Protein AF-A0AAP0RUW2-F1 (afdb_monomer_lite)

Structure (mmCIF, N/CA/C/O backbone):
data_AF-A0AAP0RUW2-F1
#
_entry.id   AF-A0AAP0RUW2-F1
#
loop_
_atom_site.group_PDB
_atom_site.id
_atom_site.type_symbol
_atom_site.label_atom_id
_atom_site.label_alt_id
_atom_site.label_comp_id
_atom_site.label_asym_id
_atom_site.label_entity_id
_atom_site.label_seq_id
_atom_site.pdbx_PDB_ins_code
_atom_site.Cartn_x
_atom_site.Cartn_y
_atom_site.Cartn_z
_atom_site.occupancy
_atom_site.B_iso_or_equiv
_atom_site.auth_seq_id
_atom_site.auth_comp_id
_atom_site.auth_asym_id
_atom_site.auth_atom_id
_atom_site.pdbx_PDB_model_num
ATOM 1 N N . MET A 1 1 ? -6.844 -10.006 28.072 1.00 51.25 1 MET A N 1
ATOM 2 C CA . MET A 1 1 ? -6.974 -9.889 29.548 1.00 51.25 1 MET A CA 1
ATOM 3 C C . MET A 1 1 ? -8.146 -10.694 30.104 1.00 51.25 1 MET A C 1
ATOM 5 O O . MET A 1 1 ? -7.981 -11.307 31.147 1.00 51.25 1 MET A O 1
ATOM 9 N N . GLU A 1 2 ? -9.289 -10.757 29.418 1.00 58.41 2 GLU A N 1
ATOM 10 C CA . GLU A 1 2 ? -10.459 -11.539 29.855 1.00 58.41 2 GLU A CA 1
ATOM 11 C C . GLU A 1 2 ? -10.187 -13.051 29.951 1.00 58.41 2 GLU A C 1
ATOM 13 O O . GLU A 1 2 ? -10.529 -13.671 30.948 1.00 58.41 2 GLU A O 1
ATOM 18 N N . SER A 1 3 ? -9.429 -13.628 29.014 1.00 61.16 3 SER A N 1
ATOM 19 C CA . SER A 1 3 ? -9.017 -15.043 29.054 1.00 61.16 3 SER A CA 1
ATOM 20 C C . SER A 1 3 ? -8.130 -15.379 30.263 1.00 61.16 3 SER A C 1
ATOM 22 O O . SER A 1 3 ? -8.248 -16.454 30.845 1.00 61.16 3 SER A O 1
ATOM 24 N N . LEU A 1 4 ? -7.265 -14.441 30.664 1.00 65.19 4 LEU A N 1
ATOM 25 C CA . LEU A 1 4 ? -6.398 -14.551 31.845 1.00 65.19 4 LEU A CA 1
ATOM 26 C C . LEU A 1 4 ? -7.213 -14.454 33.139 1.00 65.19 4 LEU A C 1
ATOM 28 O O . LEU A 1 4 ? -7.002 -15.239 34.057 1.00 65.19 4 LEU A O 1
ATOM 32 N N . LYS A 1 5 ? -8.196 -13.550 33.172 1.00 75.81 5 LYS A N 1
ATOM 33 C CA . LYS A 1 5 ? -9.153 -13.434 34.275 1.00 75.81 5 LYS A CA 1
ATOM 34 C C . LYS A 1 5 ? -10.011 -14.699 34.414 1.00 75.81 5 LYS A C 1
ATOM 36 O O . LYS A 1 5 ? -10.163 -15.201 35.521 1.00 75.81 5 LYS A O 1
ATOM 41 N N . ASN A 1 6 ? -10.484 -15.265 33.302 1.00 79.75 6 ASN A N 1
ATOM 42 C CA . ASN A 1 6 ? -11.248 -16.517 33.291 1.00 79.75 6 ASN A CA 1
ATOM 43 C C . ASN A 1 6 ? -10.406 -17.696 33.804 1.00 79.75 6 ASN A C 1
ATOM 45 O O . ASN A 1 6 ? -10.892 -18.514 34.578 1.00 79.75 6 ASN A O 1
ATOM 49 N N . LEU A 1 7 ? -9.124 -17.769 33.428 1.00 82.12 7 LEU A N 1
ATOM 50 C CA . LEU A 1 7 ? -8.187 -18.764 33.965 1.00 82.12 7 LEU A CA 1
ATOM 51 C C . LEU A 1 7 ? -7.969 -18.601 35.476 1.00 82.12 7 LEU A C 1
ATOM 53 O O . LEU A 1 7 ? -7.971 -19.593 36.204 1.00 82.12 7 LEU A O 1
ATOM 57 N N . GLU A 1 8 ? -7.833 -17.364 35.957 1.00 85.75 8 GLU A N 1
ATOM 58 C CA . GLU A 1 8 ? -7.687 -17.068 37.385 1.00 85.75 8 GLU A CA 1
ATOM 59 C C . GLU A 1 8 ? -8.951 -17.446 38.182 1.00 85.75 8 GLU A C 1
ATOM 61 O O . GLU A 1 8 ? -8.862 -17.996 39.282 1.00 85.75 8 GLU A O 1
ATOM 66 N N . GLU A 1 9 ? -10.138 -17.198 37.625 1.00 88.31 9 GLU A N 1
ATOM 67 C CA . GLU A 1 9 ? -11.422 -17.590 38.216 1.00 88.31 9 GLU A CA 1
ATOM 68 C C . GLU A 1 9 ? -11.573 -19.117 38.288 1.00 88.31 9 GLU A C 1
ATOM 70 O O . GLU A 1 9 ? -11.929 -19.647 39.344 1.00 88.31 9 GLU A O 1
ATOM 75 N N . VAL A 1 10 ? -11.209 -19.838 37.222 1.00 88.25 10 VAL A N 1
ATOM 76 C CA . VAL A 1 10 ? -11.177 -21.311 37.207 1.00 88.25 10 VAL A CA 1
ATOM 77 C C . VAL A 1 10 ? -10.213 -21.845 38.267 1.00 88.25 10 VAL A C 1
ATOM 79 O O . VAL A 1 10 ? -10.570 -22.748 39.026 1.00 88.25 10 VAL A O 1
ATOM 82 N N . GLN A 1 11 ? -9.020 -21.257 38.393 1.00 87.62 11 GLN A N 1
ATOM 83 C CA . GLN A 1 11 ? -8.026 -21.678 39.382 1.00 87.62 11 GLN A CA 1
ATOM 84 C C . GLN A 1 11 ? -8.502 -21.456 40.828 1.00 87.62 11 GLN A C 1
ATOM 86 O O . GLN A 1 11 ? -8.300 -22.319 41.684 1.00 87.62 11 GLN A O 1
ATOM 91 N N . LYS A 1 12 ? -9.183 -20.338 41.112 1.00 89.19 12 LYS A N 1
ATOM 92 C CA . LYS A 1 12 ? -9.778 -20.070 42.435 1.00 89.19 12 LYS A CA 1
ATOM 93 C C . LYS A 1 12 ? -10.850 -21.096 42.798 1.00 89.19 12 LYS A C 1
ATOM 95 O O . LYS A 1 12 ? -10.893 -21.555 43.941 1.00 89.19 12 LYS A O 1
ATOM 100 N N . VAL A 1 13 ? -11.694 -21.472 41.837 1.00 89.94 13 VAL A N 1
ATOM 101 C CA . VAL A 1 13 ? -12.736 -22.486 42.047 1.00 89.94 13 VAL A CA 1
ATOM 102 C C . VAL A 1 13 ? -12.123 -23.868 42.270 1.00 89.94 13 VAL A C 1
ATOM 104 O O . VAL A 1 13 ? -12.533 -24.552 43.204 1.00 89.94 13 VAL A O 1
ATOM 107 N N . LEU A 1 14 ? -11.087 -24.244 41.516 1.00 87.31 14 LEU A N 1
ATOM 108 C CA . LEU A 1 14 ? -10.364 -25.506 41.715 1.00 87.31 14 LEU A CA 1
ATOM 109 C C . LEU A 1 14 ? -9.766 -25.623 43.126 1.00 87.31 14 LEU A C 1
ATOM 111 O O . LEU A 1 14 ? -9.977 -26.629 43.804 1.00 87.31 14 LEU A O 1
ATOM 115 N N . LEU A 1 15 ? -9.095 -24.573 43.613 1.00 87.19 15 LEU A N 1
ATOM 116 C CA . LEU A 1 15 ? -8.550 -24.539 44.977 1.00 87.19 15 LEU A CA 1
ATOM 117 C C . LEU A 1 15 ? -9.652 -24.671 46.038 1.00 87.19 15 LEU A C 1
ATOM 119 O O . LEU A 1 15 ? -9.494 -25.384 47.033 1.00 87.19 15 LEU A O 1
ATOM 123 N N . LEU A 1 16 ? -10.798 -24.019 45.821 1.00 88.81 16 LEU A N 1
ATOM 124 C CA . LEU A 1 16 ? -11.948 -24.134 46.713 1.00 88.81 16 LEU A CA 1
ATOM 125 C C . LEU A 1 16 ? -12.511 -25.563 46.723 1.00 88.81 16 LEU A C 1
ATOM 127 O O . LEU A 1 16 ? -12.786 -26.098 47.799 1.00 88.81 16 LEU A O 1
ATOM 131 N N . MET A 1 17 ? -12.648 -26.196 45.557 1.00 88.19 17 MET A N 1
ATOM 132 C CA . MET A 1 17 ? -13.141 -27.571 45.424 1.00 88.19 17 MET A CA 1
ATOM 133 C C . MET A 1 17 ? -12.229 -28.575 46.136 1.00 88.19 17 MET A C 1
ATOM 135 O O . MET A 1 17 ? -12.729 -29.444 46.854 1.00 88.19 17 MET A O 1
ATOM 139 N N . GLN A 1 18 ? -10.909 -28.406 46.011 1.00 84.31 18 GLN A N 1
ATOM 140 C CA . GLN A 1 18 ? -9.910 -29.200 46.731 1.00 84.31 18 GLN A CA 1
ATOM 141 C C . GLN A 1 18 ? -10.022 -28.999 48.248 1.00 84.31 18 GLN A C 1
ATOM 143 O O . GLN A 1 18 ? -10.101 -29.967 49.000 1.00 84.31 18 GLN A O 1
ATOM 148 N N . SER A 1 19 ? -10.134 -27.747 48.709 1.00 85.56 19 SER A N 1
ATOM 149 C CA . SER A 1 19 ? -10.254 -27.431 50.144 1.00 85.56 19 SER A CA 1
ATOM 150 C C . SER A 1 19 ? -11.512 -28.010 50.808 1.00 85.56 19 SER A C 1
ATOM 152 O O . SER A 1 19 ? -11.550 -28.201 52.023 1.00 85.56 19 SER A O 1
ATOM 154 N N . ARG A 1 20 ? -12.558 -28.279 50.016 1.00 84.25 20 ARG A N 1
ATOM 155 C CA . ARG A 1 20 ? -13.853 -28.803 50.471 1.00 84.25 20 ARG A CA 1
ATOM 156 C C . ARG A 1 20 ? -14.022 -30.303 50.217 1.00 84.25 20 ARG A C 1
ATOM 158 O O . ARG A 1 20 ? -15.087 -30.828 50.529 1.00 84.25 20 ARG A O 1
ATOM 165 N N . GLY A 1 21 ? -13.007 -30.977 49.669 1.00 78.69 21 GLY A N 1
ATOM 166 C CA . GLY A 1 21 ? -13.050 -32.411 49.366 1.00 78.69 21 GLY A CA 1
ATOM 167 C C . GLY A 1 21 ? -14.074 -32.790 48.291 1.00 78.69 21 GLY A C 1
ATOM 168 O O . GLY A 1 21 ? -14.596 -33.899 48.315 1.00 78.69 21 GLY A O 1
ATOM 169 N N . ILE A 1 22 ? -14.404 -31.863 47.383 1.00 76.88 22 ILE A N 1
ATOM 170 C CA . ILE A 1 22 ? -15.343 -32.102 46.271 1.00 76.88 22 ILE A CA 1
ATOM 171 C C . ILE A 1 22 ? -14.671 -32.928 45.164 1.00 76.88 22 ILE A C 1
ATOM 173 O O . ILE A 1 22 ? -15.339 -33.695 44.476 1.00 76.88 22 ILE A O 1
ATOM 177 N N . ILE A 1 23 ? -13.353 -32.782 45.013 1.00 74.75 23 ILE A N 1
ATOM 178 C CA . ILE A 1 23 ? -12.530 -33.507 44.045 1.00 74.75 23 ILE A CA 1
ATOM 179 C C . ILE A 1 23 ? -11.669 -34.547 44.798 1.00 74.75 23 ILE A C 1
ATOM 181 O O . ILE A 1 23 ? -11.046 -34.178 45.799 1.00 74.75 23 ILE A O 1
ATOM 185 N N . PRO A 1 24 ? -11.613 -35.822 44.360 1.00 66.38 24 PRO A N 1
ATOM 186 C CA . PRO A 1 24 ? -10.682 -36.821 44.891 1.00 66.38 24 PRO A CA 1
ATOM 187 C C . PRO A 1 24 ? -9.227 -36.490 44.527 1.00 66.38 24 PRO A C 1
ATOM 189 O O . PRO A 1 24 ? -8.967 -35.970 43.455 1.00 66.38 24 PRO A O 1
ATOM 192 N N . SER A 1 25 ? -8.253 -36.863 45.359 1.00 60.81 25 SER A N 1
ATOM 193 C CA . SER A 1 25 ? -6.824 -36.561 45.138 1.00 60.81 25 SER A CA 1
ATOM 194 C C . SER A 1 25 ? -6.202 -37.124 43.842 1.00 60.81 25 SER A C 1
ATOM 196 O O . SER A 1 25 ? -5.116 -36.679 43.486 1.00 60.81 25 SER A O 1
ATOM 198 N N . ASP A 1 26 ? -6.873 -38.058 43.154 1.00 61.03 26 ASP A N 1
ATOM 199 C CA . ASP A 1 26 ? -6.400 -38.775 41.950 1.00 61.03 26 ASP A CA 1
ATOM 200 C C . ASP A 1 26 ? -7.269 -38.511 40.692 1.00 61.03 26 ASP A C 1
ATOM 202 O O . ASP A 1 26 ? -7.381 -39.353 39.799 1.00 61.03 26 ASP A O 1
ATOM 206 N N . SER A 1 27 ? -7.957 -37.371 40.610 1.00 66.62 27 SER A N 1
ATOM 207 C CA . SER A 1 27 ? -8.811 -37.023 39.464 1.00 66.62 27 SER A CA 1
ATOM 208 C C . SER A 1 27 ? -8.029 -36.591 38.215 1.00 66.62 27 SER A C 1
ATOM 210 O O . SER A 1 27 ? -6.920 -36.060 38.271 1.00 66.62 27 SER A O 1
ATOM 212 N N . ASN A 1 28 ? -8.641 -36.800 37.044 1.00 78.31 28 ASN A N 1
ATOM 213 C CA . ASN A 1 28 ? -8.143 -36.266 35.779 1.00 78.31 28 ASN A CA 1
ATOM 214 C C . ASN A 1 28 ? -8.269 -34.729 35.779 1.00 78.31 28 ASN A C 1
ATOM 216 O O . ASN A 1 28 ? -9.369 -34.198 35.940 1.00 78.31 28 ASN A O 1
ATOM 220 N N . HIS A 1 29 ? -7.161 -34.033 35.516 1.00 78.94 29 HIS A N 1
ATOM 221 C CA . HIS A 1 29 ? -7.088 -32.571 35.446 1.00 78.94 29 HIS A CA 1
ATOM 222 C C . HIS A 1 29 ? -8.144 -31.954 34.505 1.00 78.94 29 HIS A C 1
ATOM 224 O O . HIS A 1 29 ? -8.698 -30.892 34.798 1.00 78.94 29 HIS A O 1
ATOM 230 N N . ASP A 1 30 ? -8.480 -32.629 33.402 1.00 82.25 30 ASP A N 1
ATOM 231 C CA . ASP A 1 30 ? -9.505 -32.150 32.467 1.00 82.25 30 ASP A CA 1
ATOM 232 C C . ASP A 1 30 ? -10.922 -32.273 33.039 1.00 82.25 30 ASP A C 1
ATOM 234 O O . ASP A 1 30 ? -11.770 -31.408 32.810 1.00 82.25 30 ASP A O 1
ATOM 238 N N . SER A 1 31 ? -11.171 -33.310 33.843 1.00 81.38 31 SER A N 1
ATOM 239 C CA . SER A 1 31 ? -12.445 -33.481 34.548 1.00 81.38 31 SER A CA 1
ATOM 240 C C . SER A 1 31 ? -12.624 -32.402 35.612 1.00 81.38 31 SER A C 1
ATOM 242 O O . SER A 1 31 ? -13.682 -31.781 35.689 1.00 81.38 31 SER A O 1
ATOM 244 N N . ASP A 1 32 ? -11.573 -32.103 36.370 1.00 86.38 32 ASP A N 1
ATOM 245 C CA . ASP A 1 32 ? -11.613 -31.066 37.404 1.00 86.38 32 ASP A CA 1
ATOM 246 C C . ASP A 1 32 ? -11.871 -29.690 36.804 1.00 86.38 32 ASP A C 1
ATOM 248 O O . ASP A 1 32 ? -12.718 -28.932 37.284 1.00 86.38 32 ASP A O 1
ATOM 252 N N . ARG A 1 33 ? -11.185 -29.390 35.697 1.00 88.19 33 ARG A N 1
ATOM 253 C CA . ARG A 1 33 ? -11.378 -28.150 34.950 1.00 88.19 33 ARG A CA 1
ATOM 254 C C . ARG A 1 33 ? -12.796 -28.036 34.394 1.00 88.19 33 ARG A C 1
ATOM 256 O O . ARG A 1 33 ? -13.387 -26.959 34.467 1.00 88.19 33 ARG A O 1
ATOM 263 N N . PHE A 1 34 ? -13.360 -29.123 33.867 1.00 88.12 34 PHE A N 1
ATOM 264 C CA . PHE A 1 34 ? -14.744 -29.148 33.394 1.00 88.12 34 PHE A CA 1
ATOM 265 C C . PHE A 1 34 ? -15.738 -28.838 34.523 1.00 88.12 34 PHE A C 1
ATOM 267 O O . PHE A 1 34 ? -16.594 -27.965 34.368 1.00 88.12 34 PHE A O 1
ATOM 274 N N . ILE A 1 35 ? -15.593 -29.481 35.685 1.00 88.06 35 ILE A N 1
ATOM 275 C CA . ILE A 1 35 ? -16.485 -29.238 36.828 1.00 88.06 35 ILE A CA 1
ATOM 276 C C . ILE A 1 35 ? -16.311 -27.814 37.379 1.00 88.06 35 ILE A C 1
ATOM 278 O O . ILE A 1 35 ? -17.303 -27.171 37.729 1.00 88.06 35 ILE A O 1
ATOM 282 N N . ALA A 1 36 ? -15.090 -27.275 37.403 1.00 88.94 36 ALA A N 1
ATOM 283 C CA . ALA A 1 36 ? -14.852 -25.886 37.795 1.00 88.94 36 ALA A CA 1
ATOM 284 C C . ALA A 1 36 ? -15.572 -24.893 36.865 1.00 88.94 36 ALA A C 1
ATOM 286 O O . ALA A 1 36 ? -16.229 -23.967 37.345 1.00 88.94 36 ALA A O 1
ATOM 287 N N . ASN A 1 37 ? -15.530 -25.122 35.548 1.00 90.38 37 ASN A N 1
ATOM 288 C CA . ASN A 1 37 ? -16.272 -24.317 34.573 1.00 90.38 37 ASN A CA 1
ATOM 289 C C . ASN A 1 37 ? -17.794 -24.425 34.766 1.00 90.38 37 ASN A C 1
ATOM 291 O O . ASN A 1 37 ? -18.495 -23.418 34.686 1.00 90.38 37 ASN A O 1
ATOM 295 N N . LEU A 1 38 ? -18.312 -25.617 35.083 1.00 89.69 38 LEU A N 1
ATOM 296 C CA . LEU A 1 38 ? -19.732 -25.804 35.392 1.00 89.69 38 LEU A CA 1
ATOM 297 C C . LEU A 1 38 ? -20.155 -25.027 36.652 1.00 89.69 38 LEU A C 1
ATOM 299 O O . LEU A 1 38 ? -21.229 -24.428 36.684 1.00 89.69 38 LEU A O 1
ATOM 303 N N . ILE A 1 39 ? -19.313 -24.993 37.689 1.00 89.38 39 ILE A N 1
ATOM 304 C CA . ILE A 1 39 ? -19.574 -24.210 38.907 1.00 89.38 39 ILE A CA 1
ATOM 305 C C . ILE A 1 39 ? -19.585 -22.710 38.598 1.00 89.38 39 ILE A C 1
ATOM 307 O O . ILE A 1 39 ? -20.477 -22.002 39.070 1.00 89.38 39 ILE A O 1
ATOM 311 N N . LEU A 1 40 ? -18.641 -22.225 37.787 1.00 89.94 40 LEU A N 1
ATOM 312 C CA . LEU A 1 40 ? -18.621 -20.829 37.342 1.00 89.94 40 LEU A CA 1
ATOM 313 C C . LEU A 1 40 ? -19.888 -20.467 36.560 1.00 89.94 40 LEU A C 1
ATOM 315 O O . LEU A 1 40 ? -20.490 -19.431 36.840 1.00 89.94 40 LEU A O 1
ATOM 319 N N . LEU A 1 41 ? -20.353 -21.345 35.666 1.00 89.50 41 LEU A N 1
ATOM 320 C CA . LEU A 1 41 ? -21.615 -21.159 34.945 1.00 89.50 41 LEU A CA 1
ATOM 321 C C . LEU A 1 41 ? -22.811 -21.026 35.905 1.00 89.50 41 LEU A C 1
ATOM 323 O O . LEU A 1 41 ? -23.682 -20.183 35.706 1.00 89.50 41 LEU A O 1
ATOM 327 N N . LEU A 1 42 ? -22.848 -21.809 36.988 1.00 87.81 42 LEU A N 1
ATOM 328 C CA . LEU A 1 42 ? -23.921 -21.714 37.986 1.00 87.81 42 LEU A CA 1
ATOM 329 C C . LEU A 1 42 ? -23.876 -20.404 38.784 1.00 87.81 42 LEU A C 1
ATOM 331 O O . LEU A 1 42 ? -24.934 -19.871 39.141 1.00 87.81 42 LEU A O 1
ATOM 335 N N . LEU A 1 43 ? -22.674 -19.874 39.030 1.00 87.94 43 LEU A N 1
ATOM 336 C CA . LEU A 1 43 ? -22.442 -18.600 39.718 1.00 87.94 43 LEU A CA 1
ATOM 337 C C . LEU A 1 43 ? -22.831 -17.382 38.868 1.00 87.94 43 LEU A C 1
ATOM 339 O O . LEU A 1 43 ? -23.228 -16.362 39.433 1.00 87.94 43 LEU A O 1
ATOM 343 N N . GLN A 1 44 ? -22.772 -17.478 37.537 1.00 86.25 44 GLN A N 1
ATOM 344 C CA . GLN A 1 44 ? -23.136 -16.373 36.646 1.00 86.25 44 GLN A CA 1
ATOM 345 C C . GLN A 1 44 ? -24.630 -16.021 36.737 1.00 86.25 44 GLN A C 1
ATOM 347 O O . GLN A 1 44 ? -25.468 -16.923 36.767 1.00 86.25 44 GLN A O 1
ATOM 352 N N . PRO A 1 45 ? -25.022 -14.733 36.767 1.00 84.88 45 PRO A N 1
ATOM 353 C CA . PRO A 1 45 ? -26.430 -14.333 36.765 1.00 84.88 45 PRO A CA 1
ATOM 354 C C . PRO A 1 45 ? -27.178 -14.896 35.548 1.00 84.88 45 PRO A C 1
ATOM 356 O O . PRO A 1 45 ? -26.689 -14.822 34.428 1.00 84.88 45 PRO A O 1
ATOM 359 N N . CYS A 1 46 ? -28.376 -15.446 35.759 1.00 81.44 46 CYS A N 1
ATOM 360 C CA . CYS A 1 46 ? -29.220 -15.968 34.681 1.00 81.44 46 CYS A CA 1
ATOM 361 C C . CYS A 1 46 ? -30.674 -15.571 34.964 1.00 81.44 46 CYS A C 1
ATOM 363 O O . CYS A 1 46 ? -31.396 -16.280 35.668 1.00 81.44 46 CYS A O 1
ATOM 365 N N . GLY A 1 47 ? -31.068 -14.382 34.497 1.00 83.88 47 GLY A N 1
ATOM 366 C CA . GLY A 1 47 ? -32.368 -13.784 34.816 1.00 83.88 47 GLY A CA 1
ATOM 367 C C . GLY A 1 47 ? -32.631 -13.722 36.328 1.00 83.88 47 GLY A C 1
ATOM 368 O O . GLY A 1 47 ? -31.740 -13.397 37.110 1.00 83.88 47 GLY A O 1
ATOM 369 N N . GLU A 1 48 ? -33.846 -14.086 36.744 1.00 85.62 48 GLU A N 1
ATOM 370 C CA . GLU A 1 48 ? -34.275 -14.124 38.155 1.00 85.62 48 GLU A CA 1
ATOM 371 C C . GLU A 1 48 ? -33.963 -15.463 38.867 1.00 85.62 48 GLU A C 1
ATOM 373 O O . GLU A 1 48 ? -34.456 -15.735 39.968 1.00 85.62 48 GLU A O 1
ATOM 378 N N . LEU A 1 49 ? -33.165 -16.349 38.254 1.00 86.62 49 LEU A N 1
ATOM 379 C CA . LEU A 1 49 ? -32.866 -17.665 38.824 1.00 86.62 49 LEU A CA 1
ATOM 380 C C . LEU A 1 49 ? -31.797 -17.578 39.923 1.00 86.62 49 LEU A C 1
ATOM 382 O O . LEU A 1 49 ? -30.609 -17.377 39.665 1.00 86.62 49 LEU A O 1
ATOM 386 N N . GLY A 1 50 ? -32.223 -17.815 41.166 1.00 88.25 50 GLY A N 1
ATOM 387 C CA . GLY A 1 50 ? -31.329 -18.002 42.310 1.00 88.25 50 GLY A CA 1
ATOM 388 C C . GLY A 1 50 ? -30.539 -19.319 42.262 1.00 88.25 50 GLY A C 1
ATOM 389 O O . GLY A 1 50 ? -30.911 -20.266 41.566 1.00 88.25 50 GLY A O 1
ATOM 390 N N . MET A 1 51 ? -29.463 -19.393 43.052 1.00 86.88 51 MET A N 1
ATOM 391 C CA . MET A 1 51 ? -28.510 -20.518 43.065 1.00 86.88 51 MET A CA 1
ATOM 392 C C . MET A 1 51 ? -29.169 -21.875 43.355 1.00 86.88 51 MET A C 1
ATOM 394 O O . MET A 1 51 ? -28.888 -22.855 42.666 1.00 86.88 51 MET A O 1
ATOM 398 N N . ASP A 1 52 ? -30.097 -21.929 44.315 1.00 87.81 52 ASP A N 1
ATOM 399 C CA . ASP A 1 52 ? -30.796 -23.171 44.673 1.00 87.81 52 ASP A CA 1
ATOM 400 C C . ASP A 1 52 ? -31.697 -23.678 43.541 1.00 87.81 52 ASP A C 1
ATOM 402 O O . ASP A 1 52 ? -31.737 -24.877 43.262 1.00 87.81 52 ASP A O 1
ATOM 406 N N . LYS A 1 53 ? -32.371 -22.762 42.831 1.00 88.56 53 LYS A N 1
ATOM 407 C CA . LYS A 1 53 ? -33.213 -23.103 41.675 1.00 88.56 53 LYS A CA 1
ATOM 408 C C . LYS A 1 53 ? -32.368 -23.616 40.510 1.00 88.56 53 LYS A C 1
ATOM 410 O O . LYS A 1 53 ? -32.717 -24.633 39.920 1.00 88.56 53 LYS A O 1
ATOM 415 N N . LYS A 1 54 ? -31.232 -22.972 40.217 1.00 90.19 54 LYS A N 1
ATOM 416 C CA . LYS A 1 54 ? -30.285 -23.436 39.186 1.00 90.19 54 LYS A CA 1
ATOM 417 C C . LYS A 1 54 ? -29.761 -24.837 39.488 1.00 90.19 54 LYS A C 1
ATOM 419 O O . LYS A 1 54 ? -29.784 -25.699 38.616 1.00 90.19 54 LYS A O 1
ATOM 424 N N . ARG A 1 55 ? -29.344 -25.088 40.735 1.00 90.19 55 ARG A N 1
ATOM 425 C CA . ARG A 1 55 ? -28.892 -26.416 41.172 1.00 90.19 55 ARG A CA 1
ATOM 426 C C . ARG A 1 55 ? -29.992 -27.468 41.012 1.00 90.19 55 ARG A C 1
ATOM 428 O O . ARG A 1 55 ? -29.699 -28.570 40.555 1.00 90.19 55 ARG A O 1
ATOM 435 N N . HIS A 1 56 ? -31.230 -27.143 41.384 1.00 89.12 56 HIS A N 1
ATOM 436 C CA . HIS A 1 56 ? -32.361 -28.059 41.241 1.00 89.12 56 HIS A CA 1
ATOM 437 C C . HIS A 1 56 ? -32.627 -28.418 39.775 1.00 89.12 56 HIS A C 1
ATOM 439 O O . HIS A 1 56 ? -32.758 -29.595 39.462 1.00 89.12 56 HIS A O 1
ATOM 445 N N . LEU A 1 57 ? -32.608 -27.429 38.875 1.00 90.62 57 LEU A N 1
ATOM 446 C CA . LEU A 1 57 ? -32.786 -27.647 37.437 1.00 90.62 57 LEU A CA 1
ATOM 447 C C . LEU A 1 57 ? -31.680 -28.522 36.842 1.00 90.62 57 LEU A C 1
ATOM 449 O O . LEU A 1 57 ? -31.975 -29.462 36.111 1.00 90.62 57 LEU A O 1
ATOM 453 N N . VAL A 1 58 ? -30.412 -28.268 37.187 1.00 88.62 58 VAL A N 1
ATOM 454 C CA . VAL A 1 58 ? -29.316 -29.144 36.745 1.00 88.62 58 VAL A CA 1
ATOM 455 C C . VAL A 1 58 ? -29.555 -30.565 37.239 1.00 88.62 58 VAL A C 1
ATOM 457 O O . VAL A 1 58 ? -29.481 -31.498 36.456 1.00 88.62 58 VAL A O 1
ATOM 460 N N . PHE A 1 59 ? -29.910 -30.756 38.506 1.00 87.06 59 PHE A N 1
ATOM 461 C CA . PHE A 1 59 ? -30.163 -32.097 39.029 1.00 87.06 59 PHE A CA 1
ATOM 462 C C . PHE A 1 59 ? -31.357 -32.802 38.356 1.00 87.06 59 PHE A C 1
ATOM 464 O O . PHE A 1 59 ? -31.292 -34.001 38.100 1.00 87.06 59 PHE A O 1
ATOM 471 N N . GLU A 1 60 ? -32.434 -32.073 38.055 1.00 91.31 60 GLU A N 1
ATOM 472 C CA . GLU A 1 60 ? -33.650 -32.617 37.440 1.00 91.31 60 GLU A CA 1
ATOM 473 C C . GLU A 1 60 ? -33.452 -32.988 35.962 1.00 91.31 60 GLU A C 1
ATOM 475 O O . GLU A 1 60 ? -33.932 -34.033 35.511 1.00 91.31 60 GLU A O 1
ATOM 480 N N . TYR A 1 61 ? -32.744 -32.144 35.208 1.00 87.81 61 TYR A N 1
ATOM 481 C CA . TYR A 1 61 ? -32.653 -32.262 33.753 1.00 87.81 61 TYR A CA 1
ATOM 482 C C . TYR A 1 61 ? -31.340 -32.865 33.258 1.00 87.81 61 TYR A C 1
ATOM 484 O O . TYR A 1 61 ? -31.354 -33.480 32.196 1.00 87.81 61 TYR A O 1
ATOM 492 N N . LEU A 1 62 ? -30.233 -32.784 34.006 1.00 88.31 62 LEU A N 1
ATOM 493 C CA . LEU A 1 62 ? -28.950 -33.365 33.585 1.00 88.31 62 LEU A CA 1
ATOM 494 C C . LEU A 1 62 ? -29.044 -34.870 33.269 1.00 88.31 62 LEU A C 1
ATOM 496 O O . LEU A 1 62 ? -28.496 -35.268 32.248 1.00 88.31 62 LEU A O 1
ATOM 500 N N . PRO A 1 63 ? -29.794 -35.707 34.019 1.00 86.94 63 PRO A N 1
ATOM 501 C CA . PRO A 1 63 ? -29.973 -37.116 33.654 1.00 86.94 63 PRO A CA 1
ATOM 502 C C . PRO A 1 63 ? -30.739 -37.338 32.340 1.00 86.94 63 PRO A C 1
ATOM 504 O O . PRO A 1 63 ? -30.681 -38.427 31.777 1.00 86.94 63 PRO A O 1
ATOM 507 N N . ARG A 1 64 ? -31.490 -36.334 31.864 1.00 87.06 64 ARG A N 1
ATOM 508 C CA . ARG A 1 64 ? -32.228 -36.379 30.589 1.00 87.06 64 ARG A CA 1
ATOM 509 C C . ARG A 1 64 ? -31.376 -35.920 29.404 1.00 87.06 64 ARG A C 1
ATOM 511 O O . ARG A 1 64 ? -31.755 -36.167 28.263 1.00 87.06 64 ARG A O 1
ATOM 518 N N . ILE A 1 65 ? -30.247 -35.265 29.668 1.00 87.25 65 ILE A N 1
ATOM 519 C CA . ILE A 1 65 ? -29.282 -34.836 28.657 1.00 87.25 65 ILE A CA 1
ATOM 520 C C . ILE A 1 65 ? -28.382 -36.036 28.350 1.00 87.25 65 ILE A C 1
ATOM 522 O O . ILE A 1 65 ? -27.465 -36.357 29.103 1.00 87.25 65 ILE A O 1
ATOM 526 N N . SER A 1 66 ? -28.685 -36.739 27.260 1.00 87.44 66 SER A N 1
ATOM 527 C CA . SER A 1 66 ? -27.887 -37.879 26.798 1.00 87.44 66 SER A CA 1
ATOM 528 C C . SER A 1 66 ? -26.676 -37.425 25.979 1.00 87.44 66 SER A C 1
ATOM 530 O O . SER A 1 66 ? -26.659 -36.314 25.448 1.00 87.44 66 SER A O 1
ATOM 532 N N . SER A 1 67 ? -25.672 -38.294 25.830 1.00 80.50 67 SER A N 1
ATOM 533 C CA . SER A 1 67 ? -24.546 -38.035 24.921 1.00 80.50 67 SER A CA 1
ATOM 534 C C . SER A 1 67 ? -25.016 -37.838 23.479 1.00 80.50 67 SER A C 1
ATOM 536 O O . SER A 1 67 ? -24.556 -36.917 22.821 1.00 80.50 67 SER A O 1
ATOM 538 N N . VAL A 1 68 ? -26.006 -38.624 23.037 1.00 87.25 68 VAL A N 1
ATOM 539 C CA . VAL A 1 68 ? -26.628 -38.504 21.708 1.00 87.25 68 VAL A CA 1
ATOM 540 C C . VAL A 1 68 ? -27.235 -37.116 21.515 1.00 87.25 68 VAL A C 1
ATOM 542 O O . VAL A 1 68 ? -26.996 -36.471 20.503 1.00 87.25 68 VAL A O 1
ATOM 545 N N . PHE A 1 69 ? -27.950 -36.607 22.521 1.00 87.69 69 PHE A N 1
ATOM 546 C CA . PHE A 1 69 ? -28.494 -35.251 22.473 1.00 87.69 69 PHE A CA 1
ATOM 547 C C . PHE A 1 69 ? -27.391 -34.182 22.412 1.00 87.69 69 PHE A C 1
ATOM 549 O O . PHE A 1 69 ? -27.545 -33.192 21.707 1.00 87.69 69 PHE A O 1
ATOM 556 N N . LEU A 1 70 ? -26.277 -34.356 23.133 1.00 83.31 70 LEU A N 1
ATOM 557 C CA . LEU A 1 70 ? -25.146 -33.420 23.080 1.00 83.31 70 LEU A CA 1
ATOM 558 C C . LEU A 1 70 ? -24.429 -33.451 21.725 1.00 83.31 70 LEU A C 1
ATOM 560 O O . LEU A 1 70 ? -24.012 -32.403 21.238 1.00 83.31 70 LEU A O 1
ATOM 564 N N . GLU A 1 71 ? -24.318 -34.624 21.104 1.00 84.00 71 GLU A N 1
ATOM 565 C CA . GLU A 1 71 ? -23.775 -34.782 19.754 1.00 84.00 71 GLU A CA 1
ATOM 566 C C . GLU A 1 71 ? -24.688 -34.097 18.728 1.00 84.00 71 GLU A C 1
ATOM 568 O O . GLU A 1 71 ? -24.219 -33.237 17.982 1.00 84.00 71 GLU A O 1
ATOM 573 N N . GLU A 1 72 ? -25.999 -34.363 18.772 1.00 83.94 72 GLU A N 1
ATOM 574 C CA . GLU A 1 72 ? -27.010 -33.695 17.938 1.00 83.94 72 GLU A CA 1
ATOM 575 C C . GLU A 1 72 ? -26.994 -32.172 18.126 1.00 83.94 72 GLU A C 1
ATOM 577 O O . GLU A 1 72 ? -26.998 -31.424 17.148 1.00 83.94 72 GLU A O 1
ATOM 582 N N . ALA A 1 73 ? -26.920 -31.702 19.373 1.00 74.62 73 ALA A N 1
ATOM 583 C CA . ALA A 1 73 ? -26.845 -30.282 19.693 1.00 74.62 73 ALA A CA 1
ATOM 584 C C . ALA A 1 73 ? -25.539 -29.645 19.200 1.00 74.62 73 ALA A C 1
ATOM 586 O O . ALA A 1 73 ? -25.560 -28.504 18.748 1.00 74.62 73 ALA A O 1
ATOM 587 N N . SER A 1 74 ? -24.407 -30.355 19.250 1.00 76.00 74 SER A N 1
ATOM 588 C CA . SER A 1 74 ? -23.132 -29.829 18.747 1.00 76.00 74 SER A CA 1
ATOM 589 C C . SER A 1 74 ? -23.136 -29.680 17.226 1.00 76.00 74 SER A C 1
ATOM 591 O O . SER A 1 74 ? -22.633 -28.680 16.714 1.00 76.00 74 SER A O 1
ATOM 593 N N . VAL A 1 75 ? -23.778 -30.613 16.513 1.00 79.75 75 VAL A N 1
ATOM 594 C CA . VAL A 1 75 ? -24.031 -30.510 15.071 1.00 79.75 75 VAL A CA 1
ATOM 595 C C . VAL A 1 75 ? -24.956 -29.330 14.779 1.00 79.75 75 VAL A C 1
ATOM 597 O O . VAL A 1 75 ? -24.611 -28.504 13.942 1.00 79.75 75 VAL A O 1
ATOM 600 N N . TRP A 1 76 ? -26.064 -29.187 15.514 1.00 75.56 76 TRP A N 1
ATOM 601 C CA . TRP A 1 76 ? -27.010 -28.074 15.358 1.00 75.56 76 TRP A CA 1
ATOM 602 C C . TRP A 1 76 ? -26.373 -26.700 15.592 1.00 75.56 76 TRP A C 1
ATOM 604 O O . TRP A 1 76 ? -26.513 -25.808 14.762 1.00 75.56 76 TRP A O 1
ATOM 614 N N . LEU A 1 77 ? -25.631 -26.536 16.689 1.00 61.28 77 LEU A N 1
ATOM 615 C CA . LEU A 1 77 ? -24.935 -25.288 17.020 1.00 61.28 77 LEU A CA 1
ATOM 616 C C . LEU A 1 77 ? -23.800 -24.972 16.033 1.00 61.28 77 LEU A C 1
ATOM 618 O O . LEU A 1 77 ? -23.431 -23.813 15.875 1.00 61.28 77 LEU A O 1
ATOM 622 N N . SER A 1 78 ? -23.265 -25.988 15.350 1.00 66.19 78 SER A N 1
ATOM 623 C CA . SER A 1 78 ? -22.295 -25.814 14.260 1.00 66.19 78 SER A CA 1
ATOM 624 C C . SER A 1 78 ? -22.959 -25.577 12.892 1.00 66.19 78 SER A C 1
ATOM 626 O O . SER A 1 78 ? -22.270 -25.216 11.941 1.00 66.19 78 SER A O 1
ATOM 628 N N . GLN A 1 79 ? -24.278 -25.780 12.781 1.00 50.25 79 GLN A N 1
ATOM 629 C CA . GLN A 1 79 ? -25.082 -25.719 11.552 1.00 50.25 79 GLN A CA 1
ATOM 630 C C . GLN A 1 79 ? -26.036 -24.516 11.481 1.00 50.25 79 GLN A C 1
ATOM 632 O O . GLN A 1 79 ? -26.853 -24.462 10.560 1.00 50.25 79 GLN A O 1
ATOM 637 N N . GLU A 1 80 ? -25.964 -23.539 12.393 1.00 38.06 80 GLU A N 1
ATOM 638 C CA . GLU A 1 80 ? -26.809 -22.336 12.327 1.00 38.06 80 GLU A CA 1
ATOM 639 C C . GLU A 1 80 ? -26.463 -21.466 11.105 1.00 38.06 80 GLU A C 1
ATOM 641 O O . GLU A 1 80 ? -25.687 -20.513 11.145 1.00 38.06 80 GLU A O 1
ATOM 646 N N . GLY A 1 81 ? -27.063 -21.860 9.984 1.00 40.09 81 GLY A N 1
ATOM 647 C CA . GLY A 1 81 ? -26.886 -21.302 8.657 1.00 40.09 81 GLY A CA 1
ATOM 648 C C . GLY A 1 81 ? -27.645 -22.054 7.559 1.00 40.09 81 GLY A C 1
ATOM 649 O O . GLY A 1 81 ? -27.282 -21.881 6.408 1.00 40.09 81 GLY A O 1
ATOM 650 N N . CYS A 1 82 ? -28.662 -22.877 7.852 1.00 31.23 82 CYS A N 1
ATOM 651 C CA . CYS A 1 82 ? -29.633 -23.353 6.853 1.00 31.23 82 CYS A CA 1
ATOM 652 C C . CYS A 1 82 ? -30.957 -23.750 7.527 1.00 31.23 82 CYS A C 1
ATOM 654 O O . CYS A 1 82 ? -30.987 -24.548 8.458 1.00 31.23 82 CYS A O 1
ATOM 656 N N . GLN A 1 83 ? -32.061 -23.182 7.048 1.00 33.03 83 GLN A N 1
ATOM 657 C CA . GLN A 1 83 ? -33.426 -23.522 7.445 1.00 33.03 83 GLN A CA 1
ATOM 658 C C . GLN A 1 83 ? -34.037 -24.497 6.422 1.00 33.03 83 GLN A C 1
ATOM 660 O O . GLN A 1 83 ? -33.878 -24.271 5.226 1.00 33.03 83 GLN A O 1
ATOM 665 N N . GLN A 1 84 ? -34.832 -25.456 6.929 1.00 35.47 84 GLN A N 1
ATOM 666 C CA . GLN A 1 84 ? -35.735 -26.406 6.228 1.00 35.47 84 GLN A CA 1
ATOM 667 C C . GLN A 1 84 ? -35.026 -27.637 5.615 1.00 35.47 84 GLN A C 1
ATOM 669 O O . GLN A 1 84 ? -33.949 -27.516 5.057 1.00 35.47 84 GLN A O 1
ATOM 674 N N . ASP A 1 85 ? -35.527 -28.875 5.674 1.00 31.42 85 ASP A N 1
ATOM 675 C CA . ASP A 1 85 ? -36.827 -29.416 6.078 1.00 31.42 85 ASP A CA 1
ATOM 676 C C . ASP A 1 85 ? -36.681 -30.918 6.423 1.00 31.42 85 ASP A C 1
ATOM 678 O O . ASP A 1 85 ? -35.720 -31.578 6.024 1.00 31.42 85 ASP A O 1
ATOM 682 N N . TYR A 1 86 ? -37.644 -31.454 7.169 1.00 29.97 86 TYR A N 1
ATOM 683 C CA . TYR A 1 86 ? -37.725 -32.847 7.628 1.00 29.97 86 TYR A CA 1
ATOM 684 C C . TYR A 1 86 ? -37.853 -33.876 6.482 1.00 29.97 86 TYR A C 1
ATOM 686 O O . TYR A 1 86 ? -38.733 -33.712 5.646 1.00 29.97 86 TYR A O 1
ATOM 694 N N . ASP A 1 87 ? -37.126 -35.008 6.529 1.00 30.41 87 ASP A N 1
ATOM 695 C CA . ASP A 1 87 ? -37.737 -36.349 6.676 1.00 30.41 87 ASP A CA 1
ATOM 696 C C . ASP A 1 87 ? -36.714 -37.486 6.923 1.00 30.41 87 ASP A C 1
ATOM 698 O O . ASP A 1 87 ? -35.528 -37.408 6.617 1.00 30.41 87 ASP A O 1
ATOM 702 N N . LYS A 1 88 ? -37.231 -38.553 7.531 1.00 33.84 88 LYS A N 1
ATOM 703 C CA . LYS A 1 88 ? -36.573 -39.697 8.184 1.00 33.84 88 LYS A CA 1
ATOM 704 C C . LYS A 1 88 ? -35.675 -40.567 7.288 1.00 33.84 88 LYS A C 1
ATOM 706 O O . LYS A 1 88 ? -36.091 -40.982 6.211 1.00 33.84 88 LYS A O 1
ATOM 711 N N . ASN A 1 89 ? -34.562 -41.059 7.847 1.00 28.72 89 ASN A N 1
ATOM 712 C CA . ASN A 1 89 ? -34.413 -42.466 8.279 1.00 28.72 89 ASN A CA 1
ATOM 713 C C . ASN A 1 89 ? -32.999 -42.752 8.817 1.00 28.72 89 ASN A C 1
ATOM 715 O O . ASN A 1 89 ? -32.003 -42.609 8.117 1.00 28.72 89 ASN A O 1
ATOM 719 N N . ILE A 1 90 ? -32.945 -43.220 10.064 1.00 33.84 90 ILE A N 1
ATOM 720 C CA . ILE A 1 90 ? -31.743 -43.697 10.754 1.00 33.84 90 ILE A CA 1
ATOM 721 C C . ILE A 1 90 ? -31.530 -45.184 10.436 1.00 33.84 90 ILE A C 1
ATOM 723 O O . ILE A 1 90 ? -32.429 -46.000 10.652 1.00 33.84 90 ILE A O 1
ATOM 727 N N . SER A 1 91 ? -30.316 -45.559 10.025 1.00 28.11 91 SER A N 1
ATOM 728 C CA . SER A 1 91 ? -29.697 -46.848 10.383 1.00 28.11 91 SER A CA 1
ATOM 729 C C . SER A 1 91 ? -28.179 -46.831 10.157 1.00 28.11 91 SER A C 1
ATOM 731 O O . SER A 1 91 ? -27.693 -46.004 9.391 1.00 28.11 91 SER A O 1
ATOM 733 N N . PRO A 1 92 ? -27.418 -47.666 10.890 1.00 33.09 92 PRO A N 1
ATOM 734 C CA . PRO A 1 92 ? -26.243 -47.233 11.638 1.00 33.09 92 PRO A CA 1
ATOM 735 C C . PRO A 1 92 ? -24.952 -47.365 10.835 1.00 33.09 92 PRO A C 1
ATOM 737 O O . PRO A 1 92 ? -24.718 -48.384 10.184 1.00 33.09 92 PRO A O 1
ATOM 740 N N . LEU A 1 93 ? -24.086 -46.355 10.940 1.00 27.33 93 LEU A N 1
ATOM 741 C CA . LEU A 1 93 ? -22.740 -46.418 10.388 1.00 27.33 93 LEU A CA 1
ATOM 742 C C . LEU A 1 93 ? -21.894 -47.374 11.237 1.00 27.33 93 LEU A C 1
ATOM 744 O O . LEU A 1 93 ? -21.578 -47.104 12.394 1.00 27.33 93 LEU A O 1
ATOM 748 N N . HIS A 1 94 ? -21.552 -48.512 10.644 1.00 26.81 94 HIS A N 1
ATOM 749 C CA . HIS A 1 94 ? -20.480 -49.369 11.118 1.00 26.81 94 HIS A CA 1
ATOM 750 C C . HIS A 1 94 ? -19.167 -48.604 10.914 1.00 26.81 94 HIS A C 1
ATOM 752 O O . HIS A 1 94 ? -18.837 -48.234 9.787 1.00 26.81 94 HIS A O 1
ATOM 758 N N . CYS A 1 95 ? -18.439 -48.344 11.999 1.00 36.78 95 CYS A N 1
ATOM 759 C CA . CYS A 1 95 ? -17.054 -47.905 11.926 1.00 36.78 95 CYS A CA 1
ATOM 760 C C . CYS A 1 95 ? -16.253 -48.984 11.196 1.00 36.78 95 CYS A C 1
ATOM 762 O O . CYS A 1 95 ? -16.212 -50.120 11.667 1.00 36.78 95 CYS A O 1
ATOM 764 N N . ASP A 1 96 ? -15.691 -48.655 10.037 1.00 29.61 96 ASP A N 1
ATOM 765 C CA . ASP A 1 96 ? -14.253 -48.775 9.823 1.00 29.61 96 ASP A CA 1
ATOM 766 C C . ASP A 1 96 ? -13.822 -48.196 8.466 1.00 29.61 96 ASP A C 1
ATOM 768 O O . ASP A 1 96 ? -14.451 -48.407 7.434 1.00 29.61 96 ASP A O 1
ATOM 772 N N . GLU A 1 97 ? -12.682 -47.512 8.534 1.00 34.25 97 GLU A N 1
ATOM 773 C CA . GLU A 1 97 ? -11.714 -47.249 7.468 1.00 34.25 97 GLU A CA 1
ATOM 774 C C . GLU A 1 97 ? -11.933 -46.105 6.453 1.00 34.25 97 GLU A C 1
ATOM 776 O O . GLU A 1 97 ? -12.769 -46.132 5.555 1.00 34.25 97 GLU A O 1
ATOM 781 N N . LYS A 1 98 ? -10.963 -45.177 6.551 1.00 28.00 98 LYS A N 1
ATOM 782 C CA . LYS A 1 98 ? -10.510 -44.141 5.608 1.00 28.00 98 LYS A CA 1
ATOM 783 C C . LYS A 1 98 ? -11.440 -42.943 5.438 1.00 28.00 98 LYS A C 1
ATOM 785 O O . LYS A 1 98 ? -12.310 -42.910 4.579 1.00 28.00 98 LYS A O 1
ATOM 790 N N . ILE A 1 99 ? -11.131 -41.905 6.220 1.00 28.98 99 ILE A N 1
ATOM 791 C CA . ILE A 1 99 ? -11.509 -40.519 5.932 1.00 28.98 99 ILE A CA 1
ATOM 792 C C . ILE A 1 99 ? -10.925 -40.172 4.561 1.00 28.98 99 ILE A C 1
ATOM 794 O O . ILE A 1 99 ? -9.746 -39.843 4.426 1.00 28.98 99 ILE A O 1
ATOM 798 N N . ASP A 1 100 ? -11.756 -40.324 3.540 1.00 25.30 100 ASP A N 1
ATOM 799 C CA . ASP A 1 100 ? -11.528 -39.763 2.227 1.00 25.30 100 ASP A CA 1
ATOM 800 C C . ASP A 1 100 ? -11.774 -38.254 2.347 1.00 25.30 100 ASP A C 1
ATOM 802 O O . ASP A 1 100 ? -12.892 -37.801 2.586 1.00 25.30 100 ASP A O 1
ATOM 806 N N . PHE A 1 101 ? -10.708 -37.460 2.238 1.00 30.02 101 PHE A N 1
ATOM 807 C CA . PHE A 1 101 ? -10.746 -35.990 2.290 1.00 30.02 101 PHE A CA 1
ATOM 808 C C . PHE A 1 101 ? -11.486 -35.362 1.087 1.00 30.02 101 PHE A C 1
ATOM 810 O O . PHE A 1 101 ? -11.455 -34.148 0.896 1.00 30.02 101 PHE A O 1
ATOM 817 N N . SER A 1 102 ? -12.151 -36.170 0.261 1.00 30.19 102 SER A N 1
ATOM 818 C CA . SER A 1 102 ? -12.783 -35.768 -0.993 1.00 30.19 102 SER A CA 1
ATOM 819 C C . SER A 1 102 ? -14.184 -35.158 -0.828 1.00 30.19 102 SER A C 1
ATOM 821 O O . SER A 1 102 ? -14.639 -34.466 -1.737 1.00 30.19 102 SER A O 1
ATOM 823 N N . SER A 1 103 ? -14.862 -35.345 0.314 1.00 30.44 103 SER A N 1
ATOM 824 C CA . SER A 1 103 ? -16.269 -34.932 0.487 1.00 30.44 103 SER A CA 1
ATOM 825 C C . SER A 1 103 ? -16.495 -33.643 1.293 1.00 30.44 103 SER A C 1
ATOM 827 O O . SER A 1 103 ? -17.642 -33.248 1.484 1.00 30.44 103 SER A O 1
ATOM 829 N N . LEU A 1 104 ? -15.436 -32.956 1.738 1.00 35.06 104 LEU A N 1
ATOM 830 C CA . LEU A 1 104 ? -15.502 -31.627 2.379 1.00 35.06 104 LEU A CA 1
ATOM 831 C C . LEU A 1 104 ? -15.420 -30.485 1.348 1.00 35.06 104 LEU A C 1
ATOM 833 O O . LEU A 1 104 ? -14.747 -29.480 1.562 1.00 35.06 104 LEU A O 1
ATOM 837 N N . GLN A 1 105 ? -16.111 -30.621 0.215 1.00 31.81 105 GLN A N 1
ATOM 838 C CA . GLN A 1 105 ? -16.418 -29.475 -0.646 1.00 31.81 105 GLN A CA 1
ATOM 839 C C . GLN A 1 105 ? -17.631 -28.732 -0.080 1.00 31.81 105 GLN A C 1
ATOM 841 O O . GLN A 1 105 ? -18.692 -28.670 -0.690 1.00 31.81 105 GLN A O 1
ATOM 846 N N . THR A 1 106 ? -17.486 -28.183 1.122 1.00 37.00 106 THR A N 1
ATOM 847 C CA . THR A 1 106 ? -18.261 -27.004 1.501 1.00 37.00 106 THR A CA 1
ATOM 848 C C . THR A 1 106 ? -17.764 -25.858 0.621 1.00 37.00 106 THR A C 1
ATOM 850 O O . THR A 1 106 ? -16.561 -25.757 0.379 1.00 37.00 106 THR A O 1
ATOM 853 N N . ASP A 1 107 ? -18.664 -25.031 0.094 1.00 42.28 107 ASP A N 1
ATOM 854 C CA . ASP A 1 107 ? -18.338 -23.883 -0.759 1.00 42.28 107 ASP A CA 1
ATOM 855 C C . ASP A 1 107 ? -17.445 -22.876 -0.001 1.00 42.28 107 ASP A C 1
ATOM 857 O O . ASP A 1 107 ? -17.907 -21.918 0.610 1.00 42.28 107 ASP A O 1
ATOM 861 N N . PHE A 1 108 ? -16.127 -23.095 -0.022 1.00 47.66 108 PHE A N 1
ATOM 862 C CA . PHE A 1 108 ? -15.117 -22.160 0.488 1.00 47.66 108 PHE A CA 1
ATOM 863 C C . PHE A 1 108 ? -15.033 -20.875 -0.353 1.00 47.66 108 PHE A C 1
ATOM 865 O O . PHE A 1 108 ? -14.288 -19.969 0.003 1.00 47.66 108 PHE A O 1
ATOM 872 N N . GLY A 1 109 ? -15.768 -20.793 -1.469 1.00 52.38 109 GLY A N 1
ATOM 873 C CA . GLY A 1 109 ? -15.683 -19.689 -2.426 1.00 52.38 109 GLY A CA 1
ATOM 874 C C . GLY A 1 109 ? -16.089 -18.327 -1.859 1.00 52.38 109 GLY A C 1
ATOM 875 O O . GLY A 1 109 ? -15.561 -17.317 -2.309 1.00 52.38 109 GLY A O 1
ATOM 876 N N . ASP A 1 110 ? -16.968 -18.296 -0.852 1.00 62.59 110 ASP A N 1
ATOM 877 C CA . ASP A 1 110 ? -17.505 -17.049 -0.284 1.00 62.59 110 ASP A CA 1
ATOM 878 C C . ASP A 1 110 ? -16.934 -16.701 1.111 1.00 62.59 110 ASP A C 1
ATOM 880 O O . ASP A 1 110 ? -17.295 -15.674 1.688 1.00 62.59 110 ASP A O 1
ATOM 884 N N . MET A 1 111 ? -16.045 -17.526 1.683 1.00 76.19 111 MET A N 1
ATOM 885 C CA . MET A 1 111 ? -15.450 -17.265 3.002 1.00 76.19 111 MET A CA 1
ATOM 886 C C . MET A 1 111 ? -14.098 -16.561 2.862 1.00 76.19 111 MET A C 1
ATOM 888 O O . MET A 1 111 ? -13.206 -17.049 2.173 1.00 76.19 111 MET A O 1
ATOM 892 N N . ALA A 1 112 ? -13.913 -15.432 3.552 1.00 79.69 112 ALA A N 1
ATOM 893 C CA . ALA A 1 112 ? -12.609 -14.780 3.615 1.00 79.69 112 ALA A CA 1
ATOM 894 C C . ALA A 1 112 ? -11.651 -15.627 4.469 1.00 79.69 112 ALA A C 1
ATOM 896 O O . ALA A 1 112 ? -11.876 -15.808 5.668 1.00 79.69 112 ALA A O 1
ATOM 897 N N . VAL A 1 113 ? -10.594 -16.155 3.848 1.00 85.94 113 VAL A N 1
ATOM 898 C CA . VAL A 1 113 ? -9.588 -17.003 4.500 1.00 85.94 113 VAL A CA 1
ATOM 899 C C . VAL A 1 113 ? -8.204 -16.398 4.305 1.00 85.94 113 VAL A C 1
ATOM 901 O O . VAL A 1 113 ? -7.810 -16.055 3.191 1.00 85.94 113 VAL A O 1
ATOM 904 N N . VAL A 1 114 ? -7.454 -16.315 5.401 1.00 89.19 114 VAL A N 1
ATOM 905 C CA . VAL A 1 114 ? -6.094 -15.776 5.439 1.00 89.19 114 VAL A CA 1
ATOM 906 C C . VAL A 1 114 ? -5.140 -16.862 5.932 1.00 89.19 114 VAL A C 1
ATOM 908 O O . VAL A 1 114 ? -5.381 -17.495 6.962 1.00 89.19 114 VAL A O 1
ATOM 911 N N . GLY A 1 115 ? -4.057 -17.088 5.193 1.00 88.75 115 GLY A N 1
ATOM 912 C CA . GLY A 1 115 ? -2.975 -17.978 5.596 1.00 88.75 115 GLY A CA 1
ATOM 913 C C . GLY A 1 115 ? -2.067 -17.361 6.664 1.00 88.75 115 GLY A C 1
ATOM 914 O O . GLY A 1 115 ? -1.850 -16.154 6.699 1.00 88.75 115 GLY A O 1
ATOM 915 N N . LEU A 1 116 ? -1.471 -18.207 7.510 1.00 89.56 116 LEU A N 1
ATOM 916 C CA . LEU A 1 116 ? -0.562 -17.753 8.572 1.00 89.56 116 LEU A CA 1
ATOM 917 C C . LEU A 1 116 ? 0.663 -16.995 8.031 1.00 89.56 116 LEU A C 1
ATOM 919 O O . LEU A 1 116 ? 1.082 -16.024 8.650 1.00 89.56 116 LEU A O 1
ATOM 923 N N . ASP A 1 117 ? 1.217 -17.415 6.889 1.00 88.69 117 ASP A N 1
ATOM 924 C CA . ASP A 1 117 ? 2.348 -16.727 6.241 1.00 88.69 117 ASP A CA 1
ATOM 925 C C . ASP A 1 117 ? 1.971 -15.288 5.862 1.00 88.69 117 ASP A C 1
ATOM 927 O O . ASP A 1 117 ? 2.693 -14.361 6.212 1.00 88.69 117 ASP A O 1
ATOM 931 N N . ALA A 1 118 ? 0.791 -15.088 5.266 1.00 92.06 118 ALA A N 1
ATOM 932 C CA . ALA A 1 118 ? 0.297 -13.753 4.936 1.00 92.06 118 ALA A CA 1
ATOM 933 C C . ALA A 1 118 ? 0.134 -12.885 6.193 1.00 92.06 118 ALA A C 1
ATOM 935 O O . ALA A 1 118 ? 0.584 -11.746 6.209 1.00 92.06 118 ALA A O 1
ATOM 936 N N . MET A 1 119 ? -0.395 -13.449 7.288 1.00 93.00 119 MET A N 1
ATOM 937 C CA . MET A 1 119 ? -0.469 -12.732 8.569 1.00 93.00 119 MET A CA 1
ATOM 938 C C . MET A 1 119 ? 0.897 -12.346 9.128 1.00 93.00 119 MET A C 1
ATOM 940 O O . MET A 1 119 ? 1.056 -11.275 9.706 1.00 93.00 119 MET A O 1
ATOM 944 N N . GLN A 1 120 ? 1.885 -13.232 9.011 1.00 92.44 120 GLN A N 1
ATOM 945 C CA . GLN A 1 120 ? 3.220 -12.973 9.535 1.00 92.44 120 GLN A CA 1
ATOM 946 C C . GLN A 1 120 ? 3.932 -11.873 8.753 1.00 92.44 120 GLN A C 1
ATOM 948 O O . GLN A 1 120 ? 4.602 -11.046 9.372 1.00 92.44 120 GLN A O 1
ATOM 953 N N . ARG A 1 121 ? 3.767 -11.857 7.429 1.00 89.44 121 ARG A N 1
ATOM 954 C CA . ARG A 1 121 ? 4.387 -10.865 6.546 1.00 89.44 121 ARG A CA 1
ATOM 955 C C . ARG A 1 121 ? 3.708 -9.501 6.615 1.00 89.44 121 ARG A C 1
ATOM 957 O O . ARG A 1 121 ? 4.406 -8.501 6.669 1.00 89.44 121 ARG A O 1
ATOM 964 N N . ALA A 1 122 ? 2.387 -9.473 6.770 1.00 93.50 122 ALA A N 1
ATOM 965 C CA . ALA A 1 122 ? 1.608 -8.257 7.005 1.00 93.50 122 ALA A CA 1
ATOM 966 C C . ALA A 1 122 ? 2.008 -7.471 8.273 1.00 93.50 122 ALA A C 1
ATOM 968 O O . ALA A 1 122 ? 1.608 -6.322 8.445 1.00 93.50 122 ALA A O 1
ATOM 969 N N . ASN A 1 123 ? 2.763 -8.064 9.207 1.00 92.38 123 ASN A N 1
ATOM 970 C CA . ASN A 1 123 ? 3.072 -7.418 10.486 1.00 92.38 123 ASN A CA 1
ATOM 971 C C . ASN A 1 123 ? 3.895 -6.135 10.344 1.00 92.38 123 ASN A C 1
ATOM 973 O O . ASN A 1 123 ? 3.637 -5.193 11.090 1.00 92.38 123 ASN A O 1
ATOM 977 N N . SER A 1 124 ? 4.870 -6.091 9.429 1.00 89.50 124 SER A N 1
ATOM 978 C CA . SER A 1 124 ? 5.676 -4.882 9.213 1.00 89.50 124 SER A CA 1
ATOM 979 C C . SER A 1 124 ? 4.814 -3.748 8.670 1.00 89.50 124 SER A C 1
ATOM 981 O O . SER A 1 124 ? 4.871 -2.640 9.200 1.00 89.50 124 SER A O 1
ATOM 983 N N . THR A 1 125 ? 3.946 -4.052 7.701 1.00 92.69 125 THR A N 1
ATOM 984 C CA . THR A 1 125 ? 2.969 -3.110 7.142 1.00 92.69 125 THR A CA 1
ATOM 985 C C . THR A 1 125 ? 2.028 -2.588 8.225 1.00 92.69 125 THR A C 1
ATOM 987 O O . THR A 1 125 ? 1.831 -1.387 8.372 1.00 92.69 125 THR A O 1
ATOM 990 N N . LEU A 1 126 ? 1.496 -3.474 9.074 1.00 95.00 126 LEU A N 1
ATOM 991 C CA . LEU A 1 126 ? 0.620 -3.080 10.181 1.00 95.00 126 LEU A CA 1
ATOM 992 C C . LEU A 1 126 ? 1.330 -2.223 11.229 1.00 95.00 126 LEU A C 1
ATOM 994 O O . LEU A 1 126 ? 0.715 -1.310 11.784 1.00 95.00 126 LEU A O 1
ATOM 998 N N . GLU A 1 127 ? 2.588 -2.530 11.545 1.00 93.81 127 GLU A N 1
ATOM 999 C CA . GLU A 1 127 ? 3.380 -1.726 12.471 1.00 93.81 127 GLU A CA 1
ATOM 1000 C C . GLU A 1 127 ? 3.603 -0.319 11.914 1.00 93.81 127 GLU A C 1
ATOM 1002 O O . GLU A 1 127 ? 3.332 0.659 12.622 1.00 93.81 127 GLU A O 1
ATOM 1007 N N . ASP A 1 128 ? 4.040 -0.212 10.658 1.00 93.50 128 ASP A N 1
ATOM 1008 C CA . ASP A 1 128 ? 4.211 1.075 9.994 1.00 93.50 128 ASP A CA 1
ATOM 1009 C C . ASP A 1 128 ? 2.885 1.841 9.921 1.00 93.50 128 ASP A C 1
ATOM 1011 O O . ASP A 1 128 ? 2.817 2.986 10.373 1.00 93.50 128 ASP A O 1
ATOM 1015 N N . PHE A 1 129 ? 1.800 1.195 9.486 1.00 96.44 129 PHE A N 1
ATOM 1016 C CA . PHE A 1 129 ? 0.467 1.790 9.467 1.00 96.44 129 PHE A CA 1
ATOM 1017 C C . PHE A 1 129 ? 0.087 2.350 10.843 1.00 96.44 129 PHE A C 1
ATOM 1019 O O . PHE A 1 129 ? -0.340 3.499 10.959 1.00 96.44 129 PHE A O 1
ATOM 1026 N N . CYS A 1 130 ? 0.285 1.587 11.922 1.00 95.44 130 CYS A N 1
ATOM 1027 C CA . CYS A 1 130 ? -0.021 2.069 13.269 1.00 95.44 130 CYS A CA 1
ATOM 1028 C C . CYS A 1 130 ? 0.832 3.285 13.656 1.00 95.44 130 CYS A C 1
ATOM 1030 O O . CYS A 1 130 ? 0.314 4.223 14.256 1.00 95.44 130 CYS A O 1
ATOM 1032 N N . ARG A 1 131 ? 2.124 3.302 13.322 1.00 93.62 131 ARG A N 1
ATOM 1033 C CA . ARG A 1 131 ? 3.027 4.419 13.649 1.00 93.62 131 ARG A CA 1
ATOM 1034 C C . ARG A 1 131 ? 2.765 5.666 12.800 1.00 93.62 131 ARG A C 1
ATOM 1036 O O . ARG A 1 131 ? 2.940 6.780 13.293 1.00 93.62 131 ARG A O 1
ATOM 1043 N N . SER A 1 132 ? 2.329 5.481 11.560 1.00 94.69 132 SER A N 1
ATOM 1044 C CA . SER A 1 132 ? 2.198 6.542 10.560 1.00 94.69 132 SER A CA 1
ATOM 1045 C C . SER A 1 132 ? 0.774 7.109 10.485 1.00 94.69 132 SER A C 1
ATOM 1047 O O . SER A 1 132 ? 0.609 8.319 10.348 1.00 94.69 132 SER A O 1
ATOM 1049 N N . TYR A 1 133 ? -0.263 6.284 10.671 1.00 97.06 133 TYR A N 1
ATOM 1050 C CA . TYR A 1 133 ? -1.664 6.691 10.496 1.00 97.06 133 TYR A CA 1
ATOM 1051 C C . TYR A 1 133 ? -2.389 7.009 11.802 1.00 97.06 133 TYR A C 1
ATOM 1053 O O . TYR A 1 133 ? -3.270 7.865 11.803 1.00 97.06 133 TYR A O 1
ATOM 1061 N N . TYR A 1 134 ? -2.040 6.395 12.940 1.00 96.38 134 TYR A N 1
ATOM 1062 C CA . TYR A 1 134 ? -2.809 6.589 14.185 1.00 96.38 134 TYR A CA 1
ATOM 1063 C C . TYR A 1 134 ? -2.867 8.049 14.647 1.00 96.38 134 TYR A C 1
ATOM 1065 O O . TYR A 1 134 ? -3.867 8.463 15.234 1.00 96.38 134 TYR A O 1
ATOM 1073 N N . MET A 1 135 ? -1.847 8.850 14.330 1.00 95.38 135 MET A N 1
ATOM 1074 C CA . MET A 1 135 ? -1.837 10.279 14.647 1.00 95.38 135 MET A CA 1
ATOM 1075 C C . MET A 1 135 ? -2.949 11.070 13.936 1.00 95.38 135 MET A C 1
ATOM 1077 O O . MET A 1 135 ? -3.463 12.023 14.514 1.00 95.38 135 MET A O 1
ATOM 1081 N N . PHE A 1 136 ? -3.389 10.636 12.749 1.00 96.75 136 PHE A N 1
ATOM 1082 C CA . PHE A 1 136 ? -4.531 11.216 12.021 1.00 96.75 136 PHE A CA 1
ATOM 1083 C C . PHE A 1 136 ? -5.887 10.793 12.602 1.00 96.75 136 PHE A C 1
ATOM 1085 O O . PHE A 1 136 ? -6.924 11.336 12.224 1.00 96.75 136 PHE A O 1
ATOM 1092 N N . HIS A 1 137 ? -5.864 9.835 13.530 1.00 96.12 137 HIS A N 1
ATOM 1093 C CA . HIS A 1 137 ? -7.015 9.285 14.239 1.00 96.12 137 HIS A CA 1
ATOM 1094 C C . HIS A 1 137 ? -7.001 9.630 15.729 1.00 96.12 137 HIS A C 1
ATOM 1096 O O . HIS A 1 137 ? -7.739 9.031 16.502 1.00 96.12 137 HIS A O 1
ATOM 1102 N N . GLU A 1 138 ? -6.147 10.548 16.184 1.00 93.44 138 GLU A N 1
ATOM 1103 C CA . GLU A 1 138 ? -6.015 10.866 17.617 1.00 93.44 138 GLU A CA 1
ATOM 1104 C C . GLU A 1 138 ? -5.739 9.619 18.492 1.00 93.44 138 GLU A C 1
ATOM 1106 O O . GLU A 1 138 ? -6.073 9.568 19.680 1.00 93.44 138 GLU A O 1
ATOM 1111 N N . LEU A 1 139 ? -5.144 8.579 17.901 1.00 94.44 139 LEU A N 1
ATOM 1112 C CA . LEU A 1 139 ? -4.770 7.349 18.582 1.00 94.44 139 LEU A CA 1
ATOM 1113 C C . LEU A 1 139 ? -3.289 7.399 18.959 1.00 94.44 139 LEU A C 1
ATOM 1115 O O . LEU A 1 139 ? -2.442 7.876 18.209 1.00 94.44 139 LEU A O 1
ATOM 1119 N N . ASP A 1 140 ? -2.971 6.862 20.134 1.00 90.81 140 ASP A N 1
ATOM 1120 C CA . ASP A 1 140 ? -1.595 6.763 20.623 1.00 90.81 140 ASP A CA 1
ATOM 1121 C C . ASP A 1 140 ? -1.082 5.332 20.451 1.00 90.81 140 ASP A C 1
ATOM 1123 O O . ASP A 1 140 ? -1.612 4.404 21.075 1.00 90.81 140 ASP A O 1
ATOM 1127 N N . VAL A 1 141 ? -0.044 5.173 19.625 1.00 88.75 141 VAL A N 1
ATOM 1128 C CA . VAL A 1 141 ? 0.639 3.896 19.359 1.00 88.75 141 VAL A CA 1
ATOM 1129 C C . VAL A 1 141 ? 1.304 3.321 20.615 1.00 88.75 141 VAL A C 1
ATOM 1131 O O . VAL A 1 141 ? 1.414 2.111 20.769 1.00 88.75 141 VAL A O 1
ATOM 1134 N N . ASN A 1 142 ? 1.658 4.155 21.595 1.00 90.00 142 ASN A N 1
ATOM 1135 C CA . ASN A 1 142 ? 2.267 3.693 22.845 1.00 90.00 142 ASN A CA 1
ATOM 1136 C C . ASN A 1 142 ? 1.238 3.138 23.838 1.00 90.00 142 ASN A C 1
ATOM 1138 O O . ASN A 1 142 ? 1.601 2.659 24.916 1.00 90.00 142 ASN A O 1
ATOM 1142 N N . ARG A 1 143 ? -0.059 3.206 23.508 1.00 91.62 143 ARG A N 1
ATOM 1143 C CA . ARG A 1 143 ? -1.140 2.682 24.344 1.00 91.62 143 ARG A CA 1
ATOM 1144 C C . ARG A 1 143 ? -1.632 1.363 23.761 1.00 91.62 143 ARG A C 1
ATOM 1146 O O . ARG A 1 143 ? -2.348 1.376 22.759 1.00 91.62 143 ARG A O 1
ATOM 1153 N N . PRO A 1 144 ? -1.367 0.223 24.427 1.00 90.38 144 PRO A N 1
ATOM 1154 C CA . PRO A 1 144 ? -1.802 -1.084 23.943 1.00 90.38 144 PRO A CA 1
ATOM 1155 C C . PRO A 1 144 ? -3.304 -1.154 23.647 1.00 90.38 144 PRO A C 1
ATOM 1157 O O . PRO A 1 144 ? -3.721 -1.841 22.723 1.00 90.38 144 PRO A O 1
ATOM 1160 N N . GLN A 1 145 ? -4.134 -0.429 24.404 1.00 90.06 145 GLN A N 1
ATOM 1161 C CA . GLN A 1 145 ? -5.578 -0.396 24.169 1.00 90.06 145 GLN A CA 1
ATOM 1162 C C . GLN A 1 145 ? -5.947 0.205 22.806 1.00 90.06 145 GLN A C 1
ATOM 1164 O O . GLN A 1 145 ? -6.917 -0.258 22.213 1.00 90.06 145 GLN A O 1
ATOM 1169 N N . SER A 1 146 ? -5.203 1.204 22.316 1.00 88.12 146 SER A N 1
ATOM 1170 C CA . SER A 1 146 ? -5.429 1.802 20.994 1.00 88.12 146 SER A CA 1
ATOM 1171 C C . SER A 1 146 ? -5.163 0.784 19.890 1.00 88.12 146 SER A C 1
ATOM 1173 O O . SER A 1 146 ? -5.978 0.642 18.987 1.00 88.12 146 SER A O 1
ATOM 1175 N N . ILE A 1 147 ? -4.064 0.033 20.016 1.00 88.25 147 ILE A N 1
ATOM 1176 C CA . ILE A 1 147 ? -3.657 -0.990 19.047 1.00 88.25 147 ILE A CA 1
ATOM 1177 C C . ILE A 1 147 ? -4.637 -2.168 19.083 1.00 88.25 147 ILE A C 1
ATOM 1179 O O . ILE A 1 147 ? -5.342 -2.444 18.115 1.00 88.25 147 ILE A O 1
ATOM 1183 N N . PHE A 1 148 ? -4.742 -2.853 20.225 1.00 92.69 148 PHE A N 1
ATOM 1184 C CA . PHE A 1 148 ? -5.461 -4.128 20.315 1.00 92.69 148 PHE A CA 1
ATOM 1185 C C . PHE A 1 148 ? -6.972 -4.013 20.100 1.00 92.69 148 PHE A C 1
ATOM 1187 O O . PHE A 1 148 ? -7.621 -5.026 19.843 1.00 92.69 148 PHE A O 1
ATOM 1194 N N . ARG A 1 149 ? -7.548 -2.809 20.201 1.00 93.38 149 ARG A N 1
ATOM 1195 C CA . ARG A 1 149 ? -8.974 -2.594 19.936 1.00 93.38 149 ARG A CA 1
ATOM 1196 C C . ARG A 1 149 ? -9.329 -2.779 18.460 1.00 93.38 149 ARG A C 1
ATOM 1198 O O . ARG A 1 149 ? -10.388 -3.329 18.178 1.00 93.38 149 ARG A O 1
ATOM 1205 N N . TYR A 1 150 ? -8.475 -2.320 17.548 1.00 94.56 150 TYR A N 1
ATOM 1206 C CA . TYR A 1 150 ? -8.753 -2.323 16.105 1.00 94.56 150 TYR A CA 1
ATOM 1207 C C . TYR A 1 150 ? -7.923 -3.360 15.346 1.00 94.56 150 TYR A C 1
ATOM 1209 O O . TYR A 1 150 ? -8.315 -3.784 14.259 1.00 94.56 150 TYR A O 1
ATOM 1217 N N . LEU A 1 151 ? -6.824 -3.824 15.954 1.00 94.19 151 LEU A N 1
ATOM 1218 C CA . LEU A 1 151 ? -5.893 -4.780 15.366 1.00 94.19 151 LEU A CA 1
ATOM 1219 C C . LEU A 1 151 ? -6.556 -6.019 14.742 1.00 94.19 151 LEU A C 1
ATOM 1221 O O . LEU A 1 151 ? -6.126 -6.374 13.656 1.00 94.19 151 LEU A O 1
ATOM 1225 N N . PRO A 1 152 ? -7.586 -6.674 15.320 1.00 94.25 152 PRO A N 1
ATOM 1226 C CA . PRO A 1 152 ? -8.154 -7.872 14.697 1.00 94.25 152 PRO A CA 1
ATOM 1227 C C . PRO A 1 152 ? -8.701 -7.634 13.283 1.00 94.25 152 PRO A C 1
ATOM 1229 O O . PRO A 1 152 ? -8.480 -8.456 12.401 1.00 94.25 152 PRO A O 1
ATOM 1232 N N . VAL A 1 153 ? -9.386 -6.507 13.059 1.00 96.00 153 VAL A N 1
ATOM 1233 C CA . VAL A 1 153 ? -9.973 -6.172 11.750 1.00 96.00 153 VAL A CA 1
ATOM 1234 C C . VAL A 1 153 ? -8.901 -5.669 10.790 1.00 96.00 153 VAL A C 1
ATOM 1236 O O . VAL A 1 153 ? -8.866 -6.107 9.641 1.00 96.00 153 VAL A O 1
ATOM 1239 N N . LEU A 1 154 ? -8.018 -4.784 11.267 1.00 97.31 154 LEU A N 1
ATOM 1240 C CA . LEU A 1 154 ? -6.926 -4.240 10.456 1.00 97.31 154 LEU A CA 1
ATOM 1241 C C . LEU A 1 154 ? -5.970 -5.352 10.019 1.00 97.31 154 LEU A C 1
ATOM 1243 O O . LEU A 1 154 ? -5.704 -5.498 8.835 1.00 97.31 154 LEU A O 1
ATOM 1247 N N . SER A 1 155 ? -5.539 -6.196 10.959 1.00 96.75 155 SER A N 1
ATOM 1248 C CA . SER A 1 155 ? -4.636 -7.311 10.685 1.00 96.75 155 SER A CA 1
ATOM 1249 C C . SER A 1 155 ? -5.249 -8.316 9.731 1.00 96.75 155 SER A C 1
ATOM 1251 O O . SER A 1 155 ? -4.589 -8.711 8.778 1.00 96.75 155 SER A O 1
ATOM 1253 N N . PHE A 1 156 ? -6.513 -8.698 9.932 1.00 96.88 156 PHE A N 1
ATOM 1254 C CA . PHE A 1 156 ? -7.183 -9.607 9.007 1.00 96.88 156 PHE A CA 1
ATOM 1255 C C . PHE A 1 156 ? -7.264 -9.025 7.592 1.00 96.88 156 PHE A C 1
ATOM 1257 O O . PHE A 1 156 ? -6.982 -9.734 6.632 1.00 96.88 156 PHE A O 1
ATOM 1264 N N . THR A 1 157 ? -7.636 -7.749 7.473 1.00 97.50 157 THR A N 1
ATOM 1265 C CA . THR A 1 157 ? -7.797 -7.079 6.176 1.00 97.50 157 THR A CA 1
ATOM 1266 C C . THR A 1 157 ? -6.469 -6.967 5.440 1.00 97.50 157 THR A C 1
ATOM 1268 O O . THR A 1 157 ? -6.383 -7.413 4.302 1.00 97.50 157 THR A O 1
ATOM 1271 N N . GLU A 1 158 ? -5.437 -6.456 6.110 1.00 97.88 158 GLU A N 1
ATOM 1272 C CA . GLU A 1 158 ? -4.095 -6.326 5.540 1.00 97.88 158 GLU A CA 1
ATOM 1273 C C . GLU A 1 158 ? -3.551 -7.684 5.099 1.00 97.88 158 GLU A C 1
ATOM 1275 O O . GLU A 1 158 ? -3.147 -7.878 3.961 1.00 97.88 158 GLU A O 1
ATOM 1280 N N . SER A 1 159 ? -3.658 -8.690 5.967 1.00 96.94 159 SER A N 1
ATOM 1281 C CA . SER A 1 159 ? -3.194 -10.040 5.641 1.00 96.94 159 SER A CA 1
ATOM 1282 C C . SER A 1 159 ? -3.960 -10.661 4.468 1.00 96.94 159 SER A C 1
ATOM 1284 O O . SER A 1 159 ? -3.415 -11.487 3.738 1.00 96.94 159 SER A O 1
ATOM 1286 N N . PHE A 1 160 ? -5.238 -10.312 4.299 1.00 95.75 160 PHE A N 1
ATOM 1287 C CA . PHE A 1 160 ? -6.034 -10.759 3.162 1.00 95.75 160 PHE A CA 1
ATOM 1288 C C . PHE A 1 160 ? -5.565 -10.092 1.868 1.00 95.75 160 PHE A C 1
ATOM 1290 O O . PHE A 1 160 ? -5.372 -10.795 0.878 1.00 95.75 160 PHE A O 1
ATOM 1297 N N . ILE A 1 161 ? -5.346 -8.773 1.887 1.00 95.94 161 ILE A N 1
ATOM 1298 C CA . ILE A 1 161 ? -4.841 -8.008 0.739 1.00 95.94 161 ILE A CA 1
ATOM 1299 C C . ILE A 1 161 ? -3.445 -8.502 0.348 1.00 95.94 161 ILE A C 1
ATOM 1301 O O . ILE A 1 161 ? -3.275 -8.961 -0.778 1.00 95.94 161 ILE A O 1
ATOM 1305 N N . TYR A 1 162 ? -2.525 -8.605 1.308 1.00 94.25 162 TYR A N 1
ATOM 1306 C CA . TYR A 1 162 ? -1.174 -9.128 1.100 1.00 94.25 162 TYR A CA 1
ATOM 1307 C C . TYR A 1 162 ? -1.167 -10.519 0.440 1.00 94.25 162 TYR A C 1
ATOM 1309 O O . TYR A 1 162 ? -0.347 -10.841 -0.426 1.00 94.25 162 TYR A O 1
ATOM 1317 N N . GLN A 1 163 ? -2.099 -11.393 0.839 1.00 92.75 163 GLN A N 1
ATOM 1318 C CA . GLN A 1 163 ? -2.239 -12.711 0.221 1.00 92.75 163 GLN A CA 1
ATOM 1319 C C . GLN A 1 163 ? -2.655 -12.613 -1.255 1.00 92.75 163 GLN A C 1
ATOM 1321 O O . GLN A 1 163 ? -2.217 -13.440 -2.059 1.00 92.75 163 GLN A O 1
ATOM 1326 N N . LEU A 1 164 ? -3.503 -11.645 -1.610 1.00 92.75 164 LEU A N 1
ATOM 1327 C CA . LEU A 1 164 ? -3.904 -11.381 -2.991 1.00 92.75 164 LEU A CA 1
ATOM 1328 C C . LEU A 1 164 ? -2.763 -10.759 -3.803 1.00 92.75 164 LEU A C 1
ATOM 1330 O O . LEU A 1 164 ? -2.545 -11.217 -4.924 1.00 92.75 164 LEU A O 1
ATOM 1334 N N . ASP A 1 165 ? -1.983 -9.841 -3.227 1.00 92.19 165 ASP A N 1
ATOM 1335 C CA . ASP A 1 165 ? -0.774 -9.284 -3.858 1.00 92.19 165 ASP A CA 1
ATOM 1336 C C . ASP A 1 165 ? 0.216 -10.398 -4.211 1.00 92.19 165 ASP A C 1
ATOM 1338 O O . ASP A 1 165 ? 0.573 -10.601 -5.373 1.00 92.19 165 ASP A O 1
ATOM 1342 N N . SER A 1 166 ? 0.521 -11.258 -3.236 1.00 88.88 166 SER A N 1
ATOM 1343 C CA . SER A 1 166 ? 1.378 -12.433 -3.435 1.00 88.88 166 SER A CA 1
ATOM 1344 C C . SER A 1 166 ? 0.850 -13.397 -4.509 1.00 88.88 166 SER A C 1
ATOM 1346 O O . SER A 1 166 ? 1.614 -14.154 -5.115 1.00 88.88 166 SER A O 1
ATOM 1348 N N . LEU A 1 167 ? -0.471 -13.479 -4.704 1.00 88.75 167 LEU A N 1
ATOM 1349 C CA . LEU A 1 167 ? -1.071 -14.290 -5.769 1.00 88.75 167 LEU A CA 1
ATOM 1350 C C . LEU A 1 167 ? -0.966 -13.594 -7.128 1.00 88.75 167 LEU A C 1
ATOM 1352 O O . LEU A 1 167 ? -0.731 -14.272 -8.130 1.00 88.75 167 LEU A O 1
ATOM 1356 N N . ASN A 1 168 ? -1.115 -12.274 -7.160 1.00 89.88 168 ASN A N 1
ATOM 1357 C CA . ASN A 1 168 ? -0.979 -11.453 -8.351 1.00 89.88 168 ASN A CA 1
ATOM 1358 C C . ASN A 1 168 ? 0.454 -11.510 -8.923 1.00 89.88 168 ASN A C 1
ATOM 1360 O O . ASN A 1 168 ? 0.626 -11.845 -10.098 1.00 89.88 168 ASN A O 1
ATOM 1364 N N . GLU A 1 169 ? 1.480 -11.355 -8.085 1.00 86.88 169 GLU A N 1
ATOM 1365 C CA . GLU A 1 169 ? 2.895 -11.509 -8.469 1.00 86.88 169 GLU A CA 1
ATOM 1366 C C . GLU A 1 169 ? 3.211 -12.921 -9.001 1.00 86.88 169 GLU A C 1
ATOM 1368 O O . GLU A 1 169 ? 3.947 -13.117 -9.973 1.00 86.88 169 GLU A O 1
ATOM 1373 N N . LYS A 1 170 ? 2.606 -13.962 -8.414 1.00 84.75 170 LYS A N 1
ATOM 1374 C CA . LYS A 1 170 ? 2.764 -15.344 -8.906 1.00 84.75 170 LYS A CA 1
ATOM 1375 C C . LYS A 1 170 ? 2.157 -15.547 -10.290 1.00 84.75 170 LYS A C 1
ATOM 1377 O O . LYS A 1 170 ? 2.664 -16.376 -11.045 1.00 84.75 170 LYS A O 1
ATOM 1382 N N . ILE A 1 171 ? 1.087 -14.826 -10.633 1.00 83.69 171 ILE A N 1
ATOM 1383 C CA . ILE A 1 171 ? 0.500 -14.872 -11.980 1.00 83.69 171 ILE A CA 1
ATOM 1384 C C . ILE A 1 171 ? 1.481 -14.293 -13.004 1.00 83.69 171 ILE A C 1
ATOM 1386 O O . ILE A 1 171 ? 1.610 -14.870 -14.082 1.00 83.69 171 ILE A O 1
ATOM 1390 N N . LEU A 1 172 ? 2.205 -13.220 -12.666 1.00 76.88 172 LEU A N 1
ATOM 1391 C CA . LEU A 1 172 ? 3.229 -12.625 -13.536 1.00 76.88 172 LEU A CA 1
ATOM 1392 C C . LEU A 1 172 ? 4.379 -13.583 -13.862 1.00 76.88 172 LEU A C 1
ATOM 1394 O O . LEU A 1 172 ? 4.933 -13.543 -14.960 1.00 76.88 172 LEU A O 1
ATOM 1398 N N . ASN A 1 173 ? 4.717 -14.453 -12.914 1.00 70.19 173 ASN A N 1
ATOM 1399 C CA . ASN A 1 173 ? 5.835 -15.386 -13.018 1.00 70.19 173 ASN A CA 1
ATOM 1400 C C . ASN A 1 173 ? 5.452 -16.768 -13.586 1.00 70.19 173 ASN A C 1
ATOM 1402 O O . ASN A 1 173 ? 6.320 -17.617 -13.808 1.00 70.19 173 ASN A O 1
ATOM 1406 N N . MET A 1 174 ? 4.165 -17.019 -13.847 1.00 67.75 174 MET A N 1
ATOM 1407 C CA . MET A 1 174 ? 3.690 -18.282 -14.416 1.00 67.75 174 MET A CA 1
ATOM 1408 C C . MET A 1 174 ? 3.846 -18.309 -15.946 1.00 67.75 174 MET A C 1
ATOM 1410 O O . MET A 1 174 ? 3.375 -17.401 -16.628 1.00 67.75 174 MET A O 1
ATOM 1414 N N . PRO A 1 175 ? 4.417 -19.377 -16.535 1.00 56.88 175 PRO A N 1
ATOM 1415 C CA . PRO A 1 175 ? 4.409 -19.541 -17.983 1.00 56.88 175 PRO A CA 1
ATOM 1416 C C . PRO A 1 175 ? 2.978 -19.770 -18.493 1.00 56.88 175 PRO A C 1
ATOM 1418 O O . PRO A 1 175 ? 2.265 -20.617 -17.952 1.00 56.88 175 PRO A O 1
ATOM 1421 N N . ASP A 1 176 ? 2.600 -19.122 -19.602 1.00 52.44 176 ASP A N 1
ATOM 1422 C CA . ASP A 1 176 ? 1.280 -19.254 -20.260 1.00 52.44 176 ASP A CA 1
ATOM 1423 C C . ASP A 1 176 ? 0.832 -20.716 -20.479 1.00 52.44 176 ASP A C 1
ATOM 1425 O O . ASP A 1 176 ? -0.361 -21.028 -20.489 1.00 52.44 176 ASP A O 1
ATOM 1429 N N . SER A 1 177 ? 1.785 -21.649 -20.611 1.00 41.00 177 SER A N 1
ATOM 1430 C CA . SER A 1 177 ? 1.491 -23.078 -20.781 1.00 41.00 177 SER A CA 1
ATOM 1431 C C . SER A 1 177 ? 0.886 -23.752 -19.542 1.00 41.00 177 SER A C 1
ATOM 1433 O O . SER A 1 177 ? 0.209 -24.759 -19.687 1.00 41.00 177 SER A O 1
ATOM 1435 N N . VAL A 1 178 ? 1.079 -23.214 -18.330 1.00 46.75 178 VAL A N 1
ATOM 1436 C CA . VAL A 1 178 ? 0.564 -23.816 -17.081 1.00 46.75 178 VAL A CA 1
ATOM 1437 C C . VAL A 1 178 ? -0.899 -23.440 -16.838 1.00 46.75 178 VAL A C 1
ATOM 1439 O O . VAL A 1 178 ? -1.658 -24.238 -16.295 1.00 46.75 178 VAL A O 1
ATOM 1442 N N . LEU A 1 179 ? -1.343 -22.284 -17.341 1.00 46.88 179 LEU A N 1
ATOM 1443 C CA . LEU A 1 179 ? -2.748 -21.856 -17.285 1.00 46.88 179 LEU A CA 1
ATOM 1444 C C . LEU A 1 179 ? -3.680 -22.702 -18.178 1.00 46.88 179 LEU A C 1
ATOM 1446 O O . LEU A 1 179 ? -4.898 -22.567 -18.083 1.00 46.88 179 LEU A O 1
ATOM 1450 N N . THR A 1 180 ? -3.125 -23.574 -19.030 1.00 40.12 180 THR A N 1
ATOM 1451 C CA . THR A 1 180 ? -3.864 -24.427 -19.979 1.00 40.12 180 THR A CA 1
ATOM 1452 C C . THR A 1 180 ? -3.773 -25.932 -19.688 1.00 40.12 180 THR A C 1
ATOM 1454 O O . THR A 1 180 ? -4.417 -26.714 -20.389 1.00 40.12 180 THR A O 1
ATOM 1457 N N . VAL A 1 181 ? -3.039 -26.374 -18.656 1.00 41.31 181 VAL A N 1
ATOM 1458 C CA . VAL A 1 181 ? -2.934 -27.809 -18.326 1.00 41.31 181 VAL A CA 1
ATOM 1459 C C . VAL A 1 181 ? -4.089 -28.236 -17.425 1.00 41.31 181 VAL A C 1
ATOM 1461 O O . VAL A 1 181 ? -4.026 -28.184 -16.199 1.00 41.31 181 VAL A O 1
ATOM 1464 N N . GLN A 1 182 ? -5.144 -28.712 -18.077 1.00 44.56 182 GLN A N 1
ATOM 1465 C CA . GLN A 1 182 ? -6.086 -29.653 -17.493 1.00 44.56 182 GLN A CA 1
ATOM 1466 C C . GLN A 1 182 ? -5.406 -31.031 -17.354 1.00 44.56 182 GLN A C 1
ATOM 1468 O O . GLN A 1 182 ? -4.821 -31.540 -18.308 1.00 44.56 182 GLN A O 1
ATOM 1473 N N . GLU A 1 183 ? -5.538 -31.616 -16.160 1.00 45.56 183 GLU A N 1
ATOM 1474 C CA . GLU A 1 183 ? -5.374 -33.042 -15.828 1.00 45.56 183 GLU A CA 1
ATOM 1475 C C . GLU A 1 183 ? -3.976 -33.675 -15.986 1.00 45.56 183 GLU A C 1
ATOM 1477 O O . GLU A 1 183 ? -3.584 -34.110 -17.071 1.00 45.56 183 GLU A O 1
ATOM 1482 N N . LYS A 1 184 ? -3.289 -33.906 -14.849 1.00 37.41 184 LYS A N 1
ATOM 1483 C CA . LYS A 1 184 ? -2.621 -35.198 -14.589 1.00 37.41 184 LYS A CA 1
ATOM 1484 C C . LYS A 1 184 ? -2.241 -35.422 -13.115 1.00 37.41 184 LYS A C 1
ATOM 1486 O O . LYS A 1 184 ? -1.329 -34.791 -12.583 1.00 37.41 184 LYS A O 1
ATOM 1491 N N . GLY A 1 185 ? -2.887 -36.458 -12.575 1.00 44.78 185 GLY A N 1
ATOM 1492 C CA . GLY A 1 185 ? -2.830 -37.010 -11.222 1.00 44.78 185 GLY A CA 1
ATOM 1493 C C . GLY A 1 185 ? -1.472 -37.025 -10.525 1.00 44.78 185 GLY A C 1
ATOM 1494 O O . GLY A 1 185 ? -0.623 -37.845 -10.875 1.00 44.78 185 GLY A O 1
ATOM 1495 N N . SER A 1 186 ? -1.298 -36.225 -9.470 1.00 37.72 186 SER A N 1
ATOM 1496 C CA . SER A 1 186 ? -0.327 -36.495 -8.395 1.00 37.72 186 SER A CA 1
ATOM 1497 C C . SER A 1 186 ? -0.678 -35.703 -7.131 1.00 37.72 186 SER A C 1
ATOM 1499 O O . SER A 1 186 ? -1.309 -34.664 -7.214 1.00 37.72 186 SER A O 1
ATOM 1501 N N . LEU A 1 187 ? -0.223 -36.150 -5.956 1.00 37.56 187 LEU A N 1
ATOM 1502 C CA . LEU A 1 187 ? -0.497 -35.569 -4.625 1.00 37.56 187 LEU A CA 1
ATOM 1503 C C . LEU A 1 187 ? -0.228 -34.046 -4.496 1.00 37.56 187 LEU A C 1
ATOM 1505 O O . LEU A 1 187 ? -0.748 -33.405 -3.587 1.00 37.56 187 LEU A O 1
ATOM 1509 N N . ALA A 1 188 ? 0.537 -33.449 -5.416 1.00 43.31 188 ALA A N 1
ATOM 1510 C CA . ALA A 1 188 ? 0.687 -31.998 -5.535 1.00 43.31 188 ALA A CA 1
ATOM 1511 C C . ALA A 1 188 ? -0.624 -31.279 -5.952 1.00 43.31 188 ALA A C 1
ATOM 1513 O O . ALA A 1 188 ? -0.769 -30.081 -5.719 1.00 43.31 188 ALA A O 1
ATOM 1514 N N . GLU A 1 189 ? -1.596 -31.993 -6.527 1.00 45.31 189 GLU A N 1
ATOM 1515 C CA . GLU A 1 189 ? -2.845 -31.466 -7.092 1.00 45.31 189 GLU A CA 1
ATOM 1516 C C . GLU A 1 189 ? -3.762 -30.778 -6.085 1.00 45.31 189 GLU A C 1
ATOM 1518 O O . GLU A 1 189 ? -4.491 -29.884 -6.489 1.00 45.31 189 GLU A O 1
ATOM 1523 N N . ALA A 1 190 ? -3.744 -31.126 -4.795 1.00 45.59 190 ALA A N 1
ATOM 1524 C CA . ALA A 1 190 ? -4.621 -30.463 -3.823 1.00 45.59 190 ALA A CA 1
ATOM 1525 C C . ALA A 1 190 ? -4.205 -28.997 -3.593 1.00 45.59 190 ALA A C 1
ATOM 1527 O O . ALA A 1 190 ? -5.042 -28.094 -3.653 1.00 45.59 190 ALA A O 1
ATOM 1528 N N . ASN A 1 191 ? -2.900 -28.753 -3.424 1.00 47.34 191 ASN A N 1
ATOM 1529 C CA . ASN A 1 191 ? -2.352 -27.401 -3.300 1.00 47.34 191 ASN A CA 1
ATOM 1530 C C . ASN A 1 191 ? -2.451 -26.637 -4.625 1.00 47.34 191 ASN A C 1
ATOM 1532 O O . ASN A 1 191 ? -2.830 -25.470 -4.622 1.00 47.34 191 ASN A O 1
ATOM 1536 N N . TRP A 1 192 ? -2.179 -27.289 -5.762 1.00 53.06 192 TRP A N 1
ATOM 1537 C CA . TRP A 1 192 ? -2.331 -26.657 -7.077 1.00 53.06 192 TRP A CA 1
ATOM 1538 C C . TRP A 1 192 ? -3.791 -26.347 -7.423 1.00 53.06 192 TRP A C 1
ATOM 1540 O O . TRP A 1 192 ? -4.056 -25.301 -7.998 1.00 53.06 192 TRP A O 1
ATOM 1550 N N . SER A 1 193 ? -4.742 -27.197 -7.029 1.00 59.25 193 SER A N 1
ATOM 1551 C CA . SER A 1 193 ? -6.183 -26.969 -7.200 1.00 59.25 193 SER A CA 1
ATOM 1552 C C . SER A 1 193 ? -6.661 -25.778 -6.374 1.00 59.25 193 SER A C 1
ATOM 1554 O O . SER A 1 193 ? -7.400 -24.941 -6.887 1.00 59.25 193 SER A O 1
ATOM 1556 N N . TYR A 1 194 ? -6.193 -25.646 -5.127 1.00 60.91 194 TYR A N 1
ATOM 1557 C CA . TYR A 1 194 ? -6.486 -24.476 -4.299 1.00 60.91 194 TYR A CA 1
ATOM 1558 C C . TYR A 1 194 ? -5.882 -23.199 -4.893 1.00 60.91 194 TYR A C 1
ATOM 1560 O O . 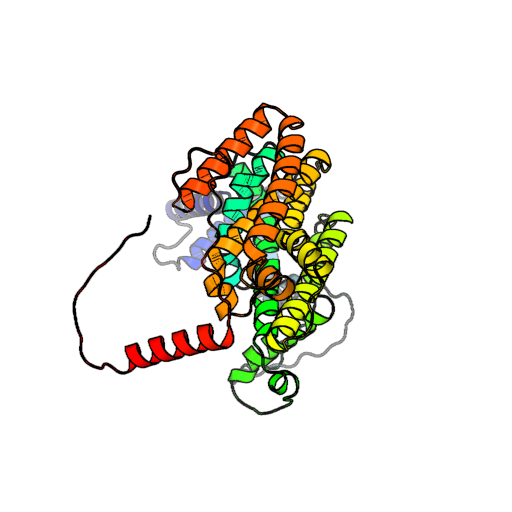TYR A 1 194 ? -6.606 -22.236 -5.117 1.00 60.91 194 TYR A O 1
ATOM 1568 N N . VAL A 1 195 ? -4.592 -23.213 -5.249 1.00 63.53 195 VAL A N 1
ATOM 1569 C CA . VAL A 1 195 ? -3.921 -22.070 -5.893 1.00 63.53 195 VAL A CA 1
ATOM 1570 C C . VAL A 1 195 ? -4.613 -21.687 -7.201 1.00 63.53 195 VAL A C 1
ATOM 1572 O O . VAL A 1 195 ? -4.844 -20.508 -7.441 1.00 63.53 195 VAL A O 1
ATOM 1575 N N . PHE A 1 196 ? -5.009 -22.660 -8.023 1.00 65.44 196 PHE A N 1
ATOM 1576 C CA . PHE A 1 196 ? -5.719 -22.412 -9.276 1.00 65.44 196 PHE A CA 1
ATOM 1577 C C . PHE A 1 196 ? -7.101 -21.791 -9.041 1.00 65.44 196 PHE A C 1
ATOM 1579 O O . PHE A 1 196 ? -7.453 -20.815 -9.703 1.00 65.44 196 PHE A O 1
ATOM 1586 N N . LYS A 1 197 ? -7.868 -22.296 -8.065 1.00 68.50 197 LYS A N 1
ATOM 1587 C CA . LYS A 1 197 ? -9.147 -21.694 -7.656 1.00 68.50 197 LYS A CA 1
ATOM 1588 C C . LYS A 1 197 ? -8.961 -20.269 -7.132 1.00 68.50 197 LYS A C 1
ATOM 1590 O O . LY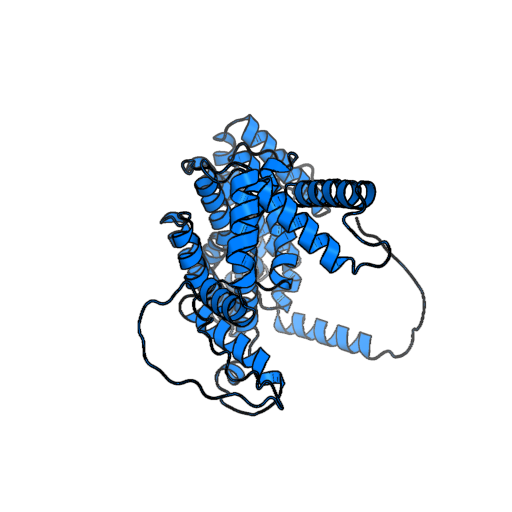S A 1 197 ? -9.711 -19.385 -7.532 1.00 68.50 197 LYS A O 1
ATOM 1595 N N . SER A 1 198 ? -7.944 -20.018 -6.307 1.00 66.69 198 SER A N 1
ATOM 1596 C CA . SER A 1 198 ? -7.624 -18.675 -5.805 1.00 66.69 198 SER A CA 1
ATOM 1597 C C . SER A 1 198 ? -7.188 -17.727 -6.926 1.00 66.69 198 SER A C 1
ATOM 1599 O O . SER A 1 198 ? -7.611 -16.578 -6.953 1.00 66.69 198 SER A O 1
ATOM 1601 N N . MET A 1 199 ? -6.416 -18.209 -7.904 1.00 70.44 199 MET A N 1
ATOM 1602 C CA . MET A 1 199 ? -6.057 -17.432 -9.096 1.00 70.44 199 MET A CA 1
ATOM 1603 C C . MET A 1 199 ? -7.273 -17.124 -9.977 1.00 70.44 199 MET A C 1
ATOM 1605 O O . MET A 1 199 ? -7.339 -16.061 -10.590 1.00 70.44 199 MET A O 1
ATOM 1609 N N . GLN A 1 200 ? -8.243 -18.037 -10.056 1.00 70.00 200 GLN A N 1
ATOM 1610 C CA . GLN A 1 200 ? -9.492 -17.800 -10.775 1.00 70.00 200 GLN A CA 1
ATOM 1611 C C . GLN A 1 200 ? -10.384 -16.784 -10.044 1.00 70.00 200 GLN A C 1
ATOM 1613 O O . GLN A 1 200 ? -10.955 -15.906 -10.693 1.00 70.00 200 GLN A O 1
ATOM 1618 N N . ALA A 1 201 ? -10.451 -16.856 -8.712 1.00 71.94 201 ALA A N 1
ATOM 1619 C CA . ALA A 1 201 ? -11.140 -15.870 -7.881 1.00 71.94 201 ALA A CA 1
ATOM 1620 C C . ALA A 1 201 ? -10.521 -14.471 -8.045 1.00 71.94 201 ALA A C 1
ATOM 1622 O O . ALA A 1 201 ? -11.245 -13.520 -8.321 1.00 71.94 201 ALA A O 1
ATOM 1623 N N . LEU A 1 202 ? -9.184 -14.370 -8.027 1.00 74.75 202 LEU A N 1
ATOM 1624 C CA . LEU A 1 202 ? -8.457 -13.113 -8.252 1.00 74.75 202 LEU A CA 1
ATOM 1625 C C . LEU A 1 202 ? -8.769 -12.463 -9.611 1.00 74.75 202 LEU A C 1
ATOM 1627 O O . LEU A 1 202 ? -8.747 -11.245 -9.736 1.00 74.75 202 LEU A O 1
ATOM 1631 N N . LYS A 1 203 ? -9.080 -13.262 -10.638 1.00 72.88 203 LYS A N 1
ATOM 1632 C CA . LYS A 1 203 ? -9.438 -12.754 -11.974 1.00 72.88 203 LYS A CA 1
ATOM 1633 C C . LYS A 1 203 ? -10.893 -12.310 -12.112 1.00 72.88 203 LYS A C 1
ATOM 1635 O O . LYS A 1 203 ? -11.219 -11.696 -13.124 1.00 72.88 203 LYS A O 1
ATOM 1640 N N . THR A 1 204 ? -11.768 -12.699 -11.189 1.00 78.88 204 THR A N 1
ATOM 1641 C CA . THR A 1 204 ? -13.217 -12.490 -11.330 1.00 78.88 204 THR A CA 1
ATOM 1642 C C . THR A 1 204 ? -13.750 -11.483 -10.328 1.00 78.88 204 THR A C 1
ATOM 1644 O O . THR A 1 204 ? -14.396 -10.531 -10.749 1.00 78.88 204 THR A O 1
ATOM 1647 N N . ASP A 1 205 ? -13.494 -11.702 -9.039 1.00 85.25 205 ASP A N 1
ATOM 1648 C CA . ASP A 1 205 ? -13.958 -10.850 -7.941 1.00 85.25 205 ASP A CA 1
ATOM 1649 C C . ASP A 1 205 ? -13.103 -11.139 -6.684 1.00 85.25 205 ASP A C 1
ATOM 1651 O O . ASP A 1 205 ? -13.515 -11.907 -5.804 1.00 85.25 205 ASP A O 1
ATOM 1655 N N . PRO A 1 206 ? -11.858 -10.622 -6.625 1.00 89.62 206 PRO A N 1
ATOM 1656 C CA . PRO A 1 206 ? -10.910 -10.933 -5.551 1.00 89.62 206 PRO A CA 1
ATOM 1657 C C . PRO A 1 206 ? -11.409 -10.531 -4.166 1.00 89.62 206 PRO A C 1
ATOM 1659 O O . PRO A 1 206 ? -11.132 -11.214 -3.176 1.00 89.62 206 PRO A O 1
ATOM 1662 N N . PHE A 1 207 ? -12.133 -9.414 -4.090 1.00 93.81 207 PHE A N 1
ATOM 1663 C CA . PHE A 1 207 ? -12.529 -8.811 -2.826 1.00 93.81 207 PHE A CA 1
ATOM 1664 C C . PHE A 1 207 ? -13.875 -9.295 -2.307 1.00 93.81 207 PHE A C 1
ATOM 1666 O O . PHE A 1 207 ? -14.164 -9.051 -1.136 1.00 93.81 207 PHE A O 1
ATOM 1673 N N . ARG A 1 208 ? -14.681 -10.022 -3.092 1.00 91.81 208 ARG A N 1
ATOM 1674 C CA . ARG A 1 208 ? -15.988 -10.542 -2.654 1.00 91.81 208 ARG A CA 1
ATOM 1675 C C . ARG A 1 208 ? -16.006 -11.149 -1.253 1.00 91.81 208 ARG A C 1
ATOM 1677 O O . ARG A 1 208 ? -16.880 -10.753 -0.478 1.00 91.81 208 ARG A O 1
ATOM 1684 N N . PRO A 1 209 ? -15.083 -12.049 -0.864 1.00 91.62 209 PRO A N 1
ATOM 1685 C CA . PRO A 1 209 ? -15.120 -12.624 0.477 1.00 91.62 209 PRO A CA 1
ATOM 1686 C C . PRO A 1 209 ? -14.934 -11.563 1.571 1.00 91.62 209 PRO A C 1
ATOM 1688 O O . PRO A 1 209 ? -15.634 -11.579 2.586 1.00 91.62 209 PRO A O 1
ATOM 1691 N N . LEU A 1 210 ? -14.025 -10.607 1.357 1.00 93.88 210 LEU A N 1
ATOM 1692 C CA . LEU A 1 210 ? -13.771 -9.510 2.288 1.00 93.88 210 LEU A CA 1
ATOM 1693 C C . LEU A 1 210 ? -14.934 -8.505 2.305 1.00 93.88 210 LEU A C 1
ATOM 1695 O O . LEU A 1 210 ? -15.345 -8.064 3.373 1.00 93.88 210 LEU A O 1
ATOM 1699 N N . VAL A 1 211 ? -15.523 -8.201 1.148 1.00 95.12 211 VAL A N 1
ATOM 1700 C CA . VAL A 1 211 ? -16.727 -7.371 1.003 1.00 95.12 211 VAL A CA 1
ATOM 1701 C C . VAL A 1 211 ? -17.884 -7.948 1.819 1.00 95.12 211 VAL A C 1
ATOM 1703 O O . VAL A 1 211 ? -18.453 -7.238 2.647 1.00 95.12 211 VAL A O 1
ATOM 1706 N N . LEU A 1 212 ? -18.191 -9.239 1.658 1.00 92.19 212 LEU A N 1
ATOM 1707 C CA . LEU A 1 212 ? -19.258 -9.909 2.411 1.00 92.19 212 LEU A CA 1
ATOM 1708 C C . LEU A 1 212 ? -18.997 -9.881 3.922 1.00 92.19 212 LEU A C 1
ATOM 1710 O O . LEU A 1 212 ? -19.926 -9.694 4.715 1.00 92.19 212 LEU A O 1
ATOM 1714 N N . LEU A 1 213 ? -17.735 -10.044 4.327 1.00 93.00 213 LEU A N 1
ATOM 1715 C CA . LEU A 1 213 ? -17.325 -9.964 5.724 1.00 93.00 213 LEU A CA 1
ATOM 1716 C C . LEU A 1 213 ? -17.549 -8.554 6.286 1.00 93.00 213 LEU A C 1
ATOM 1718 O O . LEU A 1 213 ? -18.249 -8.393 7.285 1.00 93.00 213 LEU A O 1
ATOM 1722 N N . LEU A 1 214 ? -16.994 -7.529 5.640 1.00 95.81 214 LEU A N 1
ATOM 1723 C CA . LEU A 1 214 ? -17.100 -6.141 6.091 1.00 95.81 214 LEU A CA 1
ATOM 1724 C C . LEU A 1 214 ? -18.553 -5.655 6.102 1.00 95.81 214 LEU A C 1
ATOM 1726 O O . LEU A 1 214 ? -18.950 -4.939 7.021 1.00 95.81 214 LEU A O 1
ATOM 1730 N N . GLU A 1 215 ? -19.367 -6.074 5.133 1.00 94.69 215 GLU A N 1
ATOM 1731 C CA . GLU A 1 215 ? -20.797 -5.763 5.083 1.00 94.69 215 GLU A CA 1
ATOM 1732 C C . GLU A 1 215 ? -21.549 -6.373 6.271 1.00 94.69 215 GLU A C 1
ATOM 1734 O O . GLU A 1 215 ? -22.299 -5.672 6.952 1.00 94.69 215 GLU A O 1
ATOM 1739 N N . ARG A 1 216 ? -21.277 -7.643 6.603 1.00 92.94 216 ARG A N 1
ATOM 1740 C CA . ARG A 1 216 ? -21.871 -8.321 7.768 1.00 92.94 216 ARG A CA 1
ATOM 1741 C C . ARG A 1 216 ? -21.564 -7.602 9.086 1.00 92.94 216 ARG A C 1
ATOM 1743 O O . ARG A 1 216 ? -22.416 -7.581 9.972 1.00 92.94 216 ARG A O 1
ATOM 1750 N N . TYR A 1 217 ? -20.375 -7.019 9.220 1.00 92.75 217 TYR A N 1
ATOM 1751 C CA . TYR A 1 217 ? -19.981 -6.254 10.409 1.00 92.75 217 TYR A CA 1
ATOM 1752 C C . TYR A 1 217 ? -20.379 -4.768 10.355 1.00 92.75 217 TYR A C 1
ATOM 1754 O O . TYR A 1 217 ? -20.080 -4.030 11.292 1.00 92.75 217 TYR A O 1
ATOM 1762 N N . GLY A 1 218 ? -21.056 -4.309 9.293 1.00 94.94 218 GLY A N 1
ATOM 1763 C CA . GLY A 1 218 ? -21.429 -2.899 9.125 1.00 94.94 218 GLY A CA 1
ATOM 1764 C C . GLY A 1 218 ? -20.228 -1.963 8.929 1.00 94.94 218 GLY A C 1
ATOM 1765 O O . GLY A 1 218 ? -20.306 -0.772 9.240 1.00 94.94 218 GLY A O 1
ATOM 1766 N N . LEU A 1 219 ? -19.104 -2.504 8.454 1.00 97.31 219 LEU A N 1
ATOM 1767 C CA . LEU A 1 219 ? -17.850 -1.782 8.236 1.00 97.31 219 LEU A CA 1
ATOM 1768 C C . LEU A 1 219 ? -17.653 -1.348 6.783 1.00 97.31 219 LEU A C 1
ATOM 1770 O O . LEU A 1 219 ? -16.824 -0.488 6.501 1.00 97.31 219 LEU A O 1
ATOM 1774 N N . LEU A 1 220 ? -18.397 -1.938 5.852 1.00 97.94 220 LEU A N 1
ATOM 1775 C CA . LEU A 1 220 ? -18.255 -1.619 4.443 1.00 97.94 220 LEU A CA 1
ATOM 1776 C C . LEU A 1 220 ? -18.900 -0.271 4.106 1.00 97.94 220 LEU A C 1
ATOM 1778 O O . LEU A 1 220 ? -20.072 -0.034 4.397 1.00 97.94 220 LEU A O 1
ATOM 1782 N N . THR A 1 221 ? -18.135 0.596 3.449 1.00 97.62 221 THR A N 1
ATOM 1783 C CA . THR A 1 221 ? -18.587 1.900 2.950 1.00 97.62 221 THR A CA 1
ATOM 1784 C C . THR A 1 221 ? -18.352 1.991 1.446 1.00 97.62 221 THR A C 1
ATOM 1786 O O . THR A 1 221 ? -17.568 1.216 0.899 1.00 97.62 221 THR A O 1
ATOM 1789 N N . GLU A 1 222 ? -18.993 2.952 0.777 1.00 97.62 222 GLU A N 1
ATOM 1790 C CA . GLU A 1 222 ? -18.780 3.155 -0.663 1.00 97.62 222 GLU A CA 1
ATOM 1791 C C . GLU A 1 222 ? -17.321 3.500 -0.976 1.00 97.62 222 GLU A C 1
ATOM 1793 O O . GLU A 1 222 ? -16.738 2.911 -1.874 1.00 97.62 222 GLU A O 1
ATOM 1798 N N . ARG A 1 223 ? -16.680 4.339 -0.150 1.00 97.62 223 ARG A N 1
ATOM 1799 C CA . ARG A 1 223 ? -15.249 4.645 -0.298 1.00 97.62 223 ARG A CA 1
ATOM 1800 C C . ARG A 1 223 ? -14.357 3.410 -0.183 1.00 97.62 223 ARG A C 1
ATOM 1802 O O . ARG A 1 223 ? -13.383 3.304 -0.907 1.00 97.62 223 ARG A O 1
ATOM 1809 N N . ILE A 1 224 ? -14.684 2.461 0.697 1.00 98.38 224 ILE A N 1
ATOM 1810 C CA . ILE A 1 224 ? -13.919 1.205 0.787 1.00 98.38 224 ILE A CA 1
ATOM 1811 C C . ILE A 1 224 ? -14.115 0.361 -0.484 1.00 98.38 224 ILE A C 1
ATOM 1813 O O . ILE A 1 224 ? -13.157 -0.233 -0.967 1.00 98.38 224 ILE A O 1
ATOM 1817 N N . ARG A 1 225 ? -15.326 0.333 -1.066 1.00 98.19 225 ARG A N 1
ATOM 1818 C CA . ARG A 1 225 ? -15.569 -0.338 -2.359 1.00 98.19 225 ARG A CA 1
ATOM 1819 C C . ARG A 1 225 ? -14.794 0.328 -3.503 1.00 98.19 225 ARG A C 1
ATOM 1821 O O . ARG A 1 225 ? -14.270 -0.372 -4.368 1.00 98.19 225 ARG A O 1
ATOM 1828 N N . GLU A 1 226 ? -14.706 1.656 -3.495 1.00 97.94 226 GLU A N 1
ATOM 1829 C CA . GLU A 1 226 ? -13.898 2.424 -4.448 1.00 97.94 226 GLU A CA 1
ATOM 1830 C C . GLU A 1 226 ? -12.409 2.064 -4.321 1.00 97.94 226 GLU A C 1
ATOM 1832 O O . GLU A 1 226 ? -11.784 1.761 -5.333 1.00 97.94 226 GLU A O 1
ATOM 1837 N N . GLU A 1 227 ? -11.853 1.987 -3.104 1.00 98.19 227 GLU A N 1
ATOM 1838 C CA . GLU A 1 227 ? -10.448 1.583 -2.915 1.00 98.19 227 GLU A CA 1
ATOM 1839 C C . GLU A 1 227 ? -10.184 0.115 -3.300 1.00 98.19 227 GLU A C 1
ATOM 1841 O O . GLU A 1 227 ? -9.130 -0.189 -3.852 1.00 98.19 227 GLU A O 1
ATOM 1846 N N . PHE A 1 228 ? -11.141 -0.802 -3.114 1.00 97.81 228 PHE A N 1
ATOM 1847 C CA . PHE A 1 228 ? -11.018 -2.159 -3.672 1.00 97.81 228 PHE A CA 1
ATOM 1848 C C . PHE A 1 228 ? -10.982 -2.153 -5.203 1.00 97.81 228 PHE A C 1
ATOM 1850 O O . PHE A 1 228 ? -10.173 -2.856 -5.805 1.00 97.81 228 PHE A O 1
ATOM 1857 N N . SER A 1 229 ? -11.800 -1.311 -5.838 1.00 97.19 229 SER A N 1
ATOM 1858 C CA . SER A 1 229 ? -11.780 -1.144 -7.297 1.00 97.19 229 SER A CA 1
ATOM 1859 C C . SER A 1 229 ? -10.443 -0.561 -7.775 1.00 97.19 229 SER A C 1
ATOM 1861 O O . SER A 1 229 ? -9.915 -0.982 -8.802 1.00 97.19 229 SER A O 1
ATOM 1863 N N . CYS A 1 230 ? -9.864 0.368 -7.007 1.00 97.62 230 CYS A N 1
ATOM 1864 C CA . CYS A 1 230 ? -8.512 0.883 -7.221 1.00 97.62 230 CYS A CA 1
ATOM 1865 C C . CYS A 1 230 ? -7.448 -0.224 -7.125 1.00 97.62 230 CYS A C 1
ATOM 1867 O O . CYS A 1 230 ? -6.563 -0.272 -7.976 1.00 97.62 230 CYS A O 1
ATOM 1869 N N . GLY A 1 231 ? -7.544 -1.128 -6.145 1.00 97.06 231 GLY A N 1
ATOM 1870 C CA . GLY A 1 231 ? -6.636 -2.276 -6.022 1.00 97.06 231 GLY A CA 1
ATOM 1871 C C . GLY A 1 231 ? -6.728 -3.241 -7.207 1.00 97.06 231 GLY A C 1
ATOM 1872 O O . GLY A 1 231 ? -5.714 -3.661 -7.762 1.00 97.06 231 GLY A O 1
ATOM 1873 N N . GLU A 1 232 ? -7.943 -3.529 -7.683 1.00 95.75 232 GLU A N 1
ATOM 1874 C CA . GLU A 1 232 ? -8.140 -4.337 -8.893 1.00 95.75 232 GLU A CA 1
ATOM 1875 C C . GLU A 1 232 ? -7.542 -3.678 -10.146 1.00 95.75 232 GLU A C 1
ATOM 1877 O O . GLU A 1 232 ? -6.900 -4.353 -10.962 1.00 95.75 232 GLU A O 1
ATOM 1882 N N . GLU A 1 233 ? -7.729 -2.361 -10.295 1.00 97.19 233 GLU A N 1
ATOM 1883 C CA . GLU A 1 233 ? -7.130 -1.565 -11.370 1.00 97.19 233 GLU A CA 1
ATOM 1884 C C . GLU A 1 233 ? -5.598 -1.599 -11.288 1.00 97.19 233 GLU A C 1
ATOM 1886 O O . GLU A 1 233 ? -4.942 -1.846 -12.303 1.00 97.19 233 GLU A O 1
ATOM 1891 N N . TYR A 1 234 ? -5.030 -1.427 -10.091 1.00 97.69 234 TYR A N 1
ATOM 1892 C CA . TYR A 1 234 ? -3.591 -1.517 -9.854 1.00 97.69 234 TYR A CA 1
ATOM 1893 C C . TYR A 1 234 ? -3.031 -2.866 -10.299 1.00 97.69 234 TYR A C 1
ATOM 1895 O O . TYR A 1 234 ? -2.148 -2.900 -11.154 1.00 97.69 234 TYR A O 1
ATOM 1903 N N . TRP A 1 235 ? -3.588 -3.980 -9.818 1.00 95.56 235 TRP A N 1
ATOM 1904 C CA . TRP A 1 235 ? -3.120 -5.311 -10.209 1.00 95.56 235 TRP A CA 1
ATOM 1905 C C . TRP A 1 235 ? -3.235 -5.556 -11.716 1.00 95.56 235 TRP A C 1
ATOM 1907 O O . TRP A 1 235 ? -2.403 -6.237 -12.315 1.00 95.56 235 TRP A O 1
ATOM 1917 N N . ALA A 1 236 ? -4.267 -5.017 -12.370 1.00 94.38 236 ALA A N 1
ATOM 1918 C CA . ALA A 1 236 ? -4.386 -5.101 -13.822 1.00 94.38 236 ALA A CA 1
ATOM 1919 C C . ALA A 1 236 ? -3.291 -4.301 -14.542 1.00 94.38 236 ALA A C 1
ATOM 1921 O O . ALA A 1 236 ? -2.682 -4.825 -15.480 1.00 94.38 236 ALA A O 1
ATOM 1922 N N . LEU A 1 237 ? -3.028 -3.066 -14.107 1.00 96.88 237 LEU A N 1
ATOM 1923 C CA . LEU A 1 237 ? -1.955 -2.228 -14.641 1.00 96.88 237 LEU A CA 1
ATOM 1924 C C . LEU A 1 237 ? -0.595 -2.881 -14.430 1.00 96.88 237 LEU A C 1
ATOM 1926 O O . LEU A 1 237 ? 0.161 -3.018 -15.387 1.00 96.88 237 LEU A O 1
ATOM 1930 N N . GLU A 1 238 ? -0.315 -3.350 -13.221 1.00 95.94 238 GLU A N 1
ATOM 1931 C CA . GLU A 1 238 ? 0.932 -4.012 -12.863 1.00 95.94 238 GLU A CA 1
ATOM 1932 C C . GLU A 1 238 ? 1.214 -5.199 -13.790 1.00 95.94 238 GLU A C 1
ATOM 1934 O O . GLU A 1 238 ? 2.253 -5.255 -14.459 1.00 95.94 238 GLU A O 1
ATOM 1939 N N . ARG A 1 239 ? 0.224 -6.090 -13.945 1.00 93.12 239 ARG A N 1
ATOM 1940 C CA . ARG A 1 239 ? 0.336 -7.227 -14.858 1.00 93.12 239 ARG A CA 1
ATOM 1941 C C . ARG A 1 239 ? 0.615 -6.786 -16.290 1.00 93.12 239 ARG A C 1
ATOM 1943 O O . ARG A 1 239 ? 1.500 -7.337 -16.945 1.00 93.12 239 ARG A O 1
ATOM 1950 N N . ASN A 1 240 ? -0.124 -5.795 -16.783 1.00 94.31 240 ASN A N 1
ATOM 1951 C CA . ASN A 1 240 ? 0.004 -5.315 -18.157 1.00 94.31 240 ASN A CA 1
ATOM 1952 C C . ASN A 1 240 ? 1.370 -4.666 -18.418 1.00 94.31 240 ASN A C 1
ATOM 1954 O O . ASN A 1 240 ? 2.001 -4.958 -19.437 1.00 94.31 240 ASN A O 1
ATOM 1958 N N . LEU A 1 241 ? 1.838 -3.826 -17.496 1.00 96.12 241 LEU A N 1
ATOM 1959 C CA . LEU A 1 241 ? 3.104 -3.103 -17.580 1.00 96.12 241 LEU A CA 1
ATOM 1960 C C . LEU A 1 241 ? 4.294 -4.067 -17.537 1.00 96.12 241 LEU A C 1
ATOM 1962 O O . LEU A 1 241 ? 5.155 -4.023 -18.419 1.00 96.12 241 LEU A O 1
ATOM 1966 N N . CYS A 1 242 ? 4.306 -5.010 -16.594 1.00 94.38 242 CYS A N 1
ATOM 1967 C CA . CYS A 1 242 ? 5.368 -6.012 -16.499 1.00 94.38 242 CYS A CA 1
ATOM 1968 C C . CYS A 1 242 ? 5.360 -6.981 -17.696 1.00 94.38 242 CYS A C 1
ATOM 1970 O O . CYS A 1 242 ? 6.420 -7.315 -18.235 1.00 94.38 242 CYS A O 1
ATOM 1972 N N . CYS A 1 243 ? 4.185 -7.373 -18.206 1.00 92.25 243 CYS A N 1
ATOM 1973 C CA . CYS A 1 243 ? 4.092 -8.139 -19.456 1.00 92.25 243 CYS A CA 1
ATOM 1974 C C . CYS A 1 243 ? 4.627 -7.351 -20.664 1.00 92.25 243 CYS A C 1
ATOM 1976 O O . CYS A 1 243 ? 5.296 -7.919 -21.538 1.00 92.25 243 CYS A O 1
ATOM 1978 N N . ALA A 1 244 ? 4.335 -6.048 -20.737 1.00 92.88 244 ALA A N 1
ATOM 1979 C CA . ALA A 1 244 ? 4.807 -5.174 -21.805 1.00 92.88 244 ALA A CA 1
ATOM 1980 C C . ALA A 1 244 ? 6.333 -5.015 -21.777 1.00 92.88 244 ALA A C 1
ATOM 1982 O O . ALA A 1 244 ? 6.953 -5.086 -22.843 1.00 92.88 244 ALA A O 1
ATOM 1983 N N . LEU A 1 245 ? 6.936 -4.898 -20.586 1.00 91.44 245 LEU A N 1
ATOM 1984 C CA . LEU A 1 245 ? 8.391 -4.895 -20.401 1.00 91.44 245 LEU A CA 1
ATOM 1985 C C . LEU A 1 245 ? 9.034 -6.165 -20.960 1.00 91.44 245 LEU A C 1
ATOM 1987 O O . LEU A 1 245 ? 9.884 -6.076 -21.849 1.00 91.44 245 LEU A O 1
ATOM 1991 N N . MET A 1 246 ? 8.566 -7.338 -20.525 1.00 88.19 246 MET A N 1
ATOM 1992 C CA . MET A 1 246 ? 9.091 -8.633 -20.983 1.00 88.19 246 MET A CA 1
ATOM 1993 C C . MET A 1 246 ? 8.923 -8.835 -22.493 1.00 88.19 246 MET A C 1
ATOM 1995 O O . MET A 1 246 ? 9.785 -9.401 -23.161 1.00 88.19 246 MET A O 1
ATOM 1999 N N . SER A 1 247 ? 7.826 -8.327 -23.058 1.00 88.81 247 SER A N 1
ATOM 2000 C CA . SER A 1 247 ? 7.545 -8.402 -24.496 1.00 88.81 247 SER A CA 1
ATOM 2001 C C . SER A 1 247 ? 8.200 -7.280 -25.314 1.00 88.81 247 SER A C 1
ATOM 2003 O O . SER A 1 247 ? 7.956 -7.191 -26.519 1.00 88.81 247 SER A O 1
ATOM 2005 N N . LYS A 1 248 ? 8.974 -6.388 -24.678 1.00 88.12 248 LYS A N 1
ATOM 2006 C CA . LYS A 1 248 ? 9.582 -5.188 -25.280 1.00 88.12 248 LYS A CA 1
ATOM 2007 C C . LYS A 1 248 ? 8.569 -4.289 -26.010 1.00 88.12 248 LYS A C 1
ATOM 2009 O O . LYS A 1 248 ? 8.936 -3.564 -26.935 1.00 88.12 248 LYS A O 1
ATOM 2014 N N . LYS A 1 249 ? 7.306 -4.276 -25.578 1.00 91.69 249 LYS A N 1
ATOM 2015 C CA . LYS A 1 249 ? 6.247 -3.404 -26.119 1.00 91.69 249 LYS A CA 1
ATOM 2016 C C . LYS A 1 249 ? 6.382 -1.975 -25.587 1.00 91.69 249 LYS A C 1
ATOM 2018 O O . LYS A 1 249 ? 7.137 -1.732 -24.646 1.00 91.69 249 LYS A O 1
ATOM 2023 N N . GLU A 1 250 ? 5.709 -1.030 -26.239 1.00 91.44 250 GLU A N 1
ATOM 2024 C CA . GLU A 1 250 ? 5.612 0.350 -25.749 1.00 91.44 250 GLU A CA 1
ATOM 2025 C C . GLU A 1 250 ? 4.822 0.405 -24.438 1.00 91.44 250 GLU A C 1
ATOM 2027 O O . GLU A 1 250 ? 3.907 -0.391 -24.225 1.00 91.44 250 GLU A O 1
ATOM 2032 N N . ILE A 1 251 ? 5.206 1.343 -23.572 1.00 94.88 251 ILE A N 1
ATOM 2033 C CA . ILE A 1 251 ? 4.601 1.575 -22.261 1.00 94.88 251 ILE A CA 1
ATOM 2034 C C . ILE A 1 251 ? 4.122 3.024 -22.213 1.00 94.88 251 ILE A C 1
ATOM 2036 O O . ILE A 1 251 ? 4.866 3.930 -22.592 1.00 94.88 251 ILE A O 1
ATOM 2040 N N . SER A 1 252 ? 2.887 3.230 -21.758 1.00 95.88 252 SER A N 1
ATOM 2041 C CA . SER A 1 252 ? 2.318 4.557 -21.523 1.00 95.88 252 SER A CA 1
ATOM 2042 C C . SER A 1 252 ? 2.822 5.115 -20.193 1.00 95.88 252 SER A C 1
ATOM 2044 O O . SER A 1 252 ? 2.846 4.415 -19.181 1.00 95.88 252 SER A O 1
ATOM 2046 N N . ILE A 1 253 ? 3.215 6.391 -20.189 1.00 96.88 253 ILE A N 1
ATOM 2047 C CA . ILE A 1 253 ? 3.570 7.089 -18.950 1.00 96.88 253 ILE A CA 1
ATOM 2048 C C . ILE A 1 253 ? 2.337 7.292 -18.066 1.00 96.88 253 ILE A C 1
ATOM 2050 O O . ILE A 1 253 ? 2.446 7.219 -16.849 1.00 96.88 253 ILE A O 1
ATOM 2054 N N . GLU A 1 254 ? 1.165 7.502 -18.661 1.00 97.81 254 GLU A N 1
ATOM 2055 C CA . GLU A 1 254 ? -0.098 7.666 -17.945 1.00 97.81 254 GLU A CA 1
ATOM 2056 C C . GLU A 1 254 ? -0.442 6.413 -17.132 1.00 97.81 254 GLU A C 1
ATOM 2058 O O . GLU A 1 254 ? -0.748 6.533 -15.948 1.00 97.81 254 GLU A O 1
ATOM 2063 N N . ASP A 1 255 ? -0.303 5.224 -17.726 1.00 98.06 255 ASP A N 1
ATOM 2064 C CA . ASP A 1 255 ? -0.535 3.946 -17.040 1.00 98.06 255 ASP A CA 1
ATOM 2065 C C . ASP A 1 255 ? 0.462 3.723 -15.893 1.00 98.06 255 ASP A C 1
ATOM 2067 O O . ASP A 1 255 ? 0.080 3.271 -14.815 1.00 98.06 255 ASP A O 1
ATOM 2071 N N . VAL A 1 256 ? 1.736 4.082 -16.090 1.00 98.19 256 VAL A N 1
ATOM 2072 C CA . VAL A 1 256 ? 2.779 3.982 -15.051 1.00 98.19 256 VAL A CA 1
ATOM 2073 C C . VAL A 1 256 ? 2.481 4.919 -13.885 1.00 98.19 256 VAL A C 1
ATOM 2075 O O . VAL A 1 256 ? 2.546 4.506 -12.729 1.00 98.19 256 VAL A O 1
ATOM 2078 N N . MET A 1 257 ? 2.123 6.170 -14.184 1.00 98.06 257 MET A N 1
ATOM 2079 C CA . MET A 1 257 ? 1.769 7.159 -13.168 1.00 98.06 257 MET A CA 1
ATOM 2080 C C . MET A 1 257 ? 0.477 6.786 -12.439 1.00 98.06 257 MET A C 1
ATOM 2082 O O . MET A 1 257 ? 0.355 7.044 -11.245 1.00 98.06 257 MET A O 1
ATOM 2086 N N . ARG A 1 258 ? -0.477 6.153 -13.129 1.00 98.19 258 ARG A N 1
ATOM 2087 C CA . ARG A 1 258 ? -1.688 5.624 -12.503 1.00 98.19 258 ARG A CA 1
ATOM 2088 C C . ARG A 1 258 ? -1.366 4.448 -11.585 1.00 98.19 258 ARG A C 1
ATOM 2090 O O . ARG A 1 258 ? -1.852 4.437 -10.463 1.00 98.19 258 ARG A O 1
ATOM 2097 N N . ALA A 1 259 ? -0.522 3.510 -12.014 1.00 98.12 259 ALA A N 1
ATOM 2098 C CA . ALA A 1 259 ? -0.150 2.346 -11.213 1.00 98.12 259 ALA A CA 1
ATOM 2099 C C . ALA A 1 259 ? 0.504 2.750 -9.882 1.00 98.12 259 ALA A C 1
ATOM 2101 O O . ALA A 1 259 ? 0.026 2.343 -8.829 1.00 98.12 259 ALA A O 1
ATOM 2102 N N . ILE A 1 260 ? 1.516 3.625 -9.910 1.00 97.69 260 ILE A N 1
ATOM 2103 C CA . ILE A 1 260 ? 2.181 4.088 -8.678 1.00 97.69 260 ILE A CA 1
ATOM 2104 C C . ILE A 1 260 ? 1.217 4.850 -7.752 1.00 97.69 260 ILE A C 1
ATOM 2106 O O . ILE A 1 260 ? 1.275 4.703 -6.539 1.00 97.69 260 ILE A O 1
ATOM 2110 N N . GLN A 1 261 ? 0.268 5.616 -8.304 1.00 96.94 261 GLN A N 1
ATOM 2111 C CA . GLN A 1 261 ? -0.755 6.304 -7.509 1.00 96.94 261 GLN A CA 1
ATOM 2112 C C . GLN A 1 261 ? -1.761 5.352 -6.865 1.00 96.94 261 GLN A C 1
ATOM 2114 O O . GLN A 1 261 ? -2.447 5.752 -5.930 1.00 96.94 261 GLN A O 1
ATOM 2119 N N . LEU A 1 262 ? -1.923 4.139 -7.386 1.00 97.94 262 LEU A N 1
ATOM 2120 C CA . LEU A 1 262 ? -2.861 3.156 -6.858 1.00 97.94 262 LEU A CA 1
ATOM 2121 C C . LEU A 1 262 ? -2.199 2.131 -5.934 1.00 97.94 262 LEU A C 1
ATOM 2123 O O . LEU A 1 262 ? -2.927 1.427 -5.248 1.00 97.94 262 LEU A O 1
ATOM 2127 N N . LYS A 1 263 ? -0.863 2.074 -5.897 1.00 96.06 263 LYS A N 1
ATOM 2128 C CA . LYS A 1 263 ? -0.090 1.037 -5.203 1.00 96.06 263 LYS A CA 1
ATOM 2129 C C . LYS A 1 263 ? -0.441 0.926 -3.710 1.00 96.06 263 LYS A C 1
ATOM 2131 O O . LYS A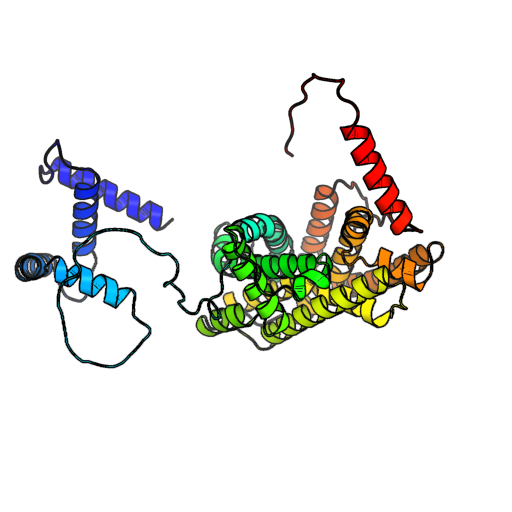 1 263 ? -0.760 -0.165 -3.265 1.00 96.06 263 LYS A O 1
ATOM 2136 N N . SER A 1 264 ? -0.569 2.051 -3.000 1.00 96.69 264 SER A N 1
ATOM 2137 C CA . SER A 1 264 ? -0.915 2.097 -1.562 1.00 96.69 264 SER A CA 1
ATOM 2138 C C . SER A 1 264 ? -2.425 2.013 -1.245 1.00 96.69 264 SER A C 1
ATOM 2140 O O . SER A 1 264 ? -2.914 2.629 -0.288 1.00 96.69 264 SER A O 1
ATOM 2142 N N . PHE A 1 265 ? -3.233 1.354 -2.084 1.00 97.81 265 PHE A N 1
ATOM 2143 C CA . PHE A 1 265 ? -4.686 1.257 -1.851 1.00 97.81 265 PHE A CA 1
ATOM 2144 C C . PHE A 1 265 ? -5.021 0.480 -0.563 1.00 97.81 265 PHE A C 1
ATOM 2146 O O . PHE A 1 265 ? -6.028 0.761 0.087 1.00 97.81 265 PHE A O 1
ATOM 2153 N N . ASP A 1 266 ? -4.176 -0.473 -0.180 1.00 96.75 266 ASP A N 1
ATOM 2154 C CA . ASP A 1 266 ? -4.229 -1.253 1.055 1.00 96.75 266 ASP A CA 1
ATOM 2155 C C . ASP A 1 266 ? -4.204 -0.349 2.298 1.00 96.75 266 ASP A C 1
ATOM 2157 O O . ASP A 1 266 ? -5.134 -0.378 3.113 1.00 96.75 266 ASP A O 1
ATOM 2161 N N . TYR A 1 267 ? -3.242 0.571 2.378 1.00 97.81 267 TYR A N 1
ATOM 2162 C CA . TYR A 1 267 ? -3.154 1.589 3.422 1.00 97.81 267 TYR A CA 1
ATOM 2163 C C . TYR A 1 267 ? -4.405 2.469 3.467 1.00 97.81 267 TYR A C 1
ATOM 2165 O O . TYR A 1 267 ? -4.917 2.776 4.551 1.00 97.81 267 TYR A O 1
ATOM 2173 N N . ARG A 1 268 ? -4.960 2.839 2.307 1.00 98.25 268 ARG A N 1
ATOM 2174 C CA . ARG A 1 268 ? -6.209 3.614 2.236 1.00 98.25 268 ARG A CA 1
ATOM 2175 C C . ARG A 1 268 ? -7.415 2.822 2.726 1.00 98.25 268 ARG A C 1
ATOM 2177 O O . ARG A 1 268 ? -8.226 3.375 3.475 1.00 98.25 268 ARG A O 1
ATOM 2184 N N . VAL A 1 269 ? -7.515 1.535 2.396 1.00 98.50 269 VAL A N 1
ATOM 2185 C CA . VAL A 1 269 ? -8.540 0.636 2.950 1.00 98.50 269 VAL A CA 1
ATOM 2186 C C . VAL A 1 269 ? -8.417 0.566 4.472 1.00 98.50 269 VAL A C 1
ATOM 2188 O O . VAL A 1 269 ? -9.419 0.757 5.168 1.00 98.50 269 VAL A O 1
ATOM 2191 N N . LEU A 1 270 ? -7.212 0.355 5.011 1.00 98.56 270 LEU A N 1
ATOM 2192 C CA . LEU A 1 270 ? -6.972 0.315 6.458 1.00 98.56 270 LEU A CA 1
ATOM 2193 C C . LEU A 1 270 ? -7.341 1.641 7.137 1.00 98.56 270 LEU A C 1
ATOM 2195 O O . LEU A 1 270 ? -7.985 1.646 8.191 1.00 98.56 270 LEU A O 1
ATOM 2199 N N . ASN A 1 271 ? -6.994 2.769 6.517 1.00 98.44 271 ASN A N 1
ATOM 2200 C CA . ASN A 1 271 ? -7.310 4.107 7.008 1.00 98.44 271 ASN A CA 1
ATOM 2201 C C . ASN A 1 271 ? -8.829 4.349 7.079 1.00 98.44 271 ASN A C 1
ATOM 2203 O O . ASN A 1 271 ? -9.361 4.773 8.110 1.00 98.44 271 ASN A O 1
ATOM 2207 N N . LEU A 1 272 ? -9.552 4.019 6.005 1.00 98.56 272 LEU A N 1
ATOM 2208 C CA . LEU A 1 272 ? -11.011 4.131 5.939 1.00 98.56 272 LEU A CA 1
ATOM 2209 C C . LEU A 1 272 ? -11.708 3.187 6.926 1.00 98.56 272 LEU A C 1
ATOM 2211 O O . LEU A 1 272 ? -12.673 3.586 7.586 1.00 98.56 272 LEU A O 1
ATOM 2215 N N . LEU A 1 273 ? -11.209 1.957 7.071 1.00 98.38 273 LEU A N 1
ATOM 2216 C CA . LEU A 1 273 ? -11.703 1.018 8.075 1.00 98.38 273 LEU A CA 1
ATOM 2217 C C . LEU A 1 273 ? -11.515 1.561 9.486 1.00 98.38 273 LEU A C 1
ATOM 2219 O O . LEU A 1 273 ? -12.419 1.432 10.309 1.00 98.38 273 LEU A O 1
ATOM 2223 N N . LEU A 1 274 ? -10.381 2.200 9.772 1.00 97.88 274 LEU A N 1
ATOM 2224 C CA . LEU A 1 274 ? -10.127 2.788 11.079 1.00 97.88 274 LEU A CA 1
ATOM 2225 C C . LEU A 1 274 ? -11.101 3.937 11.390 1.00 97.88 274 LEU A C 1
ATOM 2227 O O . LEU A 1 274 ? -11.642 3.974 12.496 1.00 97.88 274 LEU A O 1
ATOM 2231 N N . TYR A 1 275 ? -11.420 4.801 10.416 1.00 98.06 275 TYR A N 1
ATOM 2232 C CA . TYR A 1 275 ? -12.488 5.804 10.566 1.00 98.06 275 TYR A CA 1
ATOM 2233 C C . TYR A 1 275 ? -13.834 5.150 10.908 1.00 98.06 275 TYR A C 1
ATOM 2235 O O . TYR A 1 275 ? -14.499 5.546 11.872 1.00 98.06 275 TYR A O 1
ATOM 2243 N N . GLN A 1 276 ? -14.212 4.108 10.165 1.00 97.56 276 GLN A N 1
ATOM 2244 C CA . GLN A 1 276 ? -15.484 3.414 10.355 1.00 97.56 276 GLN A CA 1
ATOM 2245 C C . GLN A 1 276 ? -15.561 2.690 11.708 1.00 97.56 276 GLN A C 1
ATOM 2247 O O . GLN A 1 276 ? -16.568 2.789 12.408 1.00 97.56 276 GLN A O 1
ATOM 2252 N N . LEU A 1 277 ? -14.486 2.017 12.126 1.00 96.56 277 LEU A N 1
ATOM 2253 C CA . LEU A 1 277 ? -14.381 1.341 13.426 1.00 96.56 277 LEU A CA 1
ATOM 2254 C C . LEU A 1 277 ? -14.476 2.314 14.608 1.00 96.56 277 LEU A C 1
ATOM 2256 O O . LEU A 1 277 ? -14.919 1.935 15.697 1.00 96.56 277 LEU A O 1
ATOM 2260 N N . ARG A 1 278 ? -14.056 3.565 14.403 1.00 95.75 278 ARG A N 1
ATOM 2261 C CA . ARG A 1 278 ? -14.146 4.644 15.394 1.00 95.75 278 ARG A CA 1
ATOM 2262 C C . ARG A 1 278 ? -15.486 5.377 15.358 1.00 95.75 278 ARG A C 1
ATOM 2264 O O . ARG A 1 278 ? -15.807 6.081 16.312 1.00 95.75 278 ARG A O 1
ATOM 2271 N N . GLY A 1 279 ? -16.286 5.175 14.311 1.00 95.88 279 GLY A N 1
ATOM 2272 C CA . GLY A 1 279 ? -17.534 5.905 14.093 1.00 95.88 279 GLY A CA 1
ATOM 2273 C C . GLY A 1 279 ? -17.301 7.379 13.757 1.00 95.88 279 GLY A C 1
ATOM 2274 O O . GLY A 1 279 ? -18.134 8.224 14.087 1.00 95.88 279 GLY A O 1
ATOM 2275 N N . GLU A 1 280 ? -16.165 7.694 13.136 1.00 96.44 280 GLU A N 1
ATOM 2276 C CA . GLU A 1 280 ? -15.781 9.055 12.775 1.00 96.44 280 GLU A CA 1
ATOM 2277 C C . GLU A 1 280 ? -15.963 9.328 11.285 1.00 96.44 280 GLU A C 1
ATOM 2279 O O . GLU A 1 280 ? -15.975 8.427 10.447 1.00 96.44 280 GLU A O 1
ATOM 2284 N N . LYS A 1 281 ? -16.126 10.610 10.947 1.00 96.69 281 LYS A N 1
ATOM 2285 C CA . LYS A 1 281 ? -16.184 11.036 9.551 1.00 96.69 281 LYS A CA 1
ATOM 2286 C C . LYS A 1 281 ? -14.775 11.098 8.987 1.00 96.69 281 LYS A C 1
ATOM 2288 O O . LYS A 1 281 ? -13.879 11.621 9.638 1.00 96.69 281 LYS A O 1
ATOM 2293 N N . VAL A 1 282 ? -14.628 10.632 7.752 1.00 97.50 282 VAL A N 1
ATOM 2294 C CA . VAL A 1 282 ? -13.365 10.730 7.022 1.00 97.50 282 VAL A CA 1
ATOM 2295 C C . VAL A 1 282 ? -12.999 12.199 6.824 1.00 97.50 282 VAL A C 1
ATOM 2297 O O . VAL A 1 282 ? -13.808 12.980 6.312 1.00 97.50 282 VAL A O 1
ATOM 2300 N N . ASP A 1 283 ? -11.776 12.557 7.204 1.00 96.88 283 ASP A N 1
ATOM 2301 C CA . ASP A 1 283 ? -11.222 13.883 6.966 1.00 96.88 283 ASP A CA 1
ATOM 2302 C C . ASP A 1 283 ? -10.583 13.934 5.571 1.00 96.88 283 ASP A C 1
ATOM 2304 O O . ASP A 1 283 ? -9.582 13.275 5.296 1.00 96.88 283 ASP A O 1
ATOM 2308 N N . ASN A 1 284 ? -11.179 14.710 4.663 1.00 95.88 284 ASN A N 1
ATOM 2309 C CA . ASN A 1 284 ? -10.697 14.802 3.284 1.00 95.88 284 ASN A CA 1
ATOM 2310 C C . ASN A 1 284 ? -9.333 15.488 3.168 1.00 95.88 284 ASN A C 1
ATOM 2312 O O . ASN A 1 284 ? -8.594 15.160 2.245 1.00 95.88 284 ASN A O 1
ATOM 2316 N N . MET A 1 285 ? -8.999 16.405 4.080 1.00 96.00 285 MET A N 1
ATOM 2317 C CA . MET A 1 285 ? -7.684 17.040 4.081 1.00 96.00 285 MET A CA 1
ATOM 2318 C C . MET A 1 285 ? -6.612 16.020 4.469 1.00 96.00 285 MET A C 1
ATOM 2320 O O . MET A 1 285 ? -5.569 15.950 3.823 1.00 96.00 285 MET A O 1
ATOM 2324 N N . HIS A 1 286 ? -6.887 15.176 5.471 1.00 97.12 286 HIS A N 1
ATOM 2325 C CA . HIS A 1 286 ? -5.971 14.091 5.832 1.00 97.12 286 HIS A CA 1
ATOM 2326 C C . HIS A 1 286 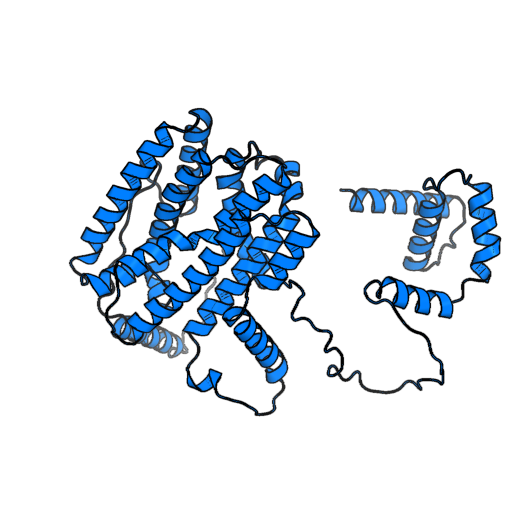? -5.782 13.109 4.671 1.00 97.12 286 HIS A C 1
ATOM 2328 O O . HIS A 1 286 ? -4.648 12.753 4.370 1.00 97.12 286 HIS A O 1
ATOM 2334 N N . MET A 1 287 ? -6.863 12.715 3.985 1.00 96.88 287 MET A N 1
ATOM 2335 C CA . MET A 1 287 ? -6.774 11.824 2.817 1.00 96.88 287 MET A CA 1
ATOM 2336 C C . MET A 1 287 ? -5.941 12.432 1.679 1.00 96.88 287 MET A C 1
ATOM 2338 O O . MET A 1 287 ? -5.132 11.735 1.073 1.00 96.88 287 MET A O 1
ATOM 2342 N N . GLU A 1 288 ? -6.117 13.723 1.382 1.00 96.75 288 GLU A N 1
ATOM 2343 C CA . GLU A 1 288 ? -5.361 14.398 0.320 1.00 96.75 288 GLU A CA 1
ATOM 2344 C C . GLU A 1 288 ? -3.868 14.508 0.659 1.00 96.75 288 GLU A C 1
ATOM 2346 O O . GLU A 1 288 ? -3.020 14.245 -0.197 1.00 96.75 288 GLU A O 1
ATOM 2351 N N . PHE A 1 289 ? -3.548 14.849 1.910 1.00 98.00 289 PHE A N 1
ATOM 2352 C CA . PHE A 1 289 ? -2.174 14.870 2.404 1.00 98.00 289 PHE A CA 1
ATOM 2353 C C . PHE A 1 289 ? -1.520 13.485 2.339 1.00 98.00 289 PHE A C 1
ATOM 2355 O O . PHE A 1 289 ? -0.428 13.350 1.785 1.00 98.00 289 PHE A O 1
ATOM 2362 N N . LEU A 1 290 ? -2.194 12.461 2.873 1.00 97.44 290 LEU A N 1
ATOM 2363 C CA . LEU A 1 290 ? -1.681 11.092 2.904 1.00 97.44 290 LEU A CA 1
ATOM 2364 C C . LEU A 1 290 ? -1.443 10.564 1.492 1.00 97.44 290 LEU A C 1
ATOM 2366 O O . LEU A 1 290 ? -0.357 10.072 1.236 1.00 97.44 290 LEU A O 1
ATOM 2370 N N . SER A 1 291 ? -2.347 10.815 0.540 1.00 96.56 291 SER A N 1
ATOM 2371 C CA . SER A 1 291 ? -2.146 10.430 -0.864 1.00 96.56 291 SER A CA 1
ATOM 2372 C C . SER A 1 291 ? -0.884 11.041 -1.496 1.00 96.56 291 SER A C 1
ATOM 2374 O O . SER A 1 291 ? -0.213 10.388 -2.296 1.00 96.56 291 SER A O 1
ATOM 2376 N N . ALA A 1 292 ? -0.532 12.288 -1.158 1.00 96.81 292 ALA A N 1
ATOM 2377 C CA . ALA A 1 292 ? 0.710 12.899 -1.640 1.00 96.81 292 ALA A CA 1
ATOM 2378 C C . ALA A 1 292 ? 1.955 12.286 -0.978 1.00 96.81 292 ALA A C 1
ATOM 2380 O O . ALA A 1 292 ? 2.984 12.142 -1.636 1.00 96.81 292 ALA A O 1
ATOM 2381 N N . SER A 1 293 ? 1.855 11.929 0.303 1.00 96.56 293 SER A N 1
ATOM 2382 C CA . SER A 1 293 ? 2.937 11.282 1.046 1.00 96.56 293 SER A CA 1
ATOM 2383 C C . SER A 1 293 ? 3.161 9.833 0.602 1.00 96.56 293 SER A C 1
ATOM 2385 O O . SER A 1 293 ? 4.288 9.462 0.295 1.00 96.56 293 SER A O 1
ATOM 2387 N N . GLU A 1 294 ? 2.084 9.051 0.477 1.00 96.31 294 GLU A N 1
ATOM 2388 C CA . GLU A 1 294 ? 2.052 7.680 -0.052 1.00 96.31 294 GLU A CA 1
ATOM 2389 C C . GLU A 1 294 ? 2.812 7.599 -1.377 1.00 96.31 294 GLU A C 1
ATOM 2391 O O . GLU A 1 294 ? 3.736 6.810 -1.505 1.00 96.31 294 GLU A O 1
ATOM 2396 N N . PHE A 1 295 ? 2.523 8.494 -2.329 1.00 97.44 295 PHE A N 1
ATOM 2397 C CA . PHE A 1 295 ? 3.242 8.531 -3.604 1.00 97.44 295 PHE A CA 1
ATOM 2398 C C . PHE A 1 295 ? 4.767 8.653 -3.435 1.00 97.44 295 PHE A C 1
ATOM 2400 O O . PHE A 1 295 ? 5.518 7.986 -4.141 1.00 97.44 295 PHE A O 1
ATOM 2407 N N . LEU A 1 296 ? 5.240 9.514 -2.528 1.00 96.50 296 LEU A N 1
ATOM 2408 C CA . LEU A 1 296 ? 6.676 9.675 -2.283 1.00 96.50 296 LEU A CA 1
ATOM 2409 C C . LEU A 1 296 ? 7.269 8.433 -1.608 1.00 96.50 296 LEU A C 1
ATOM 2411 O O . LEU A 1 296 ? 8.371 8.031 -1.970 1.00 96.50 296 LEU A O 1
ATOM 2415 N N . VAL A 1 297 ? 6.544 7.823 -0.668 1.00 93.75 297 VAL A N 1
ATOM 2416 C CA . VAL A 1 297 ? 6.957 6.575 -0.009 1.00 93.75 297 VAL A CA 1
ATOM 2417 C C . VAL A 1 297 ? 7.087 5.448 -1.032 1.00 93.75 297 VAL A C 1
ATOM 2419 O O . VAL A 1 297 ? 8.154 4.856 -1.126 1.00 93.75 297 VAL A O 1
ATOM 2422 N N . GLU A 1 298 ? 6.093 5.248 -1.897 1.00 96.19 298 GLU A N 1
ATOM 2423 C CA . GLU A 1 298 ? 6.138 4.209 -2.936 1.00 96.19 298 GLU A CA 1
ATOM 2424 C C . GLU A 1 298 ? 7.302 4.395 -3.913 1.00 96.19 298 GLU A C 1
ATOM 2426 O O . GLU A 1 298 ? 7.951 3.434 -4.317 1.00 96.19 298 GLU A O 1
ATOM 2431 N N . VAL A 1 299 ? 7.606 5.643 -4.290 1.00 96.69 299 VAL A N 1
ATOM 2432 C CA . VAL A 1 299 ? 8.779 5.927 -5.127 1.00 96.69 299 VAL A CA 1
ATOM 2433 C C . VAL A 1 299 ? 10.076 5.642 -4.366 1.00 96.69 299 VAL A C 1
ATOM 2435 O O . VAL A 1 299 ? 11.048 5.199 -4.972 1.00 96.69 299 VAL A O 1
ATOM 2438 N N . ALA A 1 300 ? 10.130 5.911 -3.061 1.00 93.81 300 ALA A N 1
ATOM 2439 C CA . ALA A 1 300 ? 11.304 5.612 -2.247 1.00 93.81 300 ALA A CA 1
ATOM 2440 C C . ALA A 1 300 ? 11.536 4.101 -2.114 1.00 93.81 300 ALA A C 1
ATOM 2442 O O . ALA A 1 300 ? 12.681 3.670 -2.276 1.00 93.81 300 ALA A O 1
ATOM 2443 N N . ASP A 1 301 ? 10.471 3.331 -1.894 1.00 92.56 301 ASP A N 1
ATOM 2444 C CA . ASP A 1 301 ? 10.505 1.871 -1.798 1.00 92.56 301 ASP A CA 1
ATOM 2445 C C . ASP A 1 301 ? 10.920 1.252 -3.138 1.00 92.56 301 ASP A C 1
ATOM 2447 O O . ASP A 1 301 ? 11.908 0.525 -3.191 1.00 92.56 301 ASP A O 1
ATOM 2451 N N . ASP A 1 302 ? 10.321 1.677 -4.257 1.00 96.38 302 ASP A N 1
ATOM 2452 C CA . ASP A 1 302 ? 10.743 1.245 -5.598 1.00 96.38 302 ASP A CA 1
ATOM 2453 C C . ASP A 1 302 ? 12.235 1.556 -5.858 1.00 96.38 302 ASP A C 1
ATOM 2455 O O . ASP A 1 302 ? 12.961 0.793 -6.497 1.00 96.38 302 ASP A O 1
ATOM 2459 N N . LEU A 1 303 ? 12.754 2.698 -5.399 1.00 95.44 303 LEU A N 1
ATOM 2460 C CA . LEU A 1 303 ? 14.179 3.006 -5.573 1.00 95.44 303 LEU A CA 1
ATOM 2461 C C . LEU A 1 303 ? 15.086 2.135 -4.697 1.00 95.44 303 LEU A C 1
ATOM 2463 O O . LEU A 1 303 ? 16.246 1.925 -5.063 1.00 95.44 303 LEU A O 1
ATOM 2467 N N . PHE A 1 304 ? 14.588 1.672 -3.553 1.00 92.38 304 PHE A N 1
ATOM 2468 C CA . PHE A 1 304 ? 15.304 0.778 -2.654 1.00 92.38 304 PHE A CA 1
ATOM 2469 C C . PHE A 1 304 ? 15.315 -0.662 -3.190 1.00 92.38 304 PHE A C 1
ATOM 2471 O O . PHE A 1 304 ? 16.391 -1.256 -3.273 1.00 92.38 304 PHE A O 1
ATOM 2478 N N . ASP A 1 305 ? 14.168 -1.158 -3.657 1.00 93.12 305 ASP A N 1
ATOM 2479 C CA . ASP A 1 305 ? 13.964 -2.535 -4.135 1.00 93.12 305 ASP A CA 1
ATOM 2480 C C . ASP A 1 305 ? 14.273 -2.727 -5.633 1.00 93.12 305 ASP A C 1
ATOM 2482 O O . ASP A 1 305 ? 14.161 -3.826 -6.175 1.00 93.12 305 ASP A O 1
ATOM 2486 N N . TYR A 1 306 ? 14.747 -1.675 -6.314 1.00 95.50 306 TYR A N 1
ATOM 2487 C CA . TYR A 1 306 ? 14.961 -1.632 -7.767 1.00 95.50 306 TYR A CA 1
ATOM 2488 C C . TYR A 1 306 ? 15.652 -2.863 -8.369 1.00 95.50 306 TYR A C 1
ATOM 2490 O O . TYR A 1 306 ? 15.258 -3.349 -9.433 1.00 95.50 306 TYR A O 1
ATOM 2498 N N . GLU A 1 307 ? 16.720 -3.348 -7.737 1.00 93.44 307 GLU A N 1
ATOM 2499 C CA . GLU A 1 307 ? 17.467 -4.498 -8.250 1.00 93.44 307 GLU A CA 1
ATOM 2500 C C . GLU A 1 307 ? 16.666 -5.799 -8.126 1.00 93.44 307 GLU A C 1
ATOM 2502 O O . GLU A 1 307 ? 16.634 -6.585 -9.078 1.00 93.44 307 GLU A O 1
ATOM 2507 N N . ASP A 1 308 ? 15.990 -6.001 -6.995 1.00 92.44 308 ASP A N 1
ATOM 2508 C CA . ASP A 1 308 ? 15.181 -7.187 -6.725 1.00 92.44 308 ASP A CA 1
ATOM 2509 C C . ASP A 1 308 ? 13.919 -7.198 -7.602 1.00 92.44 308 ASP A C 1
ATOM 2511 O O . ASP A 1 308 ? 13.646 -8.203 -8.264 1.00 92.44 308 ASP A O 1
ATOM 2515 N N . ASP A 1 309 ? 13.249 -6.056 -7.777 1.00 94.38 309 ASP A N 1
ATOM 2516 C CA . ASP A 1 309 ? 12.095 -5.926 -8.677 1.00 94.38 309 ASP A CA 1
ATOM 2517 C C . ASP A 1 309 ? 12.446 -6.244 -10.134 1.00 94.38 309 ASP A C 1
ATOM 2519 O O . ASP A 1 309 ? 11.698 -6.918 -10.858 1.00 94.38 309 ASP A O 1
ATOM 2523 N N . VAL A 1 310 ? 13.622 -5.793 -10.591 1.00 93.38 310 VAL A N 1
ATOM 2524 C CA . VAL A 1 310 ? 14.128 -6.138 -11.923 1.00 93.38 310 VAL A CA 1
ATOM 2525 C C . VAL A 1 310 ? 14.386 -7.638 -12.032 1.00 93.38 310 VAL A C 1
ATOM 2527 O O . VAL A 1 310 ? 14.163 -8.196 -13.106 1.00 93.38 310 VAL A O 1
ATOM 2530 N N . LEU A 1 311 ? 14.838 -8.317 -10.977 1.00 91.00 311 LEU A N 1
ATOM 2531 C CA . LEU A 1 311 ? 15.061 -9.766 -10.998 1.00 91.00 311 LEU A CA 1
ATOM 2532 C C . LEU A 1 311 ? 13.751 -10.556 -11.003 1.00 91.00 311 LEU A C 1
ATOM 2534 O O . LEU A 1 311 ? 13.649 -11.549 -11.734 1.00 91.00 311 LEU A O 1
ATOM 2538 N N . GLU A 1 312 ? 12.762 -10.104 -10.241 1.00 89.94 312 GLU A N 1
ATOM 2539 C CA . GLU A 1 312 ? 11.485 -10.789 -10.019 1.00 89.94 312 GLU A CA 1
ATOM 2540 C C . GLU A 1 312 ? 10.406 -10.432 -11.046 1.00 89.94 312 GLU A C 1
ATOM 2542 O O . GLU A 1 312 ? 9.383 -11.105 -11.123 1.00 89.94 312 GLU A O 1
ATOM 2547 N N . ASN A 1 313 ? 10.684 -9.468 -11.933 1.00 92.38 313 ASN A N 1
ATOM 2548 C CA . ASN A 1 313 ? 9.714 -8.914 -12.881 1.00 92.38 313 ASN A CA 1
ATOM 2549 C C . ASN A 1 313 ? 8.543 -8.174 -12.211 1.00 92.38 313 ASN A C 1
ATOM 2551 O O . ASN A 1 313 ? 7.458 -8.106 -12.793 1.00 92.38 313 ASN A O 1
ATOM 2555 N N . ASN A 1 314 ? 8.786 -7.570 -11.054 1.00 92.94 314 ASN A N 1
ATOM 2556 C CA . ASN A 1 314 ? 7.790 -6.772 -10.353 1.00 92.94 314 ASN A CA 1
ATOM 2557 C C . ASN A 1 314 ? 7.719 -5.361 -10.950 1.00 92.94 314 ASN A C 1
ATOM 2559 O O . ASN A 1 314 ? 8.601 -4.923 -11.712 1.00 92.94 314 ASN A O 1
ATOM 2563 N N . PHE A 1 315 ? 6.614 -4.671 -10.678 1.00 95.94 315 PHE A N 1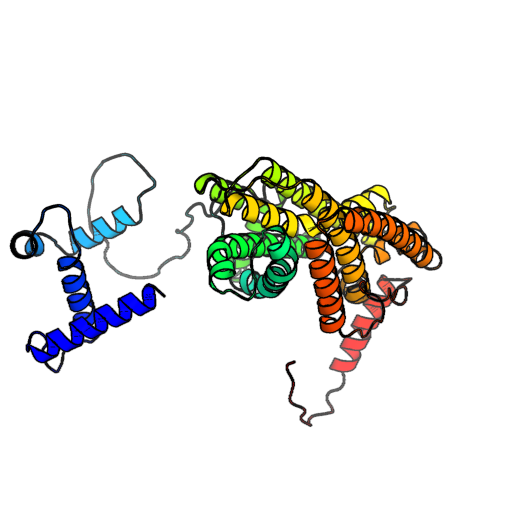
ATOM 2564 C CA . PHE A 1 315 ? 6.471 -3.279 -11.080 1.00 95.94 315 PHE A CA 1
ATOM 2565 C C . PHE A 1 315 ? 7.455 -2.413 -10.301 1.00 95.94 315 PHE A C 1
ATOM 2567 O O . PHE A 1 315 ? 7.627 -2.586 -9.107 1.00 95.94 315 PHE A O 1
ATOM 2574 N N . ASN A 1 316 ? 8.072 -1.461 -10.998 1.00 97.56 316 ASN A N 1
ATOM 2575 C CA . ASN A 1 316 ? 8.980 -0.503 -10.392 1.00 97.56 316 ASN A CA 1
ATOM 2576 C C . ASN A 1 316 ? 9.035 0.768 -11.244 1.00 97.56 316 ASN A C 1
ATOM 2578 O O . ASN A 1 316 ? 9.284 0.701 -12.455 1.00 97.56 316 ASN A O 1
ATOM 2582 N N . ILE A 1 317 ? 8.829 1.938 -10.647 1.00 97.81 317 ILE A N 1
ATOM 2583 C CA . ILE A 1 317 ? 8.714 3.194 -11.391 1.00 97.81 317 ILE A CA 1
ATOM 2584 C C . ILE A 1 317 ? 9.992 3.552 -12.157 1.00 97.81 317 ILE A C 1
ATOM 2586 O O . ILE A 1 317 ? 9.911 3.980 -13.313 1.00 97.81 317 ILE A O 1
ATOM 2590 N N . LEU A 1 318 ? 11.182 3.332 -11.586 1.00 97.56 318 LEU A N 1
ATOM 2591 C CA . LEU A 1 318 ? 12.437 3.619 -12.282 1.00 97.56 318 LEU A CA 1
ATOM 2592 C C . LEU A 1 318 ? 12.605 2.685 -13.481 1.00 97.56 318 LEU A C 1
ATOM 2594 O O . LEU A 1 318 ? 12.951 3.143 -14.572 1.00 97.56 318 LEU A O 1
ATOM 2598 N N . ARG A 1 319 ? 12.284 1.400 -13.311 1.00 96.31 319 ARG A N 1
ATOM 2599 C CA . ARG A 1 319 ? 12.299 0.395 -14.384 1.00 96.31 319 ARG A CA 1
ATOM 2600 C C . ARG A 1 319 ? 11.402 0.814 -15.554 1.00 96.31 319 ARG A C 1
ATOM 2602 O O . ARG A 1 319 ? 11.826 0.801 -16.714 1.00 96.31 319 ARG A O 1
ATOM 2609 N N . MET A 1 320 ? 10.194 1.289 -15.253 1.00 97.50 320 MET A N 1
ATOM 2610 C CA . MET A 1 320 ? 9.262 1.810 -16.258 1.00 97.50 320 MET A CA 1
ATOM 2611 C C . MET A 1 320 ? 9.800 3.072 -16.946 1.00 97.50 320 MET A C 1
ATOM 2613 O O . MET A 1 320 ? 9.762 3.185 -18.174 1.00 97.50 320 MET A O 1
ATOM 2617 N N . PHE A 1 321 ? 10.368 4.010 -16.184 1.00 97.88 321 PHE A N 1
ATOM 2618 C CA . PHE A 1 321 ? 10.952 5.235 -16.735 1.00 97.88 321 PHE A CA 1
ATOM 2619 C C . PHE A 1 321 ? 12.134 4.935 -17.661 1.00 97.88 321 PHE A C 1
ATOM 2621 O O . PHE A 1 321 ? 12.263 5.569 -18.710 1.00 97.88 321 PHE A O 1
ATOM 2628 N N . VAL A 1 322 ? 12.972 3.949 -17.326 1.00 96.69 322 VAL A N 1
ATOM 2629 C CA . VAL A 1 322 ? 14.075 3.484 -18.182 1.00 96.69 322 VAL A CA 1
ATOM 2630 C C . VAL A 1 322 ? 13.540 2.943 -19.502 1.00 96.69 322 VAL A C 1
ATOM 2632 O O . VAL A 1 322 ? 14.089 3.268 -20.557 1.00 96.69 322 VAL A O 1
ATOM 2635 N N . ARG A 1 323 ? 12.433 2.193 -19.484 1.00 95.50 323 ARG A N 1
ATOM 2636 C CA . ARG A 1 323 ? 11.802 1.693 -20.712 1.00 95.50 323 ARG A CA 1
ATOM 2637 C C . ARG A 1 323 ? 11.239 2.805 -21.601 1.00 95.50 323 ARG A C 1
ATOM 2639 O O . ARG A 1 323 ? 11.300 2.657 -22.825 1.00 95.50 323 ARG A O 1
ATOM 2646 N N . ILE A 1 324 ? 10.686 3.866 -21.013 1.00 96.62 324 ILE A N 1
ATOM 2647 C CA . ILE A 1 324 ? 10.043 4.980 -21.733 1.00 96.62 324 ILE A CA 1
ATOM 2648 C C . ILE A 1 324 ? 11.080 5.976 -22.264 1.00 96.62 324 ILE A C 1
ATOM 2650 O O . ILE A 1 324 ? 11.074 6.317 -23.446 1.00 96.62 324 ILE A O 1
ATOM 2654 N N . TYR A 1 325 ? 11.975 6.449 -21.396 1.00 96.50 325 TYR A N 1
ATOM 2655 C CA . TYR A 1 325 ? 12.887 7.562 -21.684 1.00 96.50 325 TYR A CA 1
ATOM 2656 C C . TYR A 1 325 ? 14.311 7.116 -22.028 1.00 96.50 325 TYR A C 1
ATOM 2658 O O . TYR A 1 325 ? 15.116 7.918 -22.500 1.00 96.50 325 TYR A O 1
ATOM 2666 N N . GLY A 1 326 ? 14.634 5.846 -21.796 1.00 96.00 326 GLY A N 1
ATOM 2667 C CA . GLY A 1 326 ? 15.977 5.304 -21.935 1.00 96.00 326 GLY A CA 1
ATOM 2668 C C . GLY A 1 326 ? 16.860 5.544 -20.699 1.00 96.00 326 GLY A C 1
ATOM 2669 O O . GLY A 1 326 ? 16.605 6.460 -19.906 1.00 96.00 326 GLY A O 1
ATOM 2670 N N . PRO A 1 327 ? 17.949 4.764 -20.544 1.00 95.56 327 PRO A N 1
ATOM 2671 C CA . PRO A 1 327 ? 18.765 4.753 -19.325 1.00 95.56 327 PRO A CA 1
ATOM 2672 C C . PRO A 1 327 ? 19.381 6.103 -18.941 1.00 95.56 327 PRO A C 1
ATOM 2674 O O . PRO A 1 327 ? 19.565 6.392 -17.764 1.00 95.56 327 PRO A O 1
ATOM 2677 N N . SER A 1 328 ? 19.707 6.940 -19.930 1.00 95.38 328 SER A N 1
ATOM 2678 C CA . SER A 1 328 ? 20.354 8.237 -19.706 1.00 95.38 328 SER A CA 1
ATOM 2679 C C . SER A 1 328 ? 19.400 9.324 -19.217 1.00 95.38 328 SER A C 1
ATOM 2681 O O . SER A 1 328 ? 19.834 10.255 -18.547 1.00 95.38 328 SER A O 1
ATOM 2683 N N . THR A 1 329 ? 18.122 9.247 -19.591 1.00 97.50 329 THR A N 1
ATOM 2684 C CA . THR A 1 329 ? 17.145 10.326 -19.371 1.00 97.50 329 THR A CA 1
ATOM 2685 C C . THR A 1 329 ? 16.165 9.987 -18.251 1.00 97.50 329 THR A C 1
ATOM 2687 O O . THR A 1 329 ? 15.667 10.896 -17.587 1.00 97.50 329 THR A O 1
ATOM 2690 N N . ALA A 1 330 ? 15.939 8.698 -17.986 1.00 97.31 330 ALA A N 1
ATOM 2691 C CA . ALA A 1 330 ? 15.041 8.226 -16.939 1.00 97.31 330 ALA A CA 1
ATOM 2692 C C . ALA A 1 330 ? 15.330 8.810 -15.541 1.00 97.31 330 ALA A C 1
ATOM 2694 O O . ALA A 1 330 ? 14.385 9.338 -14.952 1.00 97.31 330 ALA A O 1
ATOM 2695 N N . PRO A 1 331 ? 16.584 8.848 -15.033 1.00 96.31 331 PRO A N 1
ATOM 2696 C CA . PRO A 1 331 ? 16.870 9.437 -13.721 1.00 96.31 331 PRO A CA 1
ATOM 2697 C C . PRO A 1 331 ? 16.454 10.907 -13.614 1.00 96.31 331 PRO A C 1
ATOM 2699 O O . PRO A 1 331 ? 15.892 11.330 -12.609 1.00 96.31 331 PRO A O 1
ATOM 2702 N N . THR A 1 332 ? 16.694 11.693 -14.668 1.00 96.81 332 THR A N 1
ATOM 2703 C CA . THR A 1 332 ? 16.334 13.117 -14.698 1.00 96.81 332 THR A CA 1
ATOM 2704 C C . THR A 1 332 ? 14.822 13.319 -14.742 1.00 96.81 332 THR A C 1
ATOM 2706 O O . THR A 1 332 ? 14.309 14.209 -14.068 1.00 96.81 332 THR A O 1
ATOM 2709 N N . MET A 1 333 ? 14.101 12.498 -15.511 1.00 97.88 333 MET A N 1
ATOM 2710 C CA . MET A 1 333 ? 12.639 12.572 -15.568 1.00 97.88 333 MET A CA 1
ATOM 2711 C C . MET A 1 333 ? 11.997 12.153 -14.244 1.00 97.88 333 MET A C 1
ATOM 2713 O O . MET A 1 333 ? 11.065 12.816 -13.794 1.00 97.88 333 MET A O 1
ATOM 2717 N N . LEU A 1 334 ? 12.518 11.107 -13.595 1.00 97.62 334 LEU A N 1
ATOM 2718 C CA . LEU A 1 334 ? 12.020 10.664 -12.295 1.00 97.62 334 LEU A CA 1
ATOM 2719 C C . LEU A 1 334 ? 12.296 11.708 -11.209 1.00 97.62 334 LEU A C 1
ATOM 2721 O O . LEU A 1 334 ? 11.388 12.059 -10.466 1.00 97.62 334 LEU A O 1
ATOM 2725 N N . ALA A 1 335 ? 13.500 12.290 -11.179 1.00 96.38 335 ALA A N 1
ATOM 2726 C CA . ALA A 1 335 ? 13.825 13.373 -10.252 1.00 96.38 335 ALA A CA 1
ATOM 2727 C C . ALA A 1 335 ? 12.881 14.577 -10.411 1.00 96.38 335 ALA A C 1
ATOM 2729 O O . ALA A 1 335 ? 12.434 15.143 -9.420 1.00 96.38 335 ALA A O 1
ATOM 2730 N N . LYS A 1 336 ? 12.520 14.939 -11.651 1.00 96.75 336 LYS A N 1
ATOM 2731 C CA . LYS A 1 336 ? 11.531 15.994 -11.903 1.00 96.75 336 LYS A CA 1
ATOM 2732 C C . LYS A 1 336 ? 10.153 15.633 -11.329 1.00 96.75 336 LYS A C 1
ATOM 2734 O O . LYS A 1 336 ? 9.530 16.480 -10.699 1.00 96.75 336 LYS A O 1
ATOM 2739 N N . CYS A 1 337 ? 9.701 14.396 -11.535 1.00 96.94 337 CYS A N 1
ATOM 2740 C CA . CYS A 1 337 ? 8.432 13.903 -10.995 1.00 96.94 337 CYS A CA 1
ATOM 2741 C C . CYS A 1 337 ? 8.409 13.941 -9.458 1.00 96.94 337 CYS A C 1
ATOM 2743 O O . CYS A 1 337 ? 7.432 14.394 -8.868 1.00 96.94 337 CYS A O 1
ATOM 2745 N N . ILE A 1 338 ? 9.505 13.516 -8.822 1.00 96.62 338 ILE A N 1
ATOM 2746 C CA . ILE A 1 338 ? 9.686 13.582 -7.368 1.00 96.62 338 ILE A CA 1
ATOM 2747 C C . ILE A 1 338 ? 9.590 15.033 -6.890 1.00 96.62 338 ILE A C 1
ATOM 2749 O O . ILE A 1 338 ? 8.787 15.322 -6.013 1.00 96.62 338 ILE A O 1
ATOM 2753 N N . SER A 1 339 ? 10.322 15.964 -7.510 1.00 95.88 339 SER A N 1
ATOM 2754 C CA . SER A 1 339 ? 10.286 17.376 -7.107 1.00 95.88 339 SER A CA 1
ATOM 2755 C C . SER A 1 339 ? 8.895 18.007 -7.237 1.00 95.88 339 SER A C 1
ATOM 2757 O O . SER A 1 339 ? 8.508 18.823 -6.406 1.00 95.88 339 SER A O 1
ATOM 2759 N N . GLU A 1 340 ? 8.120 17.647 -8.264 1.00 96.12 340 GLU A N 1
ATOM 2760 C CA . GLU A 1 340 ? 6.733 18.114 -8.404 1.00 96.12 340 GLU A CA 1
ATOM 2761 C C . GLU A 1 340 ? 5.828 17.561 -7.287 1.00 96.12 340 GLU A C 1
ATOM 2763 O O . GLU A 1 340 ? 4.997 18.296 -6.745 1.00 96.12 340 GLU A O 1
ATOM 2768 N N . ALA A 1 341 ? 6.016 16.296 -6.901 1.00 96.12 341 ALA A N 1
ATOM 2769 C CA . ALA A 1 341 ? 5.291 15.677 -5.795 1.00 96.12 341 ALA A CA 1
ATOM 2770 C C . ALA A 1 341 ? 5.701 16.245 -4.424 1.00 96.12 341 ALA A C 1
ATOM 2772 O O . ALA A 1 341 ? 4.829 16.494 -3.593 1.00 96.12 341 ALA A O 1
ATOM 2773 N N . GLU A 1 342 ? 6.987 16.533 -4.207 1.00 96.25 342 GLU A N 1
ATOM 2774 C CA . GLU A 1 342 ? 7.496 17.177 -2.988 1.00 96.25 342 GLU A CA 1
ATOM 2775 C C . GLU A 1 342 ? 6.876 18.560 -2.777 1.00 96.25 342 GLU A C 1
ATOM 2777 O O . GLU A 1 342 ? 6.439 18.868 -1.672 1.00 96.25 342 GLU A O 1
ATOM 2782 N N . VAL A 1 343 ? 6.746 19.374 -3.833 1.00 96.81 343 VAL A N 1
ATOM 2783 C CA . VAL A 1 343 ? 6.074 20.682 -3.737 1.00 96.81 343 VAL A CA 1
ATOM 2784 C C . VAL A 1 343 ? 4.624 20.518 -3.277 1.00 96.81 343 VAL A C 1
ATOM 2786 O O . VAL A 1 343 ? 4.182 21.220 -2.366 1.00 96.81 343 VAL A O 1
ATOM 2789 N N . LYS A 1 344 ? 3.886 19.563 -3.861 1.00 96.62 344 LYS A N 1
ATOM 2790 C CA . LYS A 1 344 ? 2.504 19.272 -3.448 1.00 96.62 344 LYS A CA 1
ATOM 2791 C C . LYS A 1 344 ? 2.445 18.810 -1.988 1.00 96.62 344 LYS A C 1
ATOM 2793 O O . LYS A 1 344 ? 1.599 19.291 -1.235 1.00 96.62 344 LYS A O 1
ATOM 2798 N N . TYR A 1 345 ? 3.332 17.899 -1.595 1.00 96.94 345 TYR A N 1
ATOM 2799 C CA . TYR A 1 345 ? 3.441 17.406 -0.225 1.00 96.94 345 TYR A CA 1
ATOM 2800 C C . TYR A 1 345 ? 3.713 18.548 0.763 1.00 96.94 345 TYR A C 1
ATOM 2802 O O . TYR A 1 345 ? 2.997 18.685 1.752 1.00 96.94 345 TYR A O 1
ATOM 2810 N N . GLU A 1 346 ? 4.691 19.412 0.482 1.00 96.25 346 GLU A N 1
ATOM 2811 C CA . GLU A 1 346 ? 5.039 20.546 1.341 1.00 96.25 346 GLU A CA 1
ATOM 2812 C C . GLU A 1 346 ? 3.892 21.546 1.490 1.00 96.25 346 GLU A C 1
ATOM 2814 O O . GLU A 1 346 ? 3.677 22.090 2.576 1.00 96.25 346 GLU A O 1
ATOM 2819 N N . ASP A 1 347 ? 3.162 21.816 0.410 1.00 96.69 347 ASP A N 1
ATOM 2820 C CA . ASP A 1 347 ? 2.028 22.731 0.447 1.00 96.69 347 ASP A CA 1
ATOM 2821 C C . ASP A 1 347 ? 0.875 22.164 1.280 1.00 96.69 347 ASP A C 1
ATOM 2823 O O . ASP A 1 347 ? 0.330 22.884 2.119 1.00 96.69 347 ASP A O 1
ATOM 2827 N N . LEU A 1 348 ? 0.571 20.869 1.153 1.00 97.25 348 LEU A N 1
ATOM 2828 C CA . LEU A 1 348 ? -0.426 20.197 1.994 1.00 97.25 348 LEU A CA 1
ATOM 2829 C C . LEU A 1 348 ? 0.033 20.105 3.458 1.00 97.25 348 LEU A C 1
ATOM 2831 O O . LEU A 1 348 ? -0.748 20.382 4.370 1.00 97.25 348 LEU A O 1
ATOM 2835 N N . LEU A 1 349 ? 1.312 19.827 3.710 1.00 96.19 349 LEU A N 1
ATOM 2836 C CA . LEU A 1 349 ? 1.884 19.740 5.057 1.00 96.19 349 LEU A CA 1
ATOM 2837 C C . LEU A 1 349 ? 1.737 21.047 5.854 1.00 96.19 349 LEU A C 1
ATOM 2839 O O . LEU A 1 349 ? 1.536 21.008 7.069 1.00 96.19 349 LEU A O 1
ATOM 2843 N N . LYS A 1 350 ? 1.813 22.203 5.177 1.00 95.25 350 LYS A N 1
ATOM 2844 C CA . LYS A 1 350 ? 1.596 23.538 5.775 1.00 95.25 350 LYS A CA 1
ATOM 2845 C C . LYS A 1 350 ? 0.134 23.794 6.146 1.00 95.25 350 LYS A C 1
ATOM 2847 O O . LYS A 1 350 ? -0.134 24.684 6.951 1.00 95.25 350 LYS A O 1
ATOM 2852 N N . THR A 1 351 ? -0.799 23.074 5.526 1.00 95.38 351 THR A N 1
ATOM 2853 C CA . THR A 1 351 ? -2.242 23.226 5.770 1.00 95.38 351 THR A CA 1
ATOM 2854 C C . THR A 1 351 ? -2.776 22.313 6.871 1.00 95.38 351 THR A C 1
ATOM 2856 O O . THR A 1 351 ? -3.866 22.570 7.381 1.00 95.38 351 THR A O 1
ATOM 2859 N N . LEU A 1 352 ? -2.015 21.285 7.262 1.00 95.06 352 LEU A N 1
ATOM 2860 C CA . LEU A 1 352 ? -2.339 20.438 8.406 1.00 95.06 352 LEU A CA 1
ATOM 2861 C C . LEU A 1 352 ? -2.289 21.214 9.726 1.00 95.06 352 LEU A C 1
ATOM 2863 O O . LEU A 1 352 ? -1.639 22.257 9.845 1.00 95.06 352 LEU A O 1
ATOM 2867 N N . ASP A 1 353 ? -2.930 20.650 10.751 1.00 94.94 353 ASP A N 1
ATOM 2868 C CA . ASP A 1 353 ? -2.722 21.097 12.124 1.00 94.94 353 ASP A CA 1
ATOM 2869 C C . ASP A 1 353 ? -1.209 21.124 12.457 1.00 94.94 353 ASP A C 1
ATOM 2871 O O . ASP A 1 353 ? -0.504 20.149 12.173 1.00 94.94 353 ASP A O 1
ATOM 2875 N N . PRO A 1 354 ? -0.678 22.207 13.063 1.00 95.44 354 PRO A N 1
ATOM 2876 C CA . PRO A 1 354 ? 0.757 22.339 13.308 1.00 95.44 354 PRO A CA 1
ATOM 2877 C C . PRO A 1 354 ? 1.359 21.221 14.165 1.00 95.44 354 PRO A C 1
ATOM 2879 O O . PRO A 1 354 ? 2.519 20.854 13.968 1.00 95.44 354 PRO A O 1
ATOM 2882 N N . GLN A 1 355 ? 0.599 20.678 15.122 1.00 95.12 355 GLN A N 1
ATOM 2883 C CA . GLN A 1 355 ? 1.080 19.594 15.971 1.00 95.12 355 GLN A CA 1
ATOM 2884 C C . GLN A 1 355 ? 1.106 18.271 15.202 1.00 95.12 355 GLN A C 1
ATOM 2886 O O . GLN A 1 355 ? 2.070 17.515 15.335 1.00 95.12 355 GLN A O 1
ATOM 2891 N N . LEU A 1 356 ? 0.083 18.008 14.387 1.00 95.44 356 LEU A N 1
ATOM 2892 C CA . LEU A 1 356 ? 0.036 16.845 13.502 1.00 95.44 356 LEU A CA 1
ATOM 2893 C C . LEU A 1 356 ? 1.168 16.880 12.467 1.00 95.44 356 LEU A C 1
ATOM 2895 O O . LEU A 1 356 ? 1.894 15.901 12.330 1.00 95.44 356 LEU A O 1
ATOM 2899 N N . SER A 1 357 ? 1.377 18.030 11.823 1.00 95.00 357 SER A N 1
ATOM 2900 C CA . SER A 1 357 ? 2.470 18.271 10.873 1.00 95.00 357 SER A CA 1
ATOM 2901 C C . SER A 1 357 ? 3.840 17.964 11.495 1.00 95.00 357 SER A C 1
ATOM 2903 O O . SER A 1 357 ? 4.621 17.184 10.948 1.00 95.00 357 SER A O 1
ATOM 2905 N N . LEU A 1 358 ? 4.099 18.480 12.704 1.00 94.81 358 LEU A N 1
ATOM 2906 C CA . LEU A 1 358 ? 5.339 18.216 13.440 1.00 94.81 358 LEU A CA 1
ATOM 2907 C C . LEU A 1 358 ? 5.505 16.734 13.811 1.00 94.81 358 LEU A C 1
ATOM 2909 O O . LEU A 1 358 ? 6.616 16.205 13.766 1.00 94.81 358 LEU A O 1
ATOM 2913 N N . ASN A 1 359 ? 4.428 16.066 14.224 1.00 94.44 359 ASN A N 1
ATOM 2914 C CA . ASN A 1 359 ? 4.473 14.647 14.574 1.00 94.44 359 ASN A CA 1
ATOM 2915 C C . ASN A 1 359 ? 4.754 13.780 13.343 1.00 94.44 359 ASN A C 1
ATOM 2917 O O . ASN A 1 359 ? 5.568 12.861 13.422 1.00 94.44 359 ASN A O 1
ATOM 2921 N N . TYR A 1 360 ? 4.141 14.108 12.207 1.00 94.88 360 TYR A N 1
ATOM 2922 C CA . TYR A 1 360 ? 4.348 13.383 10.961 1.00 94.88 360 TYR A CA 1
ATOM 2923 C C . TYR A 1 360 ? 5.780 13.539 10.437 1.00 94.88 360 TYR A C 1
ATOM 2925 O O . TYR A 1 360 ? 6.418 12.553 10.076 1.00 94.88 360 TYR A O 1
ATOM 2933 N N . GLN A 1 361 ? 6.339 14.753 10.489 1.00 93.31 361 GLN A N 1
ATOM 2934 C CA . GLN A 1 361 ? 7.744 14.993 10.138 1.00 93.31 361 GLN A CA 1
ATOM 2935 C C . GLN A 1 361 ? 8.705 14.160 10.998 1.00 93.31 361 GLN A C 1
ATOM 2937 O O . GLN A 1 361 ? 9.619 13.535 10.466 1.00 93.31 361 GLN A O 1
ATOM 2942 N N . LYS A 1 362 ? 8.473 14.082 12.316 1.00 92.69 362 LYS A N 1
ATOM 2943 C CA . LYS A 1 362 ? 9.277 13.223 13.203 1.00 92.69 362 LYS A CA 1
ATOM 2944 C C . LYS A 1 362 ? 9.180 11.750 12.821 1.00 92.69 362 LYS A C 1
ATOM 2946 O O . LYS A 1 362 ? 10.200 11.068 12.802 1.00 92.69 362 LYS A O 1
ATOM 2951 N N . ARG A 1 363 ? 7.982 11.267 12.478 1.00 92.38 363 ARG A N 1
ATOM 2952 C CA . ARG A 1 363 ? 7.795 9.891 12.001 1.00 92.38 363 ARG A CA 1
ATOM 2953 C C . ARG A 1 363 ? 8.579 9.629 10.711 1.00 92.38 363 ARG A C 1
ATOM 2955 O O . ARG A 1 363 ? 9.207 8.579 10.612 1.00 92.38 363 ARG A O 1
ATOM 2962 N N . CYS A 1 364 ? 8.602 10.576 9.771 1.00 90.00 364 CYS A N 1
ATOM 2963 C CA . CYS A 1 364 ? 9.401 10.469 8.542 1.00 90.00 364 CYS A CA 1
ATOM 2964 C C . CYS A 1 364 ? 10.908 10.373 8.844 1.00 90.00 364 CYS A C 1
ATOM 2966 O O . CYS A 1 364 ? 11.616 9.540 8.271 1.00 90.00 364 CYS A O 1
ATOM 2968 N N . GLU A 1 365 ? 11.403 11.169 9.798 1.00 87.38 365 GLU A N 1
ATOM 2969 C CA . GLU A 1 365 ? 12.796 11.089 10.254 1.00 87.38 365 GLU A CA 1
ATOM 2970 C C . GLU A 1 365 ? 13.122 9.741 10.914 1.00 87.38 365 GLU A C 1
ATOM 2972 O O . GLU A 1 365 ? 14.226 9.222 10.746 1.00 87.38 365 GLU A O 1
ATOM 2977 N N . GLU A 1 366 ? 12.193 9.184 11.694 1.00 88.06 366 GLU A N 1
ATOM 2978 C CA . GLU A 1 366 ? 12.330 7.861 12.312 1.00 88.06 366 GLU A CA 1
ATOM 2979 C C . GLU A 1 366 ? 12.379 6.759 11.250 1.00 88.06 366 GLU A C 1
ATOM 2981 O O . GLU A 1 366 ? 13.319 5.968 11.265 1.00 88.06 366 GLU A O 1
ATOM 2986 N N . ALA A 1 367 ? 11.455 6.773 10.283 1.00 84.81 367 ALA A N 1
ATOM 2987 C CA . ALA A 1 367 ? 11.417 5.814 9.176 1.00 84.81 367 ALA A CA 1
ATOM 2988 C C . ALA A 1 367 ? 12.724 5.833 8.370 1.00 84.81 367 ALA A C 1
ATOM 2990 O O . ALA A 1 367 ? 13.320 4.796 8.086 1.00 84.81 367 ALA A O 1
ATOM 2991 N N . THR A 1 368 ? 13.236 7.033 8.079 1.00 80.38 368 THR A N 1
ATOM 2992 C CA . THR A 1 368 ? 14.500 7.210 7.349 1.00 80.38 368 THR A CA 1
ATOM 2993 C C . THR A 1 368 ? 15.691 6.602 8.105 1.00 80.38 368 THR A C 1
ATOM 2995 O O . THR A 1 368 ? 16.585 6.011 7.492 1.00 80.38 368 THR A O 1
ATOM 2998 N N . LYS A 1 369 ? 15.708 6.724 9.441 1.00 81.31 369 LYS A N 1
ATOM 2999 C CA . LYS A 1 369 ? 16.751 6.141 10.302 1.00 81.31 369 LYS A CA 1
ATOM 3000 C C . LYS A 1 369 ? 16.624 4.624 10.412 1.00 81.31 369 LYS A C 1
ATOM 3002 O O . LYS A 1 369 ? 17.649 3.946 10.381 1.00 81.31 369 LYS A O 1
ATOM 3007 N N . GLU A 1 370 ? 15.402 4.105 10.533 1.00 78.88 370 GLU A N 1
ATOM 3008 C CA . GLU A 1 370 ? 15.097 2.665 10.529 1.00 78.88 370 GLU A CA 1
ATOM 3009 C C . GLU A 1 370 ? 15.585 2.017 9.216 1.00 78.88 370 GLU A C 1
ATOM 3011 O O . GLU A 1 370 ? 16.217 0.965 9.252 1.00 78.88 370 GLU A O 1
ATOM 3016 N N . GLY A 1 371 ? 15.446 2.716 8.081 1.00 65.69 371 GLY A N 1
ATOM 3017 C CA . GLY A 1 371 ? 16.011 2.336 6.777 1.00 65.69 371 GLY A CA 1
ATOM 3018 C C . GLY A 1 371 ? 17.532 2.528 6.623 1.00 65.69 371 GLY A C 1
ATOM 3019 O O . GLY A 1 371 ? 18.064 2.448 5.515 1.00 65.69 371 GLY A O 1
ATOM 3020 N N . GLY A 1 372 ? 18.262 2.822 7.706 1.00 61.91 372 GLY A N 1
ATOM 3021 C CA . GLY A 1 372 ? 19.728 2.882 7.727 1.00 61.91 372 GLY A CA 1
ATOM 3022 C C . GLY A 1 372 ? 20.364 4.166 7.175 1.00 61.91 372 GLY A C 1
ATOM 3023 O O . GLY A 1 372 ? 21.592 4.229 7.053 1.00 61.91 372 GLY A O 1
ATOM 3024 N N . LYS A 1 373 ? 19.583 5.212 6.858 1.00 59.56 373 LYS A N 1
ATOM 3025 C CA . LYS A 1 373 ? 20.103 6.498 6.358 1.00 59.56 373 LYS A CA 1
ATOM 3026 C C . LYS A 1 373 ? 20.128 7.566 7.459 1.00 59.56 373 LYS A C 1
ATOM 3028 O O . LYS A 1 373 ? 19.117 7.895 8.067 1.00 59.56 373 LYS A O 1
ATOM 3033 N N . MET A 1 374 ? 21.291 8.185 7.664 1.00 50.47 374 MET A N 1
ATOM 3034 C CA . MET A 1 374 ? 21.435 9.404 8.472 1.00 50.47 374 MET A CA 1
ATOM 3035 C C . MET A 1 374 ? 21.343 10.618 7.536 1.00 50.47 374 MET A C 1
ATOM 3037 O O . MET A 1 374 ? 22.351 11.012 6.954 1.00 50.47 374 MET A O 1
ATOM 3041 N N . SER A 1 375 ? 20.145 11.175 7.333 1.00 50.41 375 SER A N 1
ATOM 3042 C CA . SER A 1 375 ? 19.956 12.410 6.552 1.00 50.41 375 SER A CA 1
ATOM 3043 C C . SER A 1 375 ? 19.694 13.614 7.461 1.00 50.41 375 SER A C 1
ATOM 3045 O O . SER A 1 375 ? 19.111 13.472 8.535 1.00 50.41 375 SER A O 1
ATOM 3047 N N . GLU A 1 376 ? 20.132 14.800 7.027 1.00 52.28 376 GLU A N 1
ATOM 3048 C CA . GLU A 1 376 ? 19.797 16.089 7.653 1.00 52.28 376 GLU A CA 1
ATOM 3049 C C . GLU A 1 376 ? 18.406 16.604 7.225 1.00 52.28 376 GLU A C 1
ATOM 3051 O O . GLU A 1 376 ? 17.862 17.497 7.874 1.00 52.28 376 GLU A O 1
ATOM 3056 N N . HIS A 1 377 ? 17.812 16.045 6.161 1.00 56.34 377 HIS A N 1
ATOM 3057 C CA . HIS A 1 377 ? 16.471 16.396 5.686 1.00 56.34 377 HIS A CA 1
ATOM 3058 C C . HIS A 1 377 ? 15.401 15.443 6.233 1.00 56.34 377 HIS A C 1
ATOM 3060 O O . HIS A 1 377 ? 15.600 14.231 6.273 1.00 56.34 377 HIS A O 1
ATOM 3066 N N . ALA A 1 378 ? 14.236 15.994 6.598 1.00 54.06 378 ALA A N 1
ATOM 3067 C CA . ALA A 1 378 ? 13.124 15.248 7.202 1.00 54.06 378 ALA A CA 1
ATOM 3068 C C . ALA A 1 378 ? 12.510 14.169 6.285 1.00 54.06 378 ALA A C 1
ATOM 3070 O O . ALA A 1 378 ? 11.938 13.206 6.784 1.00 54.06 378 ALA A O 1
ATOM 3071 N N . LEU A 1 379 ? 12.655 14.312 4.962 1.00 60.19 379 LEU A N 1
ATOM 3072 C CA . LEU A 1 379 ? 12.251 13.318 3.953 1.00 60.19 379 LEU A CA 1
ATOM 3073 C C . LEU A 1 379 ? 13.408 12.401 3.515 1.00 60.19 379 LEU A C 1
ATOM 3075 O O . LEU A 1 379 ? 13.268 11.607 2.590 1.00 60.19 379 LEU A O 1
ATOM 3079 N N . GLY A 1 380 ? 14.578 12.521 4.140 1.00 66.62 380 GLY A N 1
ATOM 3080 C CA . GLY A 1 380 ? 15.770 11.815 3.702 1.00 66.62 380 GLY A CA 1
ATOM 3081 C C . GLY A 1 380 ? 16.439 12.446 2.479 1.00 66.62 380 GLY A C 1
ATOM 3082 O O . GLY A 1 380 ? 16.204 13.597 2.120 1.00 66.62 380 GLY A O 1
ATOM 3083 N N . THR A 1 381 ? 17.345 11.685 1.864 1.00 75.81 381 THR A N 1
ATOM 3084 C CA . THR A 1 381 ? 18.020 12.065 0.615 1.00 75.81 381 THR A CA 1
ATOM 3085 C C . THR A 1 381 ? 17.720 11.015 -0.446 1.00 75.81 381 THR A C 1
ATOM 3087 O O . THR A 1 381 ? 17.990 9.823 -0.240 1.00 75.81 381 THR A O 1
ATOM 3090 N N . TRP A 1 382 ? 17.196 11.465 -1.587 1.00 85.62 382 TRP A N 1
ATOM 3091 C CA . TRP A 1 382 ? 16.965 10.623 -2.755 1.00 85.62 382 TRP A CA 1
ATOM 3092 C C . TRP A 1 382 ? 18.288 10.096 -3.300 1.00 85.62 382 TRP A C 1
ATOM 3094 O O . TRP A 1 382 ? 19.150 10.859 -3.734 1.00 85.62 382 TRP A O 1
ATOM 3104 N N . ASN A 1 383 ? 18.431 8.774 -3.297 1.00 84.56 383 ASN A N 1
ATOM 3105 C CA . ASN A 1 383 ? 19.558 8.088 -3.913 1.00 84.56 383 ASN A CA 1
ATOM 3106 C C . ASN A 1 383 ? 18.996 7.246 -5.050 1.00 84.56 383 ASN A C 1
ATOM 3108 O O . ASN A 1 383 ? 18.412 6.199 -4.790 1.00 84.56 383 ASN A O 1
ATOM 3112 N N . LEU A 1 384 ? 19.150 7.709 -6.291 1.00 88.81 384 LEU A N 1
ATOM 3113 C CA . LEU A 1 384 ? 18.769 6.891 -7.436 1.00 88.81 384 LEU A CA 1
ATOM 3114 C C . LEU A 1 384 ? 19.805 5.768 -7.617 1.00 88.81 384 LEU A C 1
ATOM 3116 O O . LEU A 1 384 ? 21.002 6.074 -7.695 1.00 88.81 384 LEU A O 1
ATOM 3120 N N . PRO A 1 385 ? 19.376 4.495 -7.681 1.00 91.69 385 PRO A N 1
ATOM 3121 C CA . PRO A 1 385 ? 20.277 3.376 -7.894 1.00 91.69 385 PRO A CA 1
ATOM 3122 C C . PRO A 1 385 ? 20.885 3.422 -9.301 1.00 91.69 385 PRO A C 1
ATOM 3124 O O . PRO A 1 385 ? 20.455 4.171 -10.188 1.00 91.69 385 PRO A O 1
ATOM 3127 N N . ALA A 1 386 ? 21.925 2.616 -9.511 1.00 93.00 3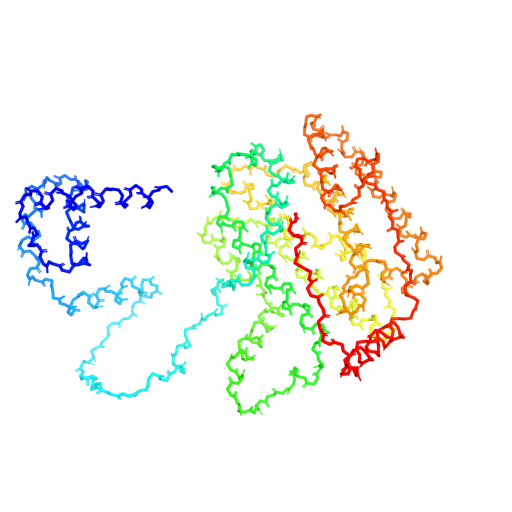86 ALA A N 1
ATOM 3128 C CA . ALA A 1 386 ? 22.543 2.495 -10.821 1.00 93.00 386 ALA A CA 1
ATOM 3129 C C . ALA A 1 386 ? 21.543 1.885 -11.814 1.00 93.00 386 ALA A C 1
ATOM 3131 O O . ALA A 1 386 ? 21.029 0.790 -11.609 1.00 93.00 386 ALA A O 1
ATOM 3132 N N . VAL A 1 387 ? 21.285 2.594 -12.913 1.00 95.75 387 VAL A N 1
ATOM 3133 C CA . VAL A 1 387 ? 20.300 2.159 -13.905 1.00 95.75 387 VAL A CA 1
ATOM 3134 C C . VAL A 1 387 ? 20.736 0.860 -14.584 1.00 95.75 387 VAL A C 1
ATOM 3136 O O . VAL A 1 387 ? 21.821 0.774 -15.166 1.00 95.75 387 VAL A O 1
ATOM 3139 N N . ILE A 1 388 ? 19.834 -0.120 -14.592 1.00 95.12 388 ILE A N 1
ATOM 3140 C CA . ILE A 1 388 ? 19.991 -1.373 -15.334 1.00 95.12 388 ILE A CA 1
ATOM 3141 C C . ILE A 1 388 ? 19.482 -1.151 -16.761 1.00 95.12 388 ILE A C 1
ATOM 3143 O O . ILE A 1 388 ? 18.283 -1.090 -17.009 1.00 95.12 388 ILE A O 1
ATOM 3147 N N . ALA A 1 389 ? 20.408 -0.997 -17.710 1.00 90.62 389 ALA A N 1
ATOM 3148 C CA . ALA A 1 389 ? 20.073 -0.718 -19.109 1.00 90.62 389 ALA A CA 1
ATOM 3149 C C . ALA A 1 389 ? 19.588 -1.952 -19.894 1.00 90.62 389 ALA A C 1
ATOM 3151 O O . ALA A 1 389 ? 18.845 -1.805 -20.862 1.00 90.62 389 ALA A O 1
ATOM 3152 N N . ASP A 1 390 ? 20.033 -3.148 -19.502 1.00 90.94 390 ASP A N 1
ATOM 3153 C CA . ASP A 1 390 ? 19.676 -4.421 -20.133 1.00 90.94 390 ASP A CA 1
ATOM 3154 C C . ASP A 1 390 ? 19.322 -5.441 -19.045 1.00 90.94 390 ASP A C 1
ATOM 3156 O O . ASP A 1 390 ? 20.199 -6.029 -18.404 1.00 90.94 390 ASP A O 1
ATOM 3160 N N . GLU A 1 391 ? 18.020 -5.618 -18.818 1.00 92.56 391 GLU A N 1
ATOM 3161 C CA . GLU A 1 391 ? 17.501 -6.534 -17.802 1.00 92.56 391 GLU A CA 1
ATOM 3162 C C . GLU A 1 391 ? 17.783 -8.005 -18.134 1.00 92.56 391 GLU A C 1
ATOM 3164 O O . GLU A 1 391 ? 18.034 -8.796 -17.227 1.00 92.56 391 GLU A O 1
ATOM 3169 N N . GLU A 1 392 ? 17.780 -8.392 -19.416 1.00 89.69 392 GLU A N 1
ATOM 3170 C CA . GLU A 1 392 ? 18.040 -9.779 -19.832 1.00 89.69 392 GLU A CA 1
ATOM 3171 C C . GLU A 1 392 ? 19.486 -10.163 -19.508 1.00 89.69 392 GLU A C 1
ATOM 3173 O O . GLU A 1 392 ? 19.752 -11.230 -18.939 1.00 89.69 392 GLU A O 1
ATOM 3178 N N . LEU A 1 393 ? 20.424 -9.266 -19.821 1.00 90.62 393 LEU A N 1
ATOM 3179 C CA . LEU A 1 393 ? 21.833 -9.428 -19.487 1.00 90.62 393 LEU A CA 1
ATOM 3180 C C . LEU A 1 393 ? 22.059 -9.384 -17.970 1.00 90.62 393 LEU A C 1
ATOM 3182 O O . LEU A 1 393 ? 22.824 -10.199 -17.449 1.00 90.62 393 LEU A O 1
ATOM 3186 N N . TYR A 1 394 ? 21.377 -8.488 -17.251 1.00 91.38 394 TYR A N 1
ATOM 3187 C CA . TYR A 1 394 ? 21.464 -8.392 -15.792 1.00 91.38 394 TYR A CA 1
ATOM 3188 C C . TYR A 1 394 ? 21.001 -9.686 -15.102 1.00 91.38 394 TYR A C 1
ATOM 3190 O O . TYR A 1 394 ? 21.777 -10.293 -14.355 1.00 91.38 394 TYR A O 1
ATOM 3198 N N . ARG A 1 395 ? 19.800 -10.186 -15.437 1.00 89.94 395 ARG A N 1
ATOM 3199 C CA . ARG A 1 395 ? 19.266 -11.459 -14.918 1.00 89.94 395 ARG A CA 1
ATOM 3200 C C . ARG A 1 395 ? 20.189 -12.635 -15.249 1.00 89.94 395 ARG A C 1
ATOM 3202 O O . ARG A 1 395 ? 20.476 -13.460 -14.381 1.00 89.94 395 ARG A O 1
ATOM 3209 N N . SER A 1 396 ? 20.711 -12.694 -16.478 1.00 87.75 396 SER A N 1
ATOM 3210 C CA . SER A 1 396 ? 21.615 -13.768 -16.920 1.00 87.75 396 SER A CA 1
ATOM 3211 C C . SER A 1 396 ? 22.944 -13.774 -16.157 1.00 87.75 396 SER A C 1
ATOM 3213 O O . SER A 1 396 ? 23.429 -14.835 -15.756 1.00 87.75 396 SER A O 1
ATOM 3215 N N . ASN A 1 397 ? 23.535 -12.600 -15.920 1.00 88.12 397 ASN A N 1
ATOM 3216 C CA . ASN A 1 397 ? 24.789 -12.476 -15.175 1.00 88.12 397 ASN A CA 1
ATOM 3217 C C . ASN A 1 397 ? 24.639 -12.930 -13.721 1.00 88.12 397 ASN A C 1
ATOM 3219 O O . ASN A 1 397 ? 25.525 -13.613 -13.201 1.00 88.12 397 ASN A O 1
ATOM 3223 N N . LEU A 1 398 ? 23.513 -12.606 -13.081 1.00 82.56 398 LEU A N 1
ATOM 3224 C CA . LEU A 1 398 ? 23.233 -13.037 -11.713 1.00 82.56 398 LEU A CA 1
ATOM 3225 C C . LEU A 1 398 ? 22.964 -14.545 -11.616 1.00 82.56 398 LEU A C 1
ATOM 3227 O O . LEU A 1 398 ? 23.427 -15.199 -10.681 1.00 82.56 398 LEU A O 1
ATOM 3231 N N . LEU A 1 399 ? 22.264 -15.123 -12.598 1.00 76.69 399 LEU A N 1
ATOM 3232 C CA . LEU A 1 399 ? 22.064 -16.574 -12.657 1.00 76.69 399 LEU A CA 1
ATOM 3233 C C . LEU A 1 399 ? 23.407 -17.310 -12.779 1.00 76.69 399 LEU A C 1
ATOM 3235 O O . LEU A 1 399 ? 23.665 -18.282 -12.066 1.00 76.69 399 LEU A O 1
ATOM 3239 N N . ASN A 1 400 ? 24.289 -16.807 -13.645 1.00 73.12 400 ASN A N 1
ATOM 3240 C CA . ASN A 1 400 ? 25.620 -17.368 -13.858 1.00 73.12 400 ASN A CA 1
ATOM 3241 C C . ASN A 1 400 ? 26.524 -17.208 -12.626 1.00 73.12 400 ASN A C 1
ATOM 3243 O O . ASN A 1 400 ? 27.291 -18.121 -12.312 1.00 73.12 400 ASN A O 1
ATOM 3247 N N . SER A 1 401 ? 26.415 -16.099 -11.885 1.00 72.56 401 SER A N 1
ATOM 3248 C CA . SER A 1 401 ? 27.181 -15.903 -10.649 1.00 72.56 401 SER A CA 1
ATOM 3249 C C . SER A 1 401 ? 26.735 -16.878 -9.549 1.00 72.56 401 SER A C 1
ATOM 3251 O O . SER A 1 401 ? 27.586 -17.548 -8.957 1.00 72.56 401 SER A O 1
ATOM 3253 N N . LYS A 1 402 ? 25.421 -17.079 -9.358 1.00 67.62 402 LYS A N 1
ATOM 3254 C CA . LYS A 1 402 ? 24.856 -18.063 -8.411 1.00 67.62 402 LYS A CA 1
ATOM 3255 C C . LYS A 1 402 ? 25.239 -19.510 -8.772 1.00 67.62 402 LYS A C 1
ATOM 3257 O O . LYS A 1 402 ? 25.569 -20.312 -7.892 1.00 67.62 402 LYS A O 1
ATOM 3262 N N . LEU A 1 403 ? 25.284 -19.849 -10.063 1.00 59.75 403 LEU A N 1
ATOM 3263 C CA . LEU A 1 403 ? 25.766 -21.154 -10.540 1.00 59.75 403 LEU A CA 1
ATOM 3264 C C . LEU A 1 403 ? 27.277 -21.334 -10.322 1.00 59.75 403 LEU A C 1
ATOM 3266 O O . LEU A 1 403 ? 27.725 -22.404 -9.913 1.00 59.75 403 LEU A O 1
ATOM 3270 N N . SER A 1 404 ? 28.079 -20.286 -10.519 1.00 54.16 404 SER A N 1
ATOM 3271 C CA . SER A 1 404 ? 29.528 -20.345 -10.283 1.00 54.16 404 SER A CA 1
ATOM 3272 C C . SER A 1 404 ? 29.897 -20.475 -8.796 1.00 54.16 404 SER A C 1
ATOM 3274 O O . SER A 1 404 ? 30.866 -21.157 -8.465 1.00 54.16 404 SER A O 1
ATOM 3276 N N . GLN A 1 405 ? 29.089 -19.912 -7.889 1.00 53.00 405 GLN A N 1
ATOM 3277 C CA . GLN A 1 405 ? 29.262 -20.062 -6.439 1.00 53.00 405 GLN A CA 1
ATOM 3278 C C . GLN A 1 405 ? 28.839 -21.451 -5.930 1.00 53.00 405 GLN A C 1
ATOM 3280 O O . GLN A 1 405 ? 29.478 -21.986 -5.027 1.00 53.00 405 GLN A O 1
ATOM 3285 N N . SER A 1 406 ? 27.829 -22.082 -6.540 1.00 49.47 406 SER A N 1
ATOM 3286 C CA . SER A 1 406 ? 27.409 -23.457 -6.204 1.00 49.47 406 SER A CA 1
ATOM 3287 C C . SER A 1 406 ? 28.289 -24.553 -6.830 1.00 49.47 406 SER A C 1
ATOM 3289 O O . SER A 1 406 ? 28.228 -25.706 -6.408 1.00 49.47 406 SER A O 1
ATOM 3291 N N . SER A 1 407 ? 29.161 -24.198 -7.781 1.00 41.38 407 SER A N 1
ATOM 3292 C CA . SER A 1 407 ? 30.082 -25.122 -8.467 1.00 41.38 407 SER A CA 1
ATOM 3293 C C . SER A 1 407 ? 31.452 -25.285 -7.786 1.00 41.38 407 SER A C 1
ATOM 3295 O O . SER A 1 407 ? 32.310 -25.990 -8.316 1.00 41.38 407 SER A O 1
ATOM 3297 N N . ASN A 1 408 ? 31.683 -24.665 -6.621 1.00 37.47 408 ASN A N 1
ATOM 3298 C CA . ASN A 1 408 ? 32.930 -24.787 -5.853 1.00 37.47 408 ASN A CA 1
ATOM 3299 C C . ASN A 1 408 ? 32.723 -25.644 -4.584 1.00 37.47 408 ASN A C 1
ATOM 3301 O O . ASN A 1 408 ? 32.396 -25.105 -3.526 1.00 37.47 408 ASN A O 1
ATOM 3305 N N . PRO A 1 409 ? 32.957 -26.973 -4.619 1.00 37.47 409 PRO A N 1
ATOM 3306 C CA . PRO A 1 409 ? 32.849 -27.835 -3.446 1.00 37.47 409 PRO A CA 1
ATOM 3307 C C . PRO A 1 409 ? 34.152 -27.817 -2.634 1.00 37.47 409 PRO A C 1
ATOM 3309 O O . PRO A 1 409 ? 34.731 -28.860 -2.361 1.00 37.47 409 PRO A O 1
ATOM 3312 N N . ASN A 1 410 ? 34.648 -26.631 -2.284 1.00 37.59 410 ASN A N 1
ATOM 3313 C CA . ASN A 1 410 ? 35.755 -26.462 -1.347 1.00 37.59 410 ASN A CA 1
ATOM 3314 C C . ASN A 1 410 ? 35.675 -25.067 -0.730 1.00 37.59 410 ASN A C 1
ATOM 3316 O O . ASN A 1 410 ? 36.240 -24.127 -1.272 1.00 37.59 410 ASN A O 1
ATOM 3320 N N . ILE A 1 411 ? 34.947 -24.958 0.381 1.00 35.22 411 ILE A N 1
ATOM 3321 C CA . ILE A 1 411 ? 35.381 -24.342 1.645 1.00 35.22 411 ILE A CA 1
ATOM 3322 C C . ILE A 1 411 ? 34.286 -24.681 2.667 1.00 35.22 411 ILE A C 1
ATOM 3324 O O . ILE A 1 411 ? 33.198 -24.112 2.679 1.00 35.22 411 ILE A O 1
ATOM 3328 N N . LEU A 1 412 ? 34.577 -25.676 3.506 1.00 32.47 412 LEU A N 1
ATOM 3329 C CA . LEU A 1 412 ? 33.894 -25.875 4.777 1.00 32.47 412 LEU A CA 1
ATOM 3330 C C . LEU A 1 412 ? 34.626 -25.031 5.834 1.00 32.47 412 LEU A C 1
ATOM 3332 O O . LEU A 1 412 ? 35.851 -25.074 5.897 1.00 32.47 412 LEU A O 1
ATOM 3336 N N . GLN A 1 413 ? 33.834 -24.390 6.699 1.00 30.78 413 GLN A N 1
ATOM 3337 C CA . GLN A 1 413 ? 34.170 -23.759 7.988 1.00 30.78 413 GLN A CA 1
ATOM 3338 C C . GLN A 1 413 ? 34.818 -22.362 7.965 1.00 30.78 413 GLN A C 1
ATOM 3340 O O . GLN A 1 413 ? 36.011 -22.219 7.742 1.00 30.78 413 GLN A O 1
ATOM 3345 N N . SER A 1 414 ? 34.064 -21.346 8.406 1.00 26.91 414 SER A N 1
ATOM 3346 C CA . SER A 1 414 ? 34.014 -20.980 9.835 1.00 26.91 414 SER A CA 1
ATOM 3347 C C . SER A 1 414 ? 32.948 -19.907 10.124 1.00 26.91 414 SER A C 1
ATOM 3349 O O . SER A 1 414 ? 33.006 -18.817 9.570 1.00 26.91 414 SER A O 1
ATOM 3351 N N . SER A 1 415 ? 32.007 -20.255 11.008 1.00 28.17 415 SER A N 1
ATOM 3352 C CA . SER A 1 415 ? 31.384 -19.436 12.069 1.00 28.17 415 SER A CA 1
ATOM 3353 C C . SER A 1 415 ? 31.274 -17.907 11.921 1.00 28.17 415 SER A C 1
ATOM 3355 O O . SER A 1 415 ? 32.282 -17.206 11.914 1.00 28.17 415 SER A O 1
ATOM 3357 N N . GLY A 1 416 ? 30.048 -17.395 12.062 1.00 24.08 416 GLY A N 1
ATOM 3358 C CA . GLY A 1 416 ? 29.785 -15.996 12.402 1.00 24.08 416 GLY A CA 1
ATOM 3359 C C . GLY A 1 416 ? 28.304 -15.744 12.664 1.00 24.08 416 GLY A C 1
ATOM 3360 O O . GLY A 1 416 ? 27.548 -15.464 11.746 1.00 24.08 416 GLY A O 1
ATOM 3361 N N . SER A 1 417 ? 27.892 -15.908 13.914 1.00 24.92 417 SER A N 1
ATOM 3362 C CA . SER A 1 417 ? 26.548 -15.642 14.422 1.00 24.92 417 SER A CA 1
ATOM 3363 C C . SER A 1 417 ? 26.269 -14.134 14.560 1.00 24.92 417 SER A C 1
ATOM 3365 O O . SER A 1 417 ? 27.087 -13.460 15.179 1.00 24.92 417 SER A O 1
ATOM 3367 N N . ALA A 1 418 ? 25.064 -13.701 14.138 1.00 24.28 418 ALA A N 1
ATOM 3368 C CA . ALA A 1 418 ? 24.250 -12.563 14.639 1.00 24.28 418 ALA A CA 1
ATOM 3369 C C . ALA A 1 418 ? 24.796 -11.116 14.452 1.00 24.28 418 ALA A C 1
ATOM 3371 O O . ALA A 1 418 ? 25.993 -10.964 14.218 1.00 24.28 418 ALA A O 1
ATOM 3372 N N . PRO A 1 419 ? 23.979 -10.037 14.602 1.00 28.84 419 PRO A N 1
ATOM 3373 C CA . PRO A 1 419 ? 22.585 -9.954 15.101 1.00 28.84 419 PRO A CA 1
ATOM 3374 C C . PRO A 1 419 ? 21.627 -9.181 14.141 1.00 28.84 419 PRO A C 1
ATOM 3376 O O . PRO A 1 419 ? 22.086 -8.528 13.216 1.00 28.84 419 PRO A O 1
ATOM 3379 N N . LEU A 1 420 ? 20.296 -9.347 14.152 1.00 25.64 420 LEU A N 1
ATOM 3380 C CA . LEU A 1 420 ? 19.312 -8.866 15.142 1.00 25.64 420 LEU A CA 1
ATOM 3381 C C . LEU A 1 420 ? 19.626 -7.470 15.707 1.00 25.64 420 LEU A C 1
ATOM 3383 O O . LEU A 1 420 ? 20.158 -7.346 16.810 1.00 25.64 420 LEU A O 1
ATOM 3387 N N . VAL A 1 421 ? 19.244 -6.438 14.961 1.00 28.80 421 VAL A N 1
ATOM 3388 C CA . VAL A 1 421 ? 18.817 -5.148 15.518 1.00 28.80 421 VAL A CA 1
ATOM 3389 C C . VAL A 1 421 ? 17.486 -4.811 14.883 1.00 28.80 421 VAL A C 1
ATOM 3391 O O . VAL A 1 421 ? 17.412 -4.971 13.645 1.00 28.80 421 VAL A O 1
#

Sequence (421 aa):
MESLKNLEEVQKVLLLMQSRGIIPSDSNHDSDRFIANLILLLLQPCGELGMDKKRHLVFEYLPRISSVFLEEASVWLSQEGCQQDYDKNISPLHCDEKIDFSSLQTDFGDMAVVGLDAMQRANSTLEDFCRSYYMFHELDVNRPQSIFRYLPVLSFTESFIYQLDSLNEKILNMPDSVLTVQEKGSLAEANWSYVFKSMQALKTDPFRPLVLLLERYGLLTERIREEFSCGEEYWALERNLCCALMSKKEISIEDVMRAIQLKSFDYRVLNLLLYQLRGEKVDNMHMEFLSASEFLVEVADDLFDYEDDVLENNFNILRMFVRIYGPSTAPTMLAKCISEAEVKYEDLLKTLDPQLSLNYQKRCEEATKEGGKMSEHALGTWNLPAVIADEELYRSNLLNSKLSQSSNPNILQSSGSAPLV

Secondary structure (DSSP, 8-state):
-HHHHHHHHHHHHHHHHHHTT-S-TT--HHHHHHHHHHHHHHHS--TT--HHHHHHHHHHHGGG--HHHHHHHHHHHH-TT---------------S---TTS----GGGS----HHHHHHHHHHHHHHHHHHGGGGT--TT-HHHHHHHHHHHHHHHHHHHHHHHHHHHHHTS-TTGGG------TTHHHHHHHHHHHHHHHH-TTHHHHHHHHHTT---HHHHHHHHHHHHHHHHHHHHHHHHHTT----HHHHHHHHHHTTHHHHHHHHHHHHHHTPPP-HHHHHHHHHHHHHHHHHHHHHHHHHHHHHT---HHHHHHHHH-TTTHHHHHHHHHHHHHHHHHHHHHHS-HHHHHHHHHHHHHHHHHTT---SSTT----PPPP-S-HHHHHHHHHHHHHHHHT--------------

Radius of gyration: 29.09 Å; chains: 1; bounding box: 74×73×77 Å

Organism: Liquidambar formosana (NCBI:txid63359)

Foldseek 3Di:
DVVVVVVVQLVVLLVVCVVVVVDDPPDDPVVSSVVSVVVVVLVDDDPPDDSVNSVVCCVVCVVVCDPVNVVVVVVVVVPPPDDDDDDDDDDDDDDDDDDPVPPPPPPPVQAQDFDPVLLVVLVVVLLLLLLQQVLVVVADSVDVCSCVLCVVVLSSLSSLLSVLVVLLLVVLVDDPVVLPDDDDDDPCCVVVVVSNSQNVCSVPPSCNNVQVVCVVVVQDDVVLVVLVVLSNLLSVLFSVLLVCVVVLHDDDPVSLVSNLLSVCSSSVNSNSSSCSSVVHDDDVLVVQLVSLVSSLVSLQVLQVCVLVCLLSSGDHSLSSLCSHVNQVCSVVVVVVVNVVSVVSNVVSLVVDDPVSSVSNLVSQCVVCVVVVADAPHSNGDDDRDRDDRDSVVSNVVVVVVVVVVVPDPDDDDDDDDDDDD

pLDDT: mean 80.67, std 21.57, range [24.08, 98.56]